Protein AF-A0A0K1Q639-F1 (afdb_monomer)

Solvent-accessible surface area (backbone atoms only — not comparable to full-atom values): 36650 Å² total; per-residue (Å²): 135,68,86,68,80,68,45,71,86,65,41,60,76,57,69,62,75,79,68,84,74,93,69,88,85,88,88,88,88,90,87,89,88,87,81,89,83,89,81,91,78,82,87,81,81,87,79,84,82,74,76,84,74,80,66,64,64,79,68,91,77,67,79,70,75,70,42,69,33,88,66,74,42,12,30,23,38,34,41,36,38,38,95,73,43,47,31,39,42,41,33,36,30,48,72,54,98,91,41,36,35,35,40,37,40,38,38,38,77,77,35,61,43,88,98,68,23,39,37,30,42,36,44,55,35,42,37,49,77,54,78,59,37,40,43,34,43,32,62,21,32,65,52,63,35,50,31,48,28,92,91,45,71,58,46,64,83,61,66,63,46,64,32,42,30,52,31,34,47,81,49,96,58,32,38,35,34,39,39,43,38,92,99,39,60,32,46,40,40,31,36,54,38,28,60,66,61,99,61,68,87,71,71,86,52,64,43,74,44,66,44,55,78,67,61,51,72,68,57,45,52,51,53,53,58,77,35,45,70,64,48,67,35,81,90,38,49,86,33,69,84,37,68,66,34,70,52,53,53,27,26,37,43,45,65,62,52,58,36,61,45,22,56,76,36,73,54,54,40,60,38,67,42,43,51,92,50,58,35,31,49,48,59,29,47,33,48,40,34,11,34,35,52,53,61,48,57,46,44,55,50,38,49,53,44,34,71,73,67,26,34,42,86,86,56,21,38,33,36,31,60,17,42,81,91,51,90,63,64,40,74,33,82,58,18,31,27,50,18,11,43,38,18,38,18,21,43,30,38,22,76,67,68,66,43,64,66,32,49,50,53,20,50,41,18,42,54,28,52,52,44,28,42,60,65,64,80,42,54,49,48,31,34,22,36,69,43,71,53,88,67,85,57,63,86,76,38,41,66,33,58,81,99,36,58,63,28,26,34,24,72,74,46,44,65,60,34,51,52,9,39,52,38,17,50,54,44,48,40,55,71,45,58,30,93,90,47,74,94,36,66,71,61,46,51,49,49,43,54,50,29,43,35,39,40,75,43,23,58,67,25,52,73,88,42,28,34,65,24,19,41,49,28,12,61,71,64,71,30,68,70,31,38,55,51,20,42,58,43,43,66,57,48,57,60,50,46,74,74,58,46,59,63,57,56,88,83,36,47,56,38,57,58,48,44,55,46,54,55,50,52,52,45,49,50,55,49,22,75,79,52,47,47,91,76,44,40,52,58,53,54,25,54,29,39,41,50,22,30,64,50,39,66,54,66,76,48,38,69,48,42,46,51,20,40,64,62,23,90,52,61,65,81,39,74,54,48,56,50,28,53,48,52,61,39,29,49,30,62,73,51,68,30,51,38,32,32,31,72,35,21,88,86,55,49,54,38,68,56,54,50,53,66,78,69,67,40,61,78,47,66,90,56,51,83,25,80,32,32,29,44,20,62,44,56,50,74,45,54,64,48,55,48,70,72,40,60,64,28,64,46,57,40,39,58,73,35,30,36,42,50,45,48,58,41,25,55,51,24,48,30,42,59,63,64,60,38,62,96,87,64

Radius of gyration: 28.27 Å; Cα contacts (8 Å, |Δi|>4): 1303; chains: 1; bounding box: 80×56×79 Å

Organism: NCBI:txid1391654

Sequence (681 aa):
MRKHDLALAVLLPVLACGCGSSGSGNGNDSGSSGGSGDGTSSKPGGSSGSTPGSSGNPSTNDPGTPTNPTGLTGVWKVDGTDARGAYSGEVELVSKDGKLSITRIVKYATAKVEDGRELHWVWQGTASGSSSKLDVKVPLKRADFMTKRGTVTHTAADVPVDVTGSFSSSTAGTISGTFTGPDINANETWTARRDSGAKPIFADERVTNPAHDPPSASVKTTLFGTYSNFRTLAAVQPYVNRPEFDAAVHGHVVDTTDFAFYQANPKALRVLNKVIDDVSLGETLVRANAYRDSLKAKADKFQADMETRWIDSFVGMVVDGAAPGSTVHEPSGDSALWTGTYAAAQAYRFQVTGEAVAKTNLITSLEALLKLQEITGDWSSFARVLRRSNGPATGDWHTGTGKFAGLDWREGGNNDMLKGILYGLTLGYEVLCGDGASGYDSICKRIRTNAKHIADDVNTSQGFNQLPGTWLSAWVDDSITYRAKAEGFWVAAKVEKKNNPVFYEQGTADWSGTHLSFVGDTIAMLLASHLNLGGDAVKVHKDEIDASHDNLAKQRLAVWHLIHAAYGSGAKSSPFVDDMRWRLREIPYPKTSYPIDHRINPDFCMSPYPALPWKTDWMNYPNPDRTQSLVSYPIFEQETDVSYWKVGLNYDGGGPYESPGVDFLHAYWYARKFGILSATE

Mean predicted aligned error: 7.55 Å

Secondary structure (DSSP, 8-state):
--TTTTTHHHHTTTGGGSS-------------------------------PPP------TT-----PPPSSS-EEEEEEEEETTEEEEEEEEEEEETTEEEEEEEEEEEEEEETTTEEEEEEEEEEEEEETTEEEEEEEEBS-SSB-EETTEE--TT-PPEEEEEEEEEEETTEEEEEEEETTEEEEEEEEEEE---SS-S----EEEEESSPPPPHHHHHHHHHHTTTGGGSTTTGGGTTSHHHHHT--EEEEE-TTHHHHHH-TTEEEEESB--SHHHHHHHHHHHHHHSS-HHHHHHHHHHHIIIIIB-TTT-PBPB-BPTT-S--BPPTTHHHHHHHHHHHHHHHHHHH--HHHHHHHHHHHHHHHHHHHTTS-TTS--SEEEE--SS--TTEEE--GGGTTEEEE----HHHHHHHHHHHHHHHHHHHSTT--S-HHHHHHHHHHHHHHHHT-GGGSGGGHHHHHHHHHHHTT-HHHHHHHHHHHHHHHHHHHH-PPPEETTEE-HHHHHHHHHHHHHHHHHHHHS-GGGTHHHHHHHHHHHHHHHHTTTT-HHHHHHHHHHSSS-TTSHHHHHHHHHHHHS-SS-B---EEGGGSTT--B-SS-SSGGG-GGGGTTSS----BSEEPPGGGS---S-GGG-SS--EE--S-B---HHHHHHHHHHHHTTSS-S--

Structure (mmCIF, N/CA/C/O backbone):
data_AF-A0A0K1Q639-F1
#
_entry.id   AF-A0A0K1Q639-F1
#
loop_
_atom_site.group_PDB
_atom_site.id
_atom_site.type_symbol
_atom_site.label_atom_id
_atom_site.label_alt_id
_atom_site.label_comp_id
_atom_site.label_asym_id
_atom_site.label_entity_id
_atom_site.label_seq_id
_atom_site.pdbx_PDB_ins_code
_atom_site.Cartn_x
_atom_site.Cartn_y
_atom_site.Cartn_z
_atom_site.occupancy
_atom_site.B_iso_or_equiv
_atom_site.auth_seq_id
_atom_site.auth_comp_id
_atom_site.auth_asym_id
_atom_site.auth_atom_id
_atom_site.pdbx_PDB_model_num
ATOM 1 N N . MET A 1 1 ? -30.484 -20.344 -16.282 1.00 31.58 1 MET A N 1
ATOM 2 C CA . MET A 1 1 ? -30.259 -18.958 -15.818 1.00 31.58 1 MET A CA 1
ATOM 3 C C . MET A 1 1 ? -29.872 -19.037 -14.352 1.00 31.58 1 MET A C 1
ATOM 5 O O . MET A 1 1 ? -30.628 -19.624 -13.588 1.00 31.58 1 MET A O 1
ATOM 9 N N . ARG A 1 2 ? -28.647 -18.634 -13.990 1.00 28.27 2 ARG A N 1
ATOM 10 C CA . ARG A 1 2 ? -28.115 -18.768 -12.619 1.00 28.27 2 ARG A CA 1
ATOM 11 C C . ARG A 1 2 ? -28.615 -17.594 -11.763 1.00 28.27 2 ARG A C 1
ATOM 13 O O . ARG A 1 2 ? -28.790 -16.503 -12.288 1.00 28.27 2 ARG A O 1
ATOM 20 N N . LYS A 1 3 ? -28.810 -17.815 -10.455 1.00 31.58 3 LYS A N 1
ATOM 21 C CA . LYS A 1 3 ? -29.334 -16.857 -9.448 1.00 31.58 3 LYS A CA 1
ATOM 22 C C . LYS A 1 3 ? -28.583 -15.506 -9.340 1.00 31.58 3 LYS A C 1
ATOM 24 O O . LYS A 1 3 ? -29.053 -14.640 -8.616 1.00 31.58 3 LYS A O 1
ATOM 29 N N . HIS A 1 4 ? -27.470 -15.303 -10.048 1.00 36.38 4 HIS A N 1
ATOM 30 C CA . HIS A 1 4 ? -26.670 -14.074 -9.979 1.00 36.38 4 HIS A CA 1
ATOM 31 C C . HIS A 1 4 ? -27.209 -12.919 -10.842 1.00 36.38 4 HIS A C 1
ATOM 33 O O . HIS A 1 4 ? -27.029 -11.767 -10.471 1.00 36.38 4 HIS A O 1
ATOM 39 N N . ASP A 1 5 ? -27.945 -13.188 -11.927 1.00 36.56 5 ASP A N 1
ATOM 40 C CA . ASP A 1 5 ? -28.342 -12.124 -12.869 1.00 36.56 5 ASP A CA 1
ATOM 41 C C . ASP A 1 5 ? -29.502 -11.233 -12.365 1.00 36.56 5 ASP A C 1
ATOM 43 O O . ASP A 1 5 ? -29.720 -10.149 -12.900 1.00 36.56 5 ASP A O 1
ATOM 47 N N . LEU A 1 6 ? -30.243 -11.655 -11.329 1.00 35.47 6 LEU A N 1
ATOM 48 C CA . LEU A 1 6 ? -31.355 -10.878 -10.749 1.00 35.47 6 LEU A CA 1
ATOM 49 C C . LEU A 1 6 ? -30.961 -10.036 -9.519 1.00 35.47 6 LEU A C 1
ATOM 51 O O . LEU A 1 6 ? -31.751 -9.207 -9.072 1.00 35.47 6 LEU A O 1
ATOM 55 N N . ALA A 1 7 ? -29.764 -10.240 -8.965 1.00 42.78 7 ALA A N 1
ATOM 56 C CA . ALA A 1 7 ? -29.329 -9.608 -7.718 1.00 42.78 7 ALA A CA 1
ATOM 57 C C . ALA A 1 7 ? -29.040 -8.103 -7.888 1.00 42.78 7 ALA A C 1
ATOM 59 O O . ALA A 1 7 ? -29.366 -7.299 -7.016 1.00 42.78 7 ALA A O 1
ATOM 60 N N . LEU A 1 8 ? -28.523 -7.698 -9.049 1.00 40.62 8 LEU A N 1
ATOM 61 C CA . LEU A 1 8 ? -28.000 -6.348 -9.280 1.00 40.62 8 LEU A CA 1
ATOM 62 C C . LEU A 1 8 ? -29.072 -5.242 -9.271 1.00 40.62 8 LEU A C 1
ATOM 64 O O . LEU A 1 8 ? -28.790 -4.114 -8.883 1.00 40.62 8 LEU A O 1
ATOM 68 N N . ALA A 1 9 ? -30.313 -5.557 -9.659 1.00 39.06 9 ALA A N 1
ATOM 69 C CA . ALA A 1 9 ? -31.409 -4.582 -9.696 1.00 39.06 9 ALA A CA 1
ATOM 70 C C . ALA A 1 9 ? -32.135 -4.420 -8.344 1.00 39.06 9 ALA A C 1
ATOM 72 O O . ALA A 1 9 ? -32.846 -3.437 -8.151 1.00 39.06 9 ALA A O 1
ATOM 73 N N . VAL A 1 10 ? -31.957 -5.364 -7.410 1.00 39.66 10 VAL A N 1
ATOM 74 C CA . VAL A 1 10 ? -32.659 -5.388 -6.110 1.00 39.66 10 VAL A CA 1
ATOM 75 C C . VAL A 1 10 ? -31.720 -5.090 -4.929 1.00 39.66 10 VAL A C 1
ATOM 77 O O . VAL A 1 10 ? -32.195 -4.655 -3.885 1.00 39.66 10 VAL A O 1
ATOM 80 N N . LEU A 1 11 ? -30.395 -5.249 -5.075 1.00 41.72 11 LEU A N 1
ATOM 81 C CA . LEU A 1 11 ? -29.416 -5.016 -3.994 1.00 41.72 11 LEU A CA 1
ATOM 82 C C . LEU A 1 11 ? -28.853 -3.592 -3.901 1.00 41.72 11 LEU A C 1
ATOM 84 O O . LEU A 1 11 ? -28.390 -3.211 -2.827 1.00 41.72 11 LEU A O 1
ATOM 88 N N . LEU A 1 12 ? -28.931 -2.782 -4.961 1.00 40.75 12 LEU A N 1
ATOM 89 C CA . LEU A 1 12 ? -28.482 -1.380 -4.925 1.00 40.75 12 LEU A CA 1
ATOM 90 C C . LEU A 1 12 ? -29.170 -0.532 -3.825 1.00 40.75 12 LEU A C 1
ATOM 92 O O . LEU A 1 12 ? -28.485 0.290 -3.221 1.00 40.75 12 LEU A O 1
ATOM 96 N N . PRO A 1 13 ? -30.457 -0.751 -3.477 1.00 38.31 13 PRO A N 1
ATOM 97 C CA . PRO A 1 13 ? -31.077 -0.117 -2.309 1.00 38.31 13 PRO A CA 1
ATOM 98 C C . PRO A 1 13 ? -30.712 -0.758 -0.955 1.00 38.31 13 PRO A C 1
ATOM 100 O O . PRO A 1 13 ? -30.804 -0.087 0.067 1.00 38.31 13 PRO A O 1
ATOM 103 N N . VAL A 1 14 ? -30.315 -2.039 -0.915 1.00 38.72 14 VAL A N 1
ATOM 104 C CA . VAL A 1 14 ? -30.106 -2.800 0.340 1.00 38.72 14 VAL A CA 1
ATOM 105 C C . VAL A 1 14 ? -28.684 -2.629 0.896 1.00 38.72 14 VAL A C 1
ATOM 107 O O . VAL A 1 14 ? -28.503 -2.565 2.110 1.00 38.72 14 VAL A O 1
ATOM 110 N N . LEU A 1 15 ? -27.677 -2.454 0.032 1.00 38.62 15 LEU A N 1
ATOM 111 C CA . LEU A 1 15 ? -26.284 -2.181 0.436 1.00 38.62 15 LEU A CA 1
ATOM 112 C C . LEU A 1 15 ? -26.100 -0.824 1.150 1.00 38.62 15 LEU A C 1
ATOM 114 O O . LEU A 1 15 ? -25.087 -0.601 1.809 1.00 38.62 15 LEU A O 1
ATOM 118 N N . ALA A 1 16 ? -27.093 0.069 1.090 1.00 37.28 16 ALA A N 1
ATOM 119 C CA . ALA A 1 16 ? -27.073 1.350 1.795 1.00 37.28 16 ALA A CA 1
ATOM 120 C C . ALA A 1 16 ? -27.244 1.231 3.329 1.00 37.28 16 ALA A C 1
ATOM 122 O O . ALA A 1 16 ? -27.011 2.210 4.037 1.00 37.28 16 ALA A O 1
ATOM 123 N N . CYS A 1 17 ? -27.606 0.059 3.868 1.00 33.62 17 CYS A N 1
ATOM 124 C CA . CYS A 1 17 ? -27.935 -0.097 5.292 1.00 33.62 17 CYS A CA 1
ATOM 125 C C . CYS A 1 17 ? -26.753 -0.416 6.236 1.00 33.62 17 CYS A C 1
ATOM 127 O O . CYS A 1 17 ? -26.970 -0.479 7.442 1.00 33.62 17 CYS A O 1
ATOM 129 N N . GLY A 1 18 ? -25.516 -0.569 5.745 1.00 35.84 18 GLY A N 1
ATOM 130 C CA . GLY A 1 18 ? -24.353 -0.913 6.591 1.00 35.84 18 GLY A CA 1
ATOM 131 C C . GLY A 1 18 ? -23.457 0.255 7.035 1.00 35.84 18 GLY A C 1
ATOM 132 O O . GLY A 1 18 ? -22.721 0.132 8.012 1.00 35.84 18 GLY A O 1
ATOM 133 N N . CYS A 1 19 ? -23.524 1.406 6.360 1.00 36.47 19 CYS A N 1
ATOM 134 C CA . CYS A 1 19 ? -22.678 2.571 6.642 1.00 36.47 19 CYS A CA 1
ATOM 135 C C . CYS A 1 19 ? -23.559 3.780 6.973 1.00 36.47 19 CYS A C 1
ATOM 137 O O . CYS A 1 19 ? -23.812 4.640 6.127 1.00 36.47 19 CYS A O 1
ATOM 139 N N . GLY A 1 20 ? -24.057 3.823 8.212 1.00 30.22 20 GLY A N 1
ATOM 140 C CA . GLY A 1 20 ? -24.854 4.933 8.727 1.00 30.22 20 GLY A CA 1
ATOM 141 C C . GLY A 1 20 ? -24.050 6.233 8.770 1.00 30.22 20 GLY A C 1
ATOM 142 O O . GLY A 1 20 ? -23.330 6.497 9.727 1.00 30.22 20 GLY A O 1
ATOM 143 N N . SER A 1 21 ? -24.197 7.075 7.748 1.00 31.02 21 SER A N 1
ATOM 144 C CA . SER A 1 21 ? -24.003 8.515 7.907 1.00 31.02 21 SER A CA 1
ATOM 145 C C . SER A 1 21 ? -25.213 9.055 8.662 1.00 31.02 21 SER A C 1
ATOM 147 O O . SER A 1 21 ? -26.337 8.942 8.172 1.00 31.02 21 SER A O 1
ATOM 149 N N . SER A 1 22 ? -24.994 9.623 9.846 1.00 29.45 22 SER A N 1
ATOM 150 C CA . SER A 1 22 ? -26.011 10.307 10.643 1.00 29.45 22 SER A CA 1
ATOM 151 C C . SER A 1 22 ? -26.538 11.538 9.895 1.00 29.45 22 SER A C 1
ATOM 153 O O . SER A 1 22 ? -26.004 12.637 10.023 1.00 29.45 22 SER A O 1
ATOM 155 N N . GLY A 1 23 ? -27.576 11.329 9.088 1.00 28.14 23 GLY A N 1
ATOM 156 C CA . GLY A 1 23 ? -28.466 12.354 8.561 1.00 28.14 23 GLY A CA 1
ATOM 157 C C . GLY A 1 23 ? -29.800 12.275 9.300 1.00 28.14 23 GLY A C 1
ATOM 158 O O . GLY A 1 23 ? -30.390 11.205 9.433 1.00 28.14 23 GLY A O 1
ATOM 159 N N . SER A 1 24 ? -30.246 13.409 9.823 1.00 28.39 24 SER A N 1
ATOM 160 C CA . SER A 1 24 ? -31.483 13.598 10.577 1.00 28.39 24 SER A CA 1
ATOM 161 C C . SER A 1 24 ? -32.756 13.183 9.815 1.00 28.39 24 SER A C 1
ATOM 163 O O . SER A 1 24 ? -33.044 13.744 8.764 1.00 28.39 24 SER A O 1
ATOM 165 N N . GLY A 1 25 ? -33.527 12.271 10.421 1.00 24.47 25 GLY A N 1
ATOM 166 C CA . GLY A 1 25 ? -35.001 12.233 10.528 1.00 24.47 25 GLY A CA 1
ATOM 167 C C . GLY A 1 25 ? -35.898 12.211 9.276 1.00 24.47 25 GLY A C 1
ATOM 168 O O . GLY A 1 25 ? -36.126 13.249 8.667 1.00 24.47 25 GLY A O 1
ATOM 169 N N . ASN A 1 26 ? -36.546 11.067 9.001 1.00 26.17 26 ASN A N 1
ATOM 170 C CA . ASN A 1 26 ? -38.004 10.809 9.132 1.00 26.17 26 ASN A CA 1
ATOM 171 C C . ASN A 1 26 ? -38.400 9.524 8.370 1.00 26.17 26 ASN A C 1
ATOM 173 O O . ASN A 1 26 ? -37.991 9.326 7.230 1.00 26.17 26 ASN A O 1
ATOM 177 N N . GLY A 1 27 ? -39.178 8.644 9.014 1.00 23.39 27 GLY A N 1
ATOM 178 C CA . GLY A 1 27 ? -39.492 7.289 8.533 1.00 23.39 27 GLY A CA 1
ATOM 179 C C . GLY A 1 27 ? -40.832 7.110 7.811 1.00 23.39 27 GLY A C 1
ATOM 180 O O . GLY A 1 27 ? -41.650 8.025 7.782 1.00 23.39 27 GLY A O 1
ATOM 181 N N . ASN A 1 28 ? -41.049 5.910 7.253 1.00 25.20 28 ASN A N 1
ATOM 182 C CA . ASN A 1 28 ? -42.193 5.026 7.538 1.00 25.20 28 ASN A CA 1
ATOM 183 C C . ASN A 1 28 ? -42.112 3.680 6.777 1.00 25.20 28 ASN A C 1
ATOM 185 O O . ASN A 1 28 ? -41.383 3.535 5.803 1.00 25.20 28 ASN A O 1
ATOM 189 N N . ASP A 1 29 ? -42.889 2.735 7.302 1.00 23.69 29 ASP A N 1
ATOM 190 C CA . ASP A 1 29 ? -42.825 1.265 7.288 1.00 23.69 29 ASP A CA 1
ATOM 191 C C . ASP A 1 29 ? -43.356 0.472 6.063 1.00 23.69 29 ASP A C 1
ATOM 193 O O . ASP A 1 29 ? -44.054 1.005 5.199 1.00 23.69 29 ASP A O 1
ATOM 197 N N . SER A 1 30 ? -43.173 -0.865 6.169 1.00 25.06 30 SER A N 1
ATOM 198 C CA . SER A 1 30 ? -43.849 -2.029 5.519 1.00 25.06 30 SER A CA 1
ATOM 199 C C . SER A 1 30 ? -43.252 -2.566 4.200 1.00 25.06 30 SER A C 1
ATOM 201 O O . SER A 1 30 ? -42.985 -1.807 3.282 1.00 25.06 30 SER A O 1
ATOM 203 N N . GLY A 1 31 ? -43.006 -3.862 3.953 1.00 21.95 31 GLY A N 1
ATOM 204 C CA . GLY A 1 31 ? -43.267 -5.132 4.645 1.00 21.95 31 GLY A CA 1
ATOM 205 C C . GLY A 1 31 ? -43.745 -6.186 3.620 1.00 21.95 31 GLY A C 1
ATOM 206 O O . GLY A 1 31 ? -44.734 -5.924 2.950 1.00 21.95 31 GLY A O 1
ATOM 207 N N . SER A 1 32 ? -43.067 -7.342 3.469 1.00 24.23 32 SER A N 1
ATOM 208 C CA . SER A 1 32 ? -43.646 -8.682 3.153 1.00 24.23 32 SER A CA 1
ATOM 209 C C . SER A 1 32 ? -42.622 -9.699 2.599 1.00 24.23 32 SER A C 1
ATOM 211 O O . SER A 1 32 ? -41.692 -9.376 1.871 1.00 24.23 32 SER A O 1
ATOM 213 N N . SER A 1 33 ? -42.870 -10.952 2.976 1.00 23.86 33 SER A N 1
ATOM 214 C CA . SER A 1 33 ? -42.084 -12.190 3.017 1.00 23.86 33 SER A CA 1
ATOM 215 C C . SER A 1 33 ? -42.079 -13.099 1.772 1.00 23.86 33 SER A C 1
ATOM 217 O O . SER A 1 33 ? -43.041 -13.110 1.008 1.00 23.86 33 SER A O 1
ATOM 219 N N . GLY A 1 34 ? -41.097 -14.017 1.728 1.00 23.45 34 GLY A N 1
ATOM 220 C CA . GLY A 1 34 ? -41.130 -15.335 1.052 1.00 23.45 34 GLY A CA 1
ATOM 221 C C . GLY A 1 34 ? -39.777 -15.667 0.400 1.00 23.45 34 GLY A C 1
ATOM 222 O O . GLY A 1 34 ? -39.236 -14.830 -0.301 1.00 23.45 34 GLY A O 1
ATOM 223 N N . GLY A 1 35 ? -39.101 -16.807 0.552 1.00 21.88 35 GLY A N 1
ATOM 224 C CA . GLY A 1 35 ? -39.452 -18.132 1.053 1.00 21.88 35 GLY A CA 1
ATOM 225 C C . GLY A 1 35 ? -38.769 -19.191 0.165 1.00 21.88 35 GLY A C 1
ATOM 226 O O . GLY A 1 35 ? -39.259 -19.462 -0.921 1.00 21.88 35 GLY A O 1
ATOM 227 N N . SER A 1 36 ? -37.669 -19.774 0.666 1.00 24.14 36 SER A N 1
ATOM 228 C CA . SER A 1 36 ? -37.149 -21.140 0.412 1.00 24.14 36 SER A CA 1
ATOM 229 C C . SER A 1 36 ? -36.618 -21.555 -0.979 1.00 24.14 36 SER A C 1
ATOM 231 O O . SER A 1 36 ? -37.286 -21.426 -1.998 1.00 24.14 36 SER A O 1
ATOM 233 N N . GLY A 1 37 ? -35.448 -22.216 -0.997 1.00 22.70 37 GLY A N 1
ATOM 234 C CA . GLY A 1 37 ? -35.041 -23.092 -2.107 1.00 22.70 37 GLY A CA 1
ATOM 235 C C . GLY A 1 37 ? -33.540 -23.394 -2.195 1.00 22.70 37 GLY A C 1
ATOM 236 O O . GLY A 1 37 ? -32.797 -22.625 -2.820 1.00 22.70 37 GLY A O 1
ATOM 237 N N . ASP A 1 38 ? -33.149 -24.528 -1.601 1.00 29.58 38 ASP A N 1
ATOM 238 C CA . ASP A 1 38 ? -31.851 -25.216 -1.691 1.00 29.58 38 ASP A CA 1
ATOM 239 C C . ASP A 1 38 ? -31.329 -25.367 -3.128 1.00 29.58 38 ASP A C 1
ATOM 241 O O . ASP A 1 38 ? -32.091 -25.559 -4.077 1.00 29.58 38 ASP A O 1
ATOM 245 N N . GLY A 1 39 ? -30.004 -25.328 -3.290 1.00 23.98 39 GLY A N 1
ATOM 246 C CA . GLY A 1 39 ? -29.358 -25.595 -4.573 1.00 23.98 39 GLY A CA 1
ATOM 247 C C . GLY A 1 39 ? -27.837 -25.577 -4.491 1.00 23.98 39 GLY A C 1
ATOM 248 O O . GLY A 1 39 ? -27.208 -24.540 -4.669 1.00 23.98 39 GLY A O 1
ATOM 249 N N . THR A 1 40 ? -27.260 -26.748 -4.242 1.00 33.31 40 THR A N 1
ATOM 250 C CA . THR A 1 40 ? -25.835 -27.082 -4.356 1.00 33.31 40 THR A CA 1
ATOM 251 C C . THR A 1 40 ? -25.282 -26.777 -5.755 1.00 33.31 40 THR A C 1
ATOM 253 O O . THR A 1 40 ? -25.821 -27.297 -6.734 1.00 33.31 40 THR A O 1
ATOM 256 N N . SER A 1 41 ? -24.171 -26.038 -5.884 1.00 25.53 41 SER A N 1
ATOM 257 C CA . SER A 1 41 ? -23.395 -26.030 -7.136 1.00 25.53 41 SER A CA 1
ATOM 258 C C . SER A 1 41 ? -21.893 -25.780 -6.944 1.00 25.53 41 SER A C 1
ATOM 260 O O . SER A 1 41 ? -21.471 -24.691 -6.577 1.00 25.53 41 SER A O 1
ATOM 262 N N . SER A 1 42 ? -21.125 -26.833 -7.240 1.00 27.56 42 SER A N 1
ATOM 263 C CA . SER A 1 42 ? -19.920 -26.890 -8.090 1.00 27.56 42 SER A CA 1
ATOM 264 C C . SER A 1 42 ? -18.891 -25.744 -8.063 1.00 27.56 42 SER A C 1
ATOM 266 O O . SER A 1 42 ? -19.110 -24.680 -8.638 1.00 27.56 42 SER A O 1
ATOM 268 N N . LYS A 1 43 ? -17.696 -26.087 -7.556 1.00 27.59 43 LYS A N 1
ATOM 269 C CA . LYS A 1 43 ? -16.392 -25.437 -7.795 1.00 27.59 43 LYS A CA 1
ATOM 270 C C . LYS A 1 43 ? -16.040 -25.340 -9.294 1.00 27.59 43 LYS A C 1
ATOM 272 O O . LYS A 1 43 ? -16.083 -26.368 -9.971 1.00 27.59 43 LYS A O 1
ATOM 277 N N . PRO A 1 44 ? -15.529 -24.195 -9.774 1.00 30.70 44 PRO A N 1
ATOM 278 C CA . PRO A 1 44 ? -14.462 -24.127 -10.774 1.00 30.70 44 PRO A CA 1
ATOM 279 C C . PRO A 1 44 ? -13.130 -23.863 -10.037 1.00 30.70 44 PRO A C 1
ATOM 281 O O . PRO A 1 44 ? -13.102 -23.175 -9.026 1.00 30.70 44 PRO A O 1
ATOM 284 N N . GLY A 1 45 ? -12.000 -24.493 -10.346 1.00 26.41 45 GLY A N 1
ATOM 285 C CA . GLY A 1 45 ? -11.307 -24.499 -11.633 1.00 26.41 45 GLY A CA 1
ATOM 286 C C . GLY A 1 45 ? -9.944 -23.842 -11.375 1.00 26.41 45 GLY A C 1
ATOM 287 O O . GLY A 1 45 ? -9.878 -22.638 -11.166 1.00 26.41 45 GLY A O 1
ATOM 288 N N . GLY A 1 46 ? -8.893 -24.656 -11.242 1.00 27.98 46 GLY A N 1
ATOM 289 C CA . GLY A 1 46 ? -7.599 -24.259 -10.681 1.00 27.98 46 GLY A CA 1
ATOM 290 C C . GLY A 1 46 ? -6.851 -23.201 -11.495 1.00 27.98 46 GLY A C 1
ATOM 291 O O . GLY A 1 46 ? -6.612 -23.377 -12.685 1.00 27.98 46 GLY A O 1
ATOM 292 N N . SER A 1 47 ? -6.431 -22.140 -10.805 1.00 27.64 47 SER A N 1
ATOM 293 C CA . SER A 1 47 ? -5.441 -21.170 -11.271 1.00 27.64 47 SER A CA 1
ATOM 294 C C . SER A 1 47 ? -4.038 -21.707 -10.977 1.00 27.64 47 SER A C 1
ATOM 296 O O . SER A 1 47 ? -3.673 -21.921 -9.819 1.00 27.64 47 SER A O 1
ATOM 298 N N . SER A 1 48 ? -3.257 -21.946 -12.028 1.00 30.42 48 SER A N 1
ATOM 299 C CA . SER A 1 48 ? -1.845 -22.314 -11.962 1.00 30.42 48 SER A CA 1
ATOM 300 C C . SER A 1 48 ? -1.015 -21.135 -11.446 1.00 30.42 48 SER A C 1
ATOM 302 O O . SER A 1 48 ? -0.683 -20.224 -12.202 1.00 30.42 48 SER A O 1
ATOM 304 N N . GLY A 1 49 ? -0.680 -21.150 -10.156 1.00 27.34 49 GLY A N 1
ATOM 305 C CA . GLY A 1 49 ? 0.274 -20.215 -9.565 1.00 27.34 49 GLY A CA 1
ATOM 306 C C . GLY A 1 49 ? 1.695 -20.535 -10.022 1.00 27.34 49 GLY A C 1
ATOM 307 O O . GLY A 1 49 ? 2.352 -21.401 -9.450 1.00 27.34 49 GLY A O 1
ATOM 308 N N . SER A 1 50 ? 2.174 -19.851 -11.059 1.00 29.22 50 SER A N 1
ATOM 309 C CA . SER A 1 50 ? 3.602 -19.765 -11.355 1.00 29.22 50 SER A CA 1
ATOM 310 C C . SER A 1 50 ? 4.229 -18.743 -10.411 1.00 29.22 50 SER A C 1
ATOM 312 O O . SER A 1 50 ? 3.935 -17.552 -10.499 1.00 29.22 50 SER A O 1
ATOM 314 N N . THR A 1 51 ? 5.079 -19.203 -9.499 1.00 33.50 51 THR A N 1
ATOM 315 C CA . THR A 1 51 ? 5.926 -18.338 -8.673 1.00 33.50 51 THR A CA 1
ATOM 316 C C . THR A 1 51 ? 6.770 -17.447 -9.597 1.00 33.50 51 THR A C 1
ATOM 318 O O . THR A 1 51 ? 7.427 -17.995 -10.489 1.00 33.50 51 THR A O 1
ATOM 321 N N . PRO A 1 52 ? 6.775 -16.109 -9.437 1.00 36.91 52 PRO A N 1
ATOM 322 C CA . PRO A 1 52 ? 7.618 -15.235 -10.246 1.00 36.91 52 PRO A CA 1
ATOM 323 C C . PRO A 1 52 ? 9.081 -15.637 -10.063 1.00 36.91 52 PRO A C 1
ATOM 325 O O . PRO A 1 52 ? 9.596 -15.701 -8.943 1.00 36.91 52 PRO A O 1
ATOM 328 N N . GLY A 1 53 ? 9.730 -16.005 -11.165 1.00 33.22 53 GLY A N 1
ATOM 329 C CA . GL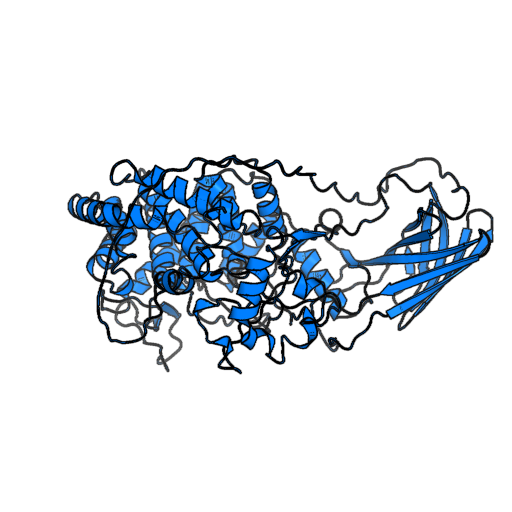Y A 1 53 ? 11.127 -16.402 -11.158 1.00 33.22 53 GLY A CA 1
ATOM 330 C C . GLY A 1 53 ? 11.994 -15.208 -10.783 1.00 33.22 53 GLY A C 1
ATOM 331 O O . GLY A 1 53 ? 11.886 -14.166 -11.400 1.00 33.22 53 GLY A O 1
ATOM 332 N N . SER A 1 54 ? 12.877 -15.378 -9.800 1.00 38.38 54 SER A N 1
ATOM 333 C CA . SER A 1 54 ? 13.903 -14.395 -9.444 1.00 38.38 54 SER A CA 1
ATOM 334 C C . SER A 1 54 ? 14.593 -13.839 -10.701 1.00 38.38 54 SER A C 1
ATOM 336 O O . SER A 1 54 ? 15.290 -14.582 -11.407 1.00 38.38 54 SER A O 1
ATOM 338 N N . SER A 1 55 ? 14.406 -12.540 -10.965 1.00 41.25 55 SER A N 1
ATOM 339 C CA . SER A 1 55 ? 15.232 -11.776 -11.895 1.00 41.25 55 SER A CA 1
ATOM 340 C C . SER A 1 55 ? 16.670 -11.839 -11.377 1.00 41.25 55 SER A C 1
ATOM 342 O O . SER A 1 55 ? 17.010 -11.220 -10.362 1.00 41.25 55 SER A O 1
ATOM 344 N N . GLY A 1 56 ? 17.498 -12.665 -12.013 1.00 35.19 56 GLY A N 1
ATOM 345 C CA . GLY A 1 56 ? 18.897 -12.805 -11.647 1.00 35.19 56 GLY A CA 1
ATOM 346 C C . GLY A 1 56 ? 19.583 -11.449 -11.753 1.00 35.19 56 GLY A C 1
ATOM 347 O O . GLY A 1 56 ? 19.503 -10.783 -12.781 1.00 35.19 56 GLY A O 1
ATOM 348 N N . ASN A 1 57 ? 20.274 -11.045 -10.690 1.00 44.25 57 ASN A N 1
ATOM 349 C CA . ASN A 1 57 ? 21.355 -10.075 -10.819 1.00 44.25 57 ASN A CA 1
ATOM 350 C C . ASN A 1 57 ? 22.294 -10.609 -11.922 1.00 44.25 57 ASN A C 1
ATOM 352 O O . ASN A 1 57 ? 22.488 -11.832 -11.954 1.00 44.25 57 ASN A O 1
ATOM 356 N N . PRO A 1 58 ? 22.869 -9.780 -12.815 1.00 44.34 58 PRO A N 1
ATOM 357 C CA . PRO A 1 58 ? 23.900 -10.260 -13.724 1.00 44.34 58 PRO A CA 1
ATOM 358 C C . PRO A 1 58 ? 24.956 -10.964 -12.876 1.00 44.34 58 PRO A C 1
ATOM 360 O O . PRO A 1 58 ? 25.609 -10.351 -12.030 1.00 44.34 58 PRO A O 1
ATOM 363 N N . SER A 1 59 ? 25.029 -12.287 -13.024 1.00 41.66 59 SER A N 1
ATOM 364 C CA . SER A 1 59 ? 26.037 -13.098 -12.367 1.00 41.66 59 SER A CA 1
ATOM 365 C C . SER A 1 59 ? 27.375 -12.546 -12.829 1.00 41.66 59 SER A C 1
ATOM 367 O O . SER A 1 59 ? 27.790 -12.764 -13.964 1.00 41.66 59 SER A O 1
ATOM 369 N N . THR A 1 60 ? 28.070 -11.827 -11.953 1.00 45.03 60 THR A N 1
ATOM 370 C CA . THR A 1 60 ? 29.465 -11.449 -12.189 1.00 45.03 60 THR A CA 1
ATOM 371 C C . THR A 1 60 ? 30.384 -12.675 -12.172 1.00 45.03 60 THR A C 1
ATOM 373 O O . THR A 1 60 ? 31.581 -12.533 -12.399 1.00 45.03 60 THR A O 1
ATOM 376 N N . ASN A 1 61 ? 29.835 -13.868 -11.901 1.00 42.97 61 ASN A N 1
ATOM 377 C CA . ASN A 1 61 ? 30.559 -15.097 -11.608 1.00 42.97 61 ASN A CA 1
ATOM 378 C C . ASN A 1 61 ? 30.199 -16.248 -12.558 1.00 42.97 61 ASN A C 1
ATOM 380 O O . ASN A 1 61 ? 30.337 -17.402 -12.163 1.00 42.97 61 ASN A O 1
ATOM 384 N N . ASP A 1 62 ? 29.746 -15.978 -13.785 1.00 48.06 62 ASP A N 1
ATOM 385 C CA . ASP A 1 62 ? 29.856 -16.987 -14.843 1.00 48.06 62 ASP A CA 1
ATOM 386 C C . ASP A 1 62 ? 31.175 -16.759 -15.606 1.00 48.06 62 ASP A C 1
ATOM 388 O O . ASP A 1 62 ? 31.254 -15.838 -16.424 1.00 48.06 62 ASP A O 1
ATOM 392 N N . PRO A 1 63 ? 32.247 -17.525 -15.311 1.00 45.31 63 PRO A N 1
ATOM 393 C CA . PRO A 1 63 ? 33.524 -17.419 -15.999 1.00 45.31 63 PRO A CA 1
ATOM 394 C C . PRO A 1 63 ? 33.533 -18.230 -17.303 1.00 45.31 63 PRO A C 1
ATOM 396 O O . PRO A 1 63 ? 34.618 -18.550 -17.794 1.00 45.31 63 PRO A O 1
ATOM 399 N N . GLY A 1 64 ? 32.360 -18.601 -17.843 1.00 54.47 64 GLY A N 1
ATOM 400 C CA . GLY A 1 64 ? 32.245 -19.211 -19.161 1.00 54.47 64 GLY A CA 1
ATOM 401 C C . GLY A 1 64 ? 33.161 -18.496 -20.151 1.00 54.47 64 GLY A C 1
ATOM 402 O O . GLY A 1 64 ? 33.143 -17.268 -20.265 1.00 54.47 64 GLY A O 1
ATOM 403 N N . THR A 1 65 ? 34.046 -19.260 -20.792 1.00 56.44 65 THR A N 1
ATOM 404 C CA . THR A 1 65 ? 35.020 -18.721 -21.742 1.00 56.44 65 THR A CA 1
ATOM 405 C C . THR A 1 65 ? 34.266 -17.886 -22.777 1.00 56.44 65 THR A C 1
ATOM 407 O O . THR A 1 65 ? 33.311 -18.418 -23.342 1.00 56.44 65 THR A O 1
ATOM 410 N N . PRO A 1 66 ? 34.641 -16.613 -23.013 1.00 57.97 66 PRO A N 1
ATOM 411 C CA . PRO A 1 66 ? 33.909 -15.744 -23.923 1.00 57.97 66 PRO A CA 1
ATOM 412 C C . PRO A 1 66 ? 33.753 -16.422 -25.283 1.00 57.97 66 PRO A C 1
ATOM 414 O O . PRO A 1 66 ? 34.736 -16.616 -26.002 1.00 57.97 66 PRO A O 1
ATOM 417 N N . THR A 1 67 ? 32.534 -16.827 -25.624 1.00 67.00 67 THR A N 1
ATOM 418 C CA . THR A 1 67 ? 32.207 -17.232 -26.984 1.00 67.00 67 THR A CA 1
ATOM 419 C C . THR A 1 67 ? 31.784 -15.975 -27.719 1.00 67.00 67 THR A C 1
ATOM 421 O O . THR A 1 67 ? 30.912 -15.231 -27.267 1.00 67.00 67 THR A O 1
ATOM 424 N N . ASN A 1 68 ? 32.440 -15.694 -28.846 1.00 69.94 68 ASN A N 1
ATOM 425 C CA . ASN A 1 68 ? 31.974 -14.630 -29.722 1.00 69.94 68 ASN A CA 1
ATOM 426 C C . ASN A 1 68 ? 30.579 -15.024 -30.227 1.00 69.94 68 ASN A C 1
ATOM 428 O O . ASN A 1 68 ? 30.465 -16.098 -30.828 1.00 69.94 68 ASN A O 1
ATOM 432 N N . PRO A 1 69 ? 29.546 -14.191 -30.009 1.00 72.00 69 PRO A N 1
ATOM 433 C CA . PRO A 1 69 ? 28.226 -14.473 -30.521 1.00 72.00 69 PRO A CA 1
ATOM 434 C C . PRO A 1 69 ? 28.281 -14.640 -32.037 1.00 72.00 69 PRO A C 1
ATOM 436 O O . PRO A 1 69 ? 29.016 -13.943 -32.748 1.00 72.00 69 PRO A O 1
ATOM 439 N N . THR A 1 70 ? 27.503 -15.590 -32.547 1.00 69.75 70 THR A N 1
ATOM 440 C CA . THR A 1 70 ? 27.387 -15.816 -33.990 1.00 69.75 70 THR A CA 1
ATOM 441 C C . THR A 1 70 ? 26.464 -14.759 -34.599 1.00 69.75 70 THR A C 1
ATOM 443 O O . THR A 1 70 ? 25.261 -14.945 -34.738 1.00 69.75 70 THR A O 1
ATOM 446 N N . GLY A 1 71 ? 27.036 -13.607 -34.958 1.00 86.50 71 GLY A N 1
ATOM 447 C CA . GLY A 1 71 ? 26.305 -12.477 -35.538 1.00 86.50 71 GLY A CA 1
ATOM 448 C C . GLY A 1 71 ? 26.024 -11.365 -34.525 1.00 86.50 71 GLY A C 1
ATOM 449 O O . GLY A 1 71 ? 26.871 -11.053 -33.695 1.00 86.50 71 GLY A O 1
ATOM 450 N N . LEU A 1 72 ? 24.861 -10.713 -34.639 1.00 91.06 72 LEU A N 1
ATOM 451 C CA . LEU A 1 72 ? 24.477 -9.583 -33.773 1.00 91.06 72 LEU A CA 1
ATOM 452 C C . LEU A 1 72 ? 23.837 -10.030 -32.453 1.00 91.06 72 LEU A C 1
ATOM 454 O O . LEU A 1 72 ? 23.913 -9.311 -31.462 1.00 91.06 72 LEU A O 1
ATOM 458 N N . THR A 1 73 ? 23.171 -11.184 -32.439 1.00 94.62 73 THR A N 1
ATOM 459 C CA . THR A 1 73 ? 22.436 -11.667 -31.266 1.00 94.62 73 THR A CA 1
ATOM 460 C C . THR A 1 73 ? 23.384 -12.167 -30.194 1.00 94.62 73 THR A C 1
ATOM 462 O O . THR A 1 7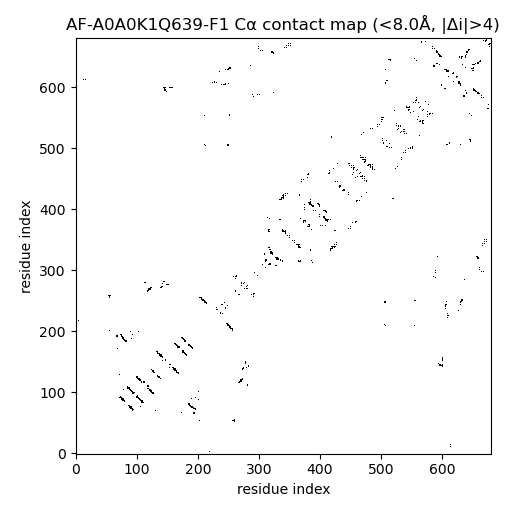3 ? 24.291 -12.934 -30.497 1.00 94.62 73 THR A O 1
ATOM 465 N N . GLY A 1 74 ? 23.143 -11.782 -28.949 1.00 95.38 74 GLY A N 1
ATOM 466 C CA . GLY A 1 74 ? 23.981 -12.140 -27.816 1.00 95.38 74 GLY A CA 1
ATOM 467 C C . GLY A 1 74 ? 24.070 -11.018 -26.796 1.00 95.38 74 GLY A C 1
ATOM 468 O O . GLY A 1 74 ? 23.451 -9.962 -26.942 1.00 95.38 74 GLY A O 1
ATOM 469 N N . VAL A 1 75 ? 24.871 -11.257 -25.765 1.00 96.75 75 VAL A N 1
ATOM 470 C CA . VAL A 1 75 ? 25.205 -10.283 -24.733 1.00 96.75 75 VAL A CA 1
ATOM 471 C C . VAL A 1 75 ? 26.565 -9.664 -25.041 1.00 96.75 75 VAL A C 1
ATOM 473 O O . VAL A 1 75 ? 27.554 -10.345 -25.332 1.00 96.75 75 VAL A O 1
ATOM 476 N N . TRP A 1 76 ? 26.613 -8.348 -24.920 1.00 97.06 76 TRP A N 1
ATOM 477 C CA . TRP A 1 76 ? 27.747 -7.491 -25.198 1.00 97.06 76 TRP A CA 1
ATOM 478 C C . TRP A 1 76 ? 28.090 -6.711 -23.934 1.00 97.06 76 TRP A C 1
ATOM 480 O O . TRP A 1 76 ? 27.208 -6.197 -23.252 1.00 97.06 76 TRP A O 1
ATOM 490 N N . LYS A 1 77 ? 29.378 -6.586 -23.619 1.00 97.50 77 LYS A N 1
ATOM 491 C CA . LYS A 1 77 ? 29.856 -5.573 -22.679 1.00 97.50 77 LYS A CA 1
ATOM 492 C C . LYS A 1 77 ? 29.658 -4.216 -23.331 1.00 97.50 77 LYS A C 1
ATOM 494 O O . LYS A 1 77 ? 30.102 -4.064 -24.460 1.00 97.50 77 LYS A O 1
ATOM 499 N N . VAL A 1 78 ? 29.097 -3.243 -22.628 1.00 98.19 78 VAL A N 1
ATOM 500 C CA . VAL A 1 78 ? 29.090 -1.848 -23.079 1.00 98.19 78 VAL A CA 1
ATOM 501 C C . VAL A 1 78 ? 29.994 -1.007 -22.191 1.00 98.19 78 VAL A C 1
ATOM 503 O O . VAL A 1 78 ? 29.926 -1.098 -20.965 1.00 98.19 78 VAL A O 1
ATOM 506 N N . ASP A 1 79 ? 30.819 -0.179 -22.820 1.00 98.44 79 ASP A N 1
ATOM 507 C CA . ASP A 1 79 ? 31.510 0.946 -22.202 1.00 98.44 79 ASP A CA 1
ATOM 508 C C . ASP A 1 79 ? 31.167 2.202 -23.011 1.00 98.44 79 ASP A C 1
ATOM 510 O O . ASP A 1 79 ? 31.164 2.179 -24.246 1.00 98.44 79 ASP A O 1
ATOM 514 N N . GLY A 1 80 ? 30.861 3.302 -22.333 1.00 98.19 80 GLY A N 1
ATOM 515 C CA . GLY A 1 80 ? 30.483 4.533 -23.012 1.00 98.19 80 GLY A CA 1
ATOM 516 C C . GLY A 1 80 ? 30.529 5.758 -22.119 1.00 98.19 80 GLY A C 1
ATOM 517 O O . GLY A 1 80 ? 30.837 5.678 -20.929 1.00 98.19 80 GLY A O 1
ATOM 518 N N . THR A 1 81 ? 30.221 6.902 -22.720 1.00 98.06 81 THR A N 1
ATOM 519 C CA . THR A 1 81 ? 30.185 8.200 -22.041 1.00 98.06 81 THR A CA 1
ATOM 520 C C . THR A 1 81 ? 29.036 9.031 -22.590 1.00 98.06 81 THR A C 1
ATOM 522 O O . THR A 1 81 ? 28.786 9.029 -23.797 1.00 98.06 81 THR A O 1
ATOM 525 N N . ASP A 1 82 ? 28.367 9.767 -21.708 1.00 97.56 82 ASP A N 1
ATOM 526 C CA . ASP A 1 82 ? 27.453 10.853 -22.066 1.00 97.56 82 ASP A CA 1
ATOM 527 C C . ASP A 1 82 ? 27.654 12.063 -21.133 1.00 97.56 82 ASP A C 1
ATOM 529 O O . ASP A 1 82 ? 28.634 12.119 -20.385 1.00 97.56 82 ASP A O 1
ATOM 533 N N . ALA A 1 83 ? 26.740 13.037 -21.168 1.00 96.75 83 ALA A N 1
ATOM 534 C CA . ALA A 1 83 ? 26.801 14.255 -20.355 1.00 96.75 83 ALA A CA 1
ATOM 535 C C . ALA A 1 83 ? 26.904 14.015 -18.831 1.00 96.75 83 ALA A C 1
ATOM 537 O O . ALA A 1 83 ? 27.379 14.887 -18.106 1.00 96.75 83 ALA A O 1
ATOM 538 N N . ARG A 1 84 ? 26.497 12.843 -18.330 1.00 97.00 84 ARG A N 1
ATOM 539 C CA . ARG A 1 84 ? 26.573 12.448 -16.910 1.00 97.00 84 ARG A CA 1
ATOM 540 C C . ARG A 1 84 ? 27.884 11.740 -16.556 1.00 97.00 84 ARG A C 1
ATOM 542 O O . ARG A 1 84 ? 28.119 11.435 -15.387 1.00 97.00 84 ARG A O 1
ATOM 549 N N . GLY A 1 85 ? 28.740 11.479 -17.542 1.00 97.75 85 GLY A N 1
ATOM 550 C CA . GLY A 1 85 ? 30.048 10.853 -17.377 1.00 97.75 85 GLY A CA 1
ATOM 551 C C . GLY A 1 85 ? 30.139 9.450 -17.970 1.00 97.75 85 GLY A C 1
ATOM 552 O O . GLY A 1 85 ? 29.281 9.006 -18.736 1.00 97.75 85 GLY A O 1
ATOM 553 N N . ALA A 1 86 ? 31.230 8.764 -17.629 1.00 98.25 86 ALA A N 1
ATOM 554 C CA . ALA A 1 86 ? 31.504 7.413 -18.097 1.00 98.25 86 ALA A CA 1
ATOM 555 C C . ALA A 1 86 ? 30.594 6.384 -17.410 1.00 98.25 86 ALA A C 1
ATOM 557 O O . ALA A 1 86 ? 30.290 6.493 -16.216 1.00 98.25 86 ALA A O 1
ATOM 558 N N . TYR A 1 87 ? 30.211 5.349 -18.147 1.00 98.62 87 TYR A N 1
ATOM 559 C CA . TYR A 1 87 ? 29.423 4.227 -17.655 1.00 98.62 87 TYR A CA 1
ATOM 560 C C . TYR A 1 87 ? 29.883 2.910 -18.282 1.00 98.62 87 TYR A C 1
ATOM 562 O O . TYR A 1 87 ? 30.541 2.880 -19.322 1.00 98.62 87 TYR A O 1
ATOM 570 N N . SER A 1 88 ? 29.508 1.808 -17.639 1.00 98.56 88 SER A N 1
ATOM 571 C CA . SER A 1 88 ? 29.727 0.456 -18.156 1.00 98.56 88 SER A CA 1
ATOM 572 C C . SER A 1 88 ? 28.540 -0.448 -17.835 1.00 98.56 88 SER A C 1
ATOM 574 O O . SER A 1 88 ? 27.760 -0.153 -16.926 1.00 98.56 88 SER A O 1
ATOM 576 N N . GLY A 1 89 ? 28.385 -1.545 -18.570 1.00 98.06 89 GLY A N 1
ATOM 577 C CA . GLY A 1 89 ? 27.305 -2.496 -18.333 1.00 98.06 89 GLY A CA 1
ATOM 578 C C . GLY A 1 89 ? 27.186 -3.575 -19.400 1.00 98.06 89 GLY A C 1
ATOM 579 O O . GLY A 1 89 ? 28.195 -4.036 -19.941 1.00 98.06 89 GLY A O 1
ATOM 580 N N . GLU A 1 90 ? 25.949 -3.969 -19.696 1.00 98.25 90 GLU A N 1
ATOM 581 C CA . GLU A 1 90 ? 25.632 -4.981 -20.704 1.00 98.25 90 GLU A CA 1
ATOM 582 C C . GLU A 1 90 ? 24.547 -4.499 -21.681 1.00 98.25 90 GLU A C 1
ATOM 584 O O . GLU A 1 90 ? 23.630 -3.759 -21.320 1.00 98.25 90 GLU A O 1
ATOM 589 N N . VAL A 1 91 ? 24.659 -4.949 -22.928 1.00 98.25 91 VAL A N 1
ATOM 590 C CA . VAL A 1 91 ? 23.617 -4.874 -23.953 1.00 98.25 91 VAL A CA 1
ATOM 591 C C . VAL A 1 91 ? 23.292 -6.292 -24.385 1.00 98.25 91 VAL A C 1
ATOM 593 O O . VAL A 1 91 ? 24.193 -7.075 -24.658 1.00 98.25 91 VAL A O 1
ATOM 596 N N . GLU A 1 92 ? 22.017 -6.626 -24.480 1.00 97.94 92 GLU A N 1
ATOM 597 C CA . GLU A 1 92 ? 21.545 -7.884 -25.031 1.00 97.94 92 GLU A CA 1
ATOM 598 C C . GLU A 1 92 ? 20.727 -7.627 -26.293 1.00 97.94 92 GLU A C 1
ATOM 600 O O . GLU A 1 92 ? 19.805 -6.810 -26.296 1.00 97.94 92 GLU A O 1
ATOM 605 N N . LEU A 1 93 ? 21.070 -8.345 -27.361 1.00 97.69 93 LEU A N 1
ATOM 606 C CA . LEU A 1 93 ? 20.340 -8.362 -28.621 1.00 97.69 93 LEU A CA 1
ATOM 607 C C . LEU A 1 93 ? 19.703 -9.738 -28.812 1.00 97.69 93 LEU A C 1
ATOM 609 O O . LEU A 1 93 ? 20.408 -10.740 -28.930 1.00 97.69 93 LEU A O 1
ATOM 613 N N . VAL A 1 94 ? 18.374 -9.783 -28.894 1.00 96.62 94 VAL A N 1
ATOM 614 C CA . VAL A 1 94 ? 17.609 -11.028 -29.074 1.00 96.62 94 VAL A CA 1
ATOM 615 C C . VAL A 1 94 ? 16.824 -10.954 -30.373 1.00 96.62 94 VAL A C 1
ATOM 617 O O . VAL A 1 94 ? 16.106 -9.986 -30.607 1.00 96.62 94 VAL A O 1
ATOM 620 N N . SER A 1 95 ? 16.950 -11.973 -31.224 1.00 95.56 95 SER A N 1
ATOM 621 C CA . SER A 1 95 ? 16.135 -12.103 -32.435 1.00 95.56 95 SER A CA 1
ATOM 622 C C . SER A 1 95 ? 14.976 -13.054 -32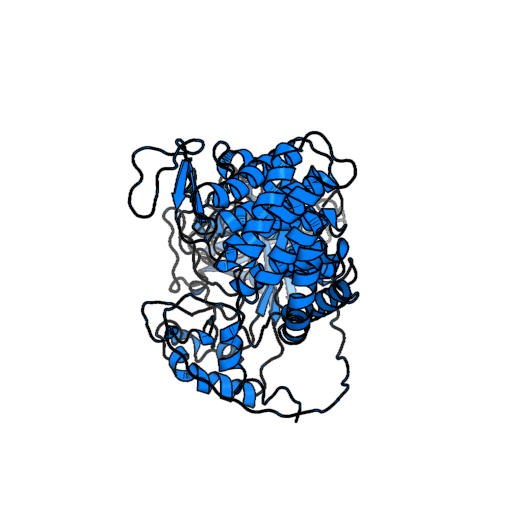.174 1.00 95.56 95 SER A C 1
ATOM 624 O O . SER A 1 95 ? 15.188 -14.205 -31.791 1.00 95.56 95 SER A O 1
ATOM 626 N N . LYS A 1 96 ? 13.750 -12.582 -32.396 1.00 94.75 96 LYS A N 1
ATOM 627 C CA . LYS A 1 96 ? 12.533 -13.391 -32.313 1.00 94.75 96 LYS A CA 1
ATOM 628 C C . LYS A 1 96 ? 11.637 -13.064 -33.499 1.00 94.75 96 LYS A C 1
ATOM 630 O O . LYS A 1 96 ? 11.339 -11.900 -33.750 1.00 94.75 96 LYS A O 1
ATOM 635 N N . ASP A 1 97 ? 11.246 -14.089 -34.253 1.00 93.69 97 ASP A N 1
ATOM 636 C CA . ASP A 1 97 ? 10.385 -13.960 -35.438 1.00 93.69 97 ASP A CA 1
ATOM 637 C C . ASP A 1 97 ? 10.910 -12.931 -36.464 1.00 93.69 97 ASP A C 1
ATOM 639 O O . ASP A 1 97 ? 10.156 -12.163 -37.060 1.00 93.69 97 ASP A O 1
ATOM 643 N N . GLY A 1 98 ? 12.238 -12.876 -36.632 1.00 90.12 98 GLY A N 1
ATOM 644 C CA . GLY A 1 98 ? 12.911 -11.943 -37.543 1.00 90.12 98 GLY A CA 1
ATOM 645 C C . GLY A 1 98 ? 12.970 -10.490 -37.057 1.00 90.12 98 GLY A C 1
ATOM 646 O O . GLY A 1 98 ? 13.450 -9.629 -37.793 1.00 90.12 98 GLY A O 1
ATOM 647 N N . LYS A 1 99 ? 12.511 -10.200 -35.835 1.00 95.31 99 LYS A N 1
ATOM 648 C CA . LYS A 1 99 ? 12.621 -8.886 -35.192 1.00 95.31 99 LYS A CA 1
ATOM 649 C C . LYS A 1 99 ? 13.715 -8.920 -34.134 1.00 95.31 99 LYS A C 1
ATOM 651 O O . LYS A 1 99 ? 13.745 -9.827 -33.305 1.00 95.31 99 LYS A O 1
ATOM 656 N N . LEU A 1 100 ? 14.592 -7.922 -34.153 1.00 97.06 100 LEU A N 1
ATOM 657 C CA . LEU A 1 100 ? 15.651 -7.775 -33.162 1.00 97.06 100 LEU A CA 1
ATOM 658 C C . LEU A 1 100 ? 15.167 -6.836 -32.048 1.00 97.06 100 LEU A C 1
ATOM 660 O O . LEU A 1 100 ? 14.770 -5.700 -32.312 1.00 97.06 100 LEU A O 1
ATOM 664 N N . SER A 1 101 ? 15.183 -7.304 -30.805 1.00 97.50 101 SER A N 1
ATOM 665 C CA . SER A 1 101 ? 14.972 -6.482 -29.610 1.00 97.50 101 SER A CA 1
ATOM 666 C C . SER A 1 101 ? 16.302 -6.193 -28.933 1.00 97.50 101 SER A C 1
ATOM 668 O O . SER A 1 101 ? 17.204 -7.033 -28.956 1.00 97.50 101 SER A O 1
ATOM 670 N N . ILE A 1 102 ? 16.400 -5.028 -28.301 1.00 98.12 102 ILE A N 1
ATOM 671 C CA . ILE A 1 102 ? 17.559 -4.628 -27.507 1.00 98.12 102 ILE A CA 1
ATOM 672 C C . ILE A 1 102 ? 17.152 -4.417 -26.050 1.00 98.12 102 ILE A C 1
ATOM 674 O O . ILE A 1 102 ? 16.129 -3.789 -25.779 1.00 98.12 102 ILE A O 1
ATOM 678 N N . THR A 1 103 ? 17.993 -4.884 -25.132 1.00 98.44 103 THR A N 1
ATOM 679 C CA . THR A 1 103 ? 17.970 -4.515 -23.714 1.00 98.44 103 THR A CA 1
ATOM 680 C C . THR A 1 103 ? 19.338 -3.957 -23.352 1.00 98.44 103 THR A C 1
ATOM 682 O O . THR A 1 103 ? 20.344 -4.618 -23.578 1.00 98.44 103 THR A O 1
ATOM 685 N N . ARG A 1 104 ? 19.411 -2.752 -22.793 1.00 98.25 104 ARG A N 1
ATOM 686 C CA . ARG A 1 104 ? 20.664 -2.107 -22.377 1.00 98.25 104 ARG A CA 1
ATOM 687 C C . ARG A 1 104 ? 20.590 -1.777 -20.898 1.00 98.25 104 ARG A C 1
ATOM 689 O O . ARG A 1 104 ? 19.642 -1.124 -20.485 1.00 98.25 104 ARG A O 1
ATOM 696 N N . ILE A 1 105 ? 21.594 -2.175 -20.123 1.00 98.44 105 ILE A N 1
ATOM 697 C CA . ILE A 1 105 ? 21.709 -1.900 -18.686 1.00 98.44 105 ILE A CA 1
ATOM 698 C C . ILE A 1 105 ? 23.085 -1.304 -18.429 1.00 98.44 105 ILE A C 1
ATOM 700 O O . ILE A 1 105 ? 24.090 -1.965 -18.679 1.00 98.44 105 ILE A O 1
ATOM 704 N N . VAL A 1 106 ? 23.150 -0.090 -17.887 1.00 98.56 106 VAL A N 1
ATOM 705 C CA . VAL A 1 106 ? 24.426 0.563 -17.556 1.00 98.56 106 VAL A CA 1
ATOM 706 C C . VAL A 1 106 ? 24.453 1.095 -16.131 1.00 98.56 106 VAL A C 1
ATOM 708 O O . VAL A 1 106 ? 23.420 1.462 -15.573 1.00 98.56 106 VAL A O 1
ATOM 711 N N . LYS A 1 107 ? 25.656 1.155 -15.557 1.00 98.50 107 LYS A N 1
ATOM 712 C CA . LYS A 1 107 ? 25.989 1.826 -14.299 1.00 98.50 107 LYS A CA 1
ATOM 713 C C . LYS A 1 107 ? 26.955 2.970 -14.590 1.00 98.50 107 LYS A C 1
ATOM 715 O O . LYS A 1 107 ? 28.012 2.747 -15.185 1.00 98.50 107 LYS A O 1
ATOM 720 N N . TYR A 1 108 ? 26.630 4.168 -14.120 1.00 98.56 108 TYR A N 1
ATOM 721 C CA . TYR A 1 108 ? 27.526 5.318 -14.210 1.00 98.56 108 TYR A CA 1
ATOM 722 C C . TYR A 1 108 ? 28.632 5.227 -13.158 1.00 98.56 108 TYR A C 1
ATOM 724 O O . TYR A 1 108 ? 28.381 4.915 -11.993 1.00 98.56 108 TYR A O 1
ATOM 732 N N . ALA A 1 109 ? 29.869 5.508 -13.568 1.00 97.88 109 ALA A N 1
ATOM 733 C CA . ALA A 1 109 ? 31.041 5.377 -12.707 1.00 97.88 109 ALA A CA 1
ATOM 734 C C . ALA A 1 109 ? 31.037 6.412 -11.572 1.00 97.88 109 ALA A C 1
ATOM 736 O O . ALA A 1 109 ? 31.346 6.088 -10.425 1.00 97.88 109 ALA A O 1
ATOM 737 N N . THR A 1 110 ? 30.669 7.654 -11.892 1.00 97.44 110 THR A N 1
ATOM 738 C CA . THR A 1 110 ? 30.766 8.796 -10.971 1.00 97.44 110 THR A CA 1
ATOM 739 C C . THR A 1 110 ? 29.447 9.523 -10.746 1.00 97.44 110 THR A C 1
ATOM 741 O O . THR A 1 110 ? 29.349 10.260 -9.767 1.00 97.44 110 THR A O 1
ATOM 744 N N . ALA A 1 111 ? 28.434 9.325 -11.598 1.00 97.81 111 ALA A N 1
ATOM 745 C CA . ALA A 1 111 ? 27.154 10.009 -11.443 1.00 97.81 111 ALA A CA 1
ATOM 746 C C . ALA A 1 111 ? 26.452 9.550 -10.160 1.00 97.81 111 ALA A C 1
ATOM 748 O O . ALA A 1 111 ? 26.240 8.351 -9.938 1.00 97.81 111 ALA A O 1
ATOM 749 N N . LYS A 1 112 ? 26.102 10.526 -9.322 1.00 97.88 112 LYS A N 1
ATOM 750 C CA . LYS A 1 112 ? 25.325 10.334 -8.103 1.00 97.88 112 LYS A CA 1
ATOM 751 C C . LYS A 1 112 ? 23.996 11.059 -8.230 1.00 97.88 112 LYS A C 1
ATOM 753 O O . LYS A 1 112 ? 23.948 12.151 -8.786 1.00 97.88 112 LYS A O 1
ATOM 758 N N . VAL A 1 113 ? 22.944 10.441 -7.714 1.00 97.31 113 VAL A N 1
ATOM 759 C CA . VAL A 1 113 ? 21.578 10.975 -7.727 1.00 97.31 113 VAL A CA 1
ATOM 760 C C . VAL A 1 113 ? 20.970 10.887 -6.336 1.00 97.31 113 VAL A C 1
ATOM 762 O O . VAL A 1 113 ? 21.356 10.020 -5.545 1.00 97.31 113 VAL A O 1
ATOM 765 N N . GLU A 1 114 ? 20.012 11.766 -6.048 1.00 93.50 114 GLU A N 1
ATOM 766 C CA . GLU A 1 114 ? 19.372 11.849 -4.732 1.00 93.50 114 GLU A CA 1
ATOM 767 C C . GLU A 1 114 ? 20.428 11.970 -3.613 1.00 93.50 114 GLU A C 1
ATOM 769 O O . GLU A 1 114 ? 21.423 12.679 -3.761 1.00 93.50 114 GLU A O 1
ATOM 774 N N . ASP A 1 115 ? 20.266 11.222 -2.523 1.00 91.12 115 ASP A N 1
ATOM 775 C CA . ASP A 1 115 ? 21.171 11.168 -1.367 1.00 91.12 115 ASP A CA 1
ATOM 776 C C . ASP A 1 115 ? 22.508 10.440 -1.660 1.00 91.12 115 ASP A C 1
ATOM 778 O O . ASP A 1 115 ? 22.939 9.557 -0.915 1.00 91.12 115 ASP A O 1
ATOM 782 N N . GLY A 1 116 ? 23.164 10.752 -2.782 1.00 96.94 116 GLY A N 1
ATOM 783 C CA . GLY A 1 116 ? 24.463 10.187 -3.163 1.00 96.94 116 GLY A CA 1
ATOM 784 C C . GLY A 1 116 ? 24.406 8.761 -3.728 1.00 96.94 116 GLY A C 1
ATOM 785 O O . GLY A 1 116 ? 25.407 8.038 -3.683 1.00 96.94 116 GLY A O 1
ATOM 786 N N . ARG A 1 117 ? 23.251 8.331 -4.246 1.00 97.56 117 ARG A N 1
ATOM 787 C CA . ARG A 1 117 ? 23.027 6.972 -4.764 1.00 97.56 117 ARG A CA 1
ATOM 788 C C . ARG A 1 117 ? 23.652 6.771 -6.139 1.00 97.56 117 ARG A C 1
ATOM 790 O O . ARG A 1 117 ? 23.812 7.709 -6.912 1.00 97.56 117 ARG A O 1
ATOM 797 N N . GLU A 1 118 ? 24.031 5.533 -6.432 1.00 98.44 118 GLU A N 1
ATOM 798 C CA . GLU A 1 118 ? 24.593 5.141 -7.724 1.00 98.44 118 GLU A CA 1
ATOM 799 C C . GLU A 1 118 ? 23.511 5.140 -8.802 1.00 98.44 118 GLU A C 1
ATOM 801 O O . GLU A 1 118 ? 22.453 4.537 -8.613 1.00 98.44 118 GLU A O 1
ATOM 806 N N . LEU A 1 119 ? 23.790 5.777 -9.939 1.00 98.62 119 LEU A N 1
ATOM 807 C CA . LEU A 1 119 ? 22.862 5.809 -11.059 1.00 98.62 119 LEU A CA 1
ATOM 808 C C . LEU A 1 119 ? 23.033 4.581 -11.959 1.00 98.62 119 LEU A C 1
ATOM 810 O O . LEU A 1 119 ? 24.109 4.338 -12.514 1.00 98.62 119 LEU A O 1
ATOM 814 N N . HIS A 1 120 ? 21.941 3.845 -12.132 1.00 98.62 120 HIS A N 1
ATOM 815 C CA . HIS A 1 120 ? 21.784 2.788 -13.120 1.00 98.62 120 HIS A CA 1
ATOM 816 C C . HIS A 1 120 ? 20.680 3.167 -14.107 1.00 98.62 120 HIS A C 1
ATOM 818 O O . HIS A 1 120 ? 19.726 3.861 -13.749 1.00 98.62 120 HIS A O 1
ATOM 824 N N . TRP A 1 121 ? 20.785 2.686 -15.342 1.00 98.44 121 TRP A N 1
ATOM 825 C CA . TRP A 1 121 ? 19.797 2.982 -16.373 1.00 98.44 121 TRP A CA 1
ATOM 826 C C . TRP A 1 121 ? 19.539 1.779 -17.267 1.00 98.44 121 TRP A C 1
ATOM 828 O O . TRP A 1 121 ? 20.488 1.180 -17.781 1.00 98.44 121 TRP A O 1
ATOM 838 N N . VAL A 1 122 ? 18.260 1.434 -17.429 1.00 98.44 122 VAL A N 1
ATOM 839 C CA . VAL A 1 122 ? 17.796 0.334 -18.274 1.00 98.44 122 VAL A CA 1
ATOM 840 C C . VAL A 1 122 ? 16.933 0.864 -19.403 1.00 98.44 122 VAL A C 1
ATOM 842 O O . VAL A 1 122 ? 15.992 1.622 -19.162 1.00 98.44 122 VAL A O 1
ATOM 845 N N . TRP A 1 123 ? 17.235 0.417 -20.617 1.00 96.31 123 TRP A N 1
ATOM 846 C CA . TRP A 1 123 ? 16.455 0.664 -21.822 1.00 96.31 123 TRP A CA 1
ATOM 847 C C . TRP A 1 123 ? 16.040 -0.643 -22.474 1.00 96.31 123 TRP A C 1
ATOM 849 O O . TRP A 1 123 ? 16.840 -1.576 -22.563 1.00 96.31 123 TRP A O 1
ATOM 859 N N . GLN A 1 124 ? 14.834 -0.661 -23.020 1.00 98.00 124 GLN A N 1
ATOM 860 C CA . GLN A 1 124 ? 14.345 -1.701 -23.906 1.00 98.00 124 GLN A CA 1
ATOM 861 C C . GLN A 1 124 ? 13.785 -1.068 -25.173 1.00 98.00 124 GLN A C 1
ATOM 863 O O . GLN A 1 124 ? 13.125 -0.031 -25.137 1.00 98.00 124 GLN A O 1
ATOM 868 N N . GLY A 1 125 ? 14.063 -1.685 -26.313 1.00 97.81 125 GLY A N 1
ATOM 869 C CA . GLY A 1 125 ? 13.615 -1.164 -27.594 1.00 97.81 125 GLY A CA 1
ATOM 870 C C . GLY A 1 125 ? 13.762 -2.166 -28.721 1.00 97.81 125 GLY A C 1
ATOM 871 O O . GLY A 1 125 ? 13.915 -3.373 -28.520 1.00 97.81 125 GLY A O 1
ATOM 872 N N . THR A 1 126 ? 13.737 -1.640 -29.935 1.00 98.12 126 THR A N 1
ATOM 873 C CA . THR A 1 126 ? 13.893 -2.417 -31.163 1.00 98.12 126 THR A CA 1
ATOM 874 C C . THR A 1 126 ? 15.215 -2.095 -31.828 1.00 98.12 126 THR A C 1
ATOM 876 O O . THR A 1 126 ? 15.709 -0.972 -31.739 1.00 98.12 126 THR A O 1
ATOM 879 N N . ALA A 1 127 ? 15.761 -3.062 -32.544 1.00 97.75 127 ALA A N 1
ATOM 880 C CA . ALA A 1 127 ? 16.926 -2.871 -33.378 1.00 97.75 127 ALA A CA 1
ATOM 881 C C . ALA A 1 127 ? 16.690 -3.474 -34.768 1.00 97.75 127 ALA A C 1
ATOM 883 O O . ALA A 1 127 ? 15.796 -4.294 -34.983 1.00 97.75 127 ALA A O 1
ATOM 884 N N . SER A 1 128 ? 17.472 -3.034 -35.742 1.00 96.69 128 SER A N 1
ATOM 885 C CA . SER A 1 128 ? 17.420 -3.520 -37.117 1.00 96.69 128 SER A CA 1
ATOM 886 C C . SER A 1 128 ? 18.778 -3.333 -37.778 1.00 96.69 128 SER A C 1
ATOM 888 O O . SER A 1 128 ? 19.532 -2.444 -37.395 1.00 96.69 128 SER A O 1
ATOM 890 N N . GLY A 1 129 ? 19.119 -4.171 -38.752 1.00 92.81 129 GLY A N 1
ATOM 891 C CA . GLY A 1 129 ? 20.373 -4.024 -39.480 1.00 92.81 129 GLY A CA 1
ATOM 892 C C . GLY A 1 129 ? 21.037 -5.344 -39.846 1.00 92.81 129 GLY A C 1
ATOM 893 O O . GLY A 1 129 ? 20.395 -6.384 -39.964 1.00 92.81 129 GLY A O 1
ATOM 894 N N . SER A 1 130 ? 22.344 -5.266 -40.055 1.00 91.56 130 SER A N 1
ATOM 895 C CA . SER A 1 130 ? 23.241 -6.336 -40.491 1.00 91.56 130 SER A CA 1
ATOM 896 C C . SER A 1 130 ? 24.469 -6.395 -39.582 1.00 91.56 130 SER A C 1
ATOM 898 O O . SER A 1 130 ? 24.693 -5.501 -38.768 1.00 91.56 130 SER A O 1
ATOM 900 N N . SER A 1 131 ? 25.309 -7.419 -39.733 1.00 87.56 131 SER A N 1
ATOM 901 C CA . SER A 1 131 ? 26.543 -7.554 -38.945 1.00 87.56 131 SER A CA 1
ATOM 902 C C . SER A 1 131 ? 27.499 -6.357 -39.069 1.00 87.56 131 SER A C 1
ATOM 904 O O . SER A 1 131 ? 28.329 -6.159 -38.190 1.00 87.56 131 SER A O 1
ATOM 906 N N . SER A 1 132 ? 27.395 -5.553 -40.134 1.00 91.81 132 SER A N 1
ATOM 907 C CA . SER A 1 132 ? 28.219 -4.356 -40.345 1.00 91.81 132 SER A CA 1
ATOM 908 C C . SER A 1 132 ? 27.575 -3.051 -39.876 1.00 91.81 132 SER A C 1
ATOM 910 O O . SER A 1 132 ? 28.296 -2.078 -39.656 1.00 91.81 132 SER A O 1
ATOM 912 N N . LYS A 1 133 ? 26.244 -3.001 -39.746 1.00 95.62 133 LYS A N 1
ATOM 913 C CA . LYS A 1 133 ? 25.500 -1.788 -39.381 1.00 95.62 133 LYS A CA 1
ATOM 914 C C . LYS A 1 133 ? 24.254 -2.143 -38.580 1.00 95.62 133 LYS A C 1
ATOM 916 O O . LYS A 1 133 ? 23.432 -2.909 -39.073 1.00 95.62 133 LYS A O 1
ATOM 921 N N . LEU A 1 134 ? 24.083 -1.528 -37.418 1.00 97.31 134 LEU A N 1
ATOM 922 C CA . LEU A 1 134 ? 22.946 -1.724 -36.529 1.00 97.31 134 LEU A CA 1
ATOM 923 C C . LEU A 1 134 ? 22.298 -0.371 -36.215 1.00 97.31 134 LEU A C 1
ATOM 925 O O . LEU A 1 134 ? 22.941 0.519 -35.664 1.00 97.31 134 LEU A O 1
ATOM 929 N N . ASP A 1 135 ? 21.022 -0.242 -36.549 1.00 98.06 135 ASP A N 1
ATOM 930 C CA . ASP A 1 135 ? 20.178 0.897 -36.214 1.00 98.06 135 ASP A CA 1
ATOM 931 C C . ASP A 1 135 ? 19.258 0.493 -35.046 1.00 98.06 135 ASP A C 1
ATOM 933 O O . ASP A 1 135 ? 18.606 -0.555 -35.076 1.00 98.06 135 ASP A O 1
ATOM 937 N N . VAL A 1 136 ? 19.213 1.309 -33.996 1.00 98.25 136 VAL A N 1
ATOM 938 C CA . VAL A 1 136 ? 18.474 1.049 -32.754 1.00 98.25 136 VAL A CA 1
ATOM 939 C C . VAL A 1 136 ? 17.431 2.139 -32.536 1.00 98.25 136 VAL A C 1
ATOM 941 O O . VAL A 1 136 ? 17.695 3.311 -32.789 1.00 98.25 136 VAL A O 1
ATOM 944 N N . LYS A 1 137 ? 16.253 1.773 -32.028 1.00 98.31 137 LYS A N 1
ATOM 945 C CA . LYS A 1 137 ? 15.205 2.706 -31.610 1.00 98.31 137 LYS A CA 1
ATOM 946 C C . LYS A 1 137 ? 14.669 2.323 -30.233 1.00 98.31 137 LYS A C 1
ATOM 948 O O . LYS A 1 137 ? 14.187 1.205 -30.045 1.00 98.31 137 LYS A O 1
ATOM 953 N N . VAL A 1 138 ? 14.724 3.264 -29.296 1.00 97.81 138 VAL A N 1
ATOM 954 C CA . VAL A 1 138 ? 14.264 3.114 -27.912 1.00 97.81 138 VAL A CA 1
ATOM 955 C C . VAL A 1 138 ? 13.290 4.250 -27.587 1.00 97.81 138 VAL A C 1
ATOM 957 O O . VAL A 1 138 ? 13.716 5.404 -27.566 1.00 97.81 138 VAL A O 1
ATOM 960 N N . PRO A 1 139 ? 12.008 3.964 -27.319 1.00 97.19 139 PRO A N 1
ATOM 961 C CA . PRO A 1 139 ? 11.091 4.958 -26.778 1.00 97.19 139 PRO A CA 1
ATOM 962 C C . PRO A 1 139 ? 11.290 5.077 -25.260 1.00 97.19 139 PRO A C 1
ATOM 964 O O . PRO A 1 139 ? 11.167 4.094 -24.533 1.00 97.19 139 PRO A O 1
ATOM 967 N N . LEU A 1 140 ? 11.585 6.279 -24.769 1.00 97.31 140 LEU A N 1
ATOM 968 C CA . LEU A 1 140 ? 11.707 6.569 -23.341 1.00 97.31 140 LEU A CA 1
ATOM 969 C C . LEU A 1 140 ? 10.509 7.373 -22.851 1.00 97.31 140 LEU A C 1
ATOM 971 O O . LEU A 1 140 ? 10.215 8.448 -23.370 1.00 97.31 140 LEU A O 1
ATOM 975 N N . LYS A 1 141 ? 9.834 6.887 -21.814 1.00 96.75 141 LYS A N 1
ATOM 976 C CA . LYS A 1 141 ? 8.767 7.638 -21.147 1.00 96.75 141 LYS A CA 1
ATOM 977 C C . LYS A 1 141 ? 9.332 8.851 -20.397 1.00 96.75 141 LYS A C 1
ATOM 979 O O . LYS A 1 141 ? 10.503 8.875 -20.015 1.00 96.75 141 LYS A O 1
ATOM 984 N N . ARG A 1 142 ? 8.488 9.858 -20.168 1.00 95.81 142 ARG A N 1
ATOM 985 C CA . ARG A 1 142 ? 8.824 11.020 -19.326 1.00 95.81 142 ARG A CA 1
ATOM 986 C C . ARG A 1 142 ? 8.451 10.796 -17.861 1.00 95.81 142 ARG A C 1
ATOM 988 O O . ARG A 1 142 ? 9.254 11.069 -16.979 1.00 95.81 142 ARG A O 1
ATOM 995 N N . ALA A 1 143 ? 7.287 10.202 -17.629 1.00 96.94 143 ALA A N 1
ATOM 996 C CA . ALA A 1 143 ? 6.795 9.774 -16.325 1.00 96.94 143 ALA A CA 1
ATOM 997 C C . ALA A 1 143 ? 5.842 8.581 -16.500 1.00 96.94 143 ALA A C 1
ATOM 999 O O . ALA A 1 143 ? 5.394 8.312 -17.618 1.00 96.94 143 ALA A O 1
ATOM 1000 N N . ASP A 1 144 ? 5.541 7.878 -15.410 1.00 96.25 144 ASP A N 1
ATOM 1001 C CA . ASP A 1 144 ? 4.448 6.901 -15.351 1.00 96.25 144 ASP A CA 1
ATOM 1002 C C . ASP A 1 144 ? 3.282 7.394 -14.484 1.00 96.25 144 ASP A C 1
ATOM 1004 O O . ASP A 1 144 ? 2.133 7.150 -14.834 1.00 96.25 144 ASP A O 1
ATOM 1008 N N . PHE A 1 145 ? 3.548 8.052 -13.356 1.00 96.31 145 PHE A N 1
ATOM 1009 C CA . PHE A 1 145 ? 2.510 8.408 -12.385 1.00 96.31 145 PHE A CA 1
ATOM 1010 C C . PHE A 1 145 ? 2.800 9.667 -11.572 1.00 96.31 145 PHE A C 1
ATOM 1012 O O . PHE A 1 145 ? 1.877 10.225 -10.990 1.00 96.31 145 PHE A O 1
ATOM 1019 N N . MET A 1 146 ? 4.042 10.145 -11.506 1.00 96.50 146 MET A N 1
ATOM 1020 C CA . MET A 1 146 ? 4.369 11.380 -10.796 1.00 96.50 146 MET A CA 1
ATOM 1021 C C . MET A 1 146 ? 4.281 12.575 -11.749 1.00 96.50 146 MET A C 1
ATOM 1023 O O . MET A 1 146 ? 4.925 12.593 -12.793 1.00 96.50 146 MET A O 1
ATOM 1027 N N . THR A 1 147 ? 3.512 13.606 -11.394 1.00 96.12 147 THR A N 1
ATOM 1028 C CA . THR A 1 147 ? 3.319 14.773 -12.281 1.00 96.12 147 THR A CA 1
ATOM 1029 C C . THR A 1 147 ? 4.366 15.851 -12.088 1.00 96.12 147 THR A C 1
ATOM 1031 O O . THR A 1 147 ? 4.641 16.626 -13.000 1.00 96.12 147 THR A O 1
ATOM 1034 N N . LYS A 1 148 ? 4.949 15.952 -10.892 1.00 95.69 148 LYS A N 1
ATOM 1035 C CA . LYS A 1 148 ? 5.833 17.064 -10.558 1.00 95.69 148 LYS A CA 1
ATOM 1036 C C . LYS A 1 148 ? 6.844 16.697 -9.491 1.00 95.69 148 LYS A C 1
ATOM 1038 O O . LYS A 1 148 ? 6.491 16.154 -8.445 1.00 95.69 148 LYS A O 1
ATOM 1043 N N . ARG A 1 149 ? 8.088 17.119 -9.715 1.00 94.38 149 ARG A N 1
ATOM 1044 C CA . ARG A 1 149 ? 9.156 17.082 -8.718 1.00 94.38 149 ARG A CA 1
ATOM 1045 C C . ARG A 1 149 ? 10.222 18.120 -9.042 1.00 94.38 149 ARG A C 1
ATOM 1047 O O . ARG A 1 149 ? 10.588 18.291 -10.199 1.00 94.38 149 ARG A O 1
ATOM 1054 N N . GLY A 1 150 ? 10.700 18.826 -8.016 1.00 93.75 150 GLY A N 1
ATOM 1055 C CA . GLY A 1 150 ? 11.640 19.928 -8.212 1.00 93.75 150 GLY A CA 1
ATOM 1056 C C . GLY A 1 150 ? 11.054 20.991 -9.143 1.00 93.75 150 GLY A C 1
ATOM 1057 O O . GLY A 1 150 ? 9.957 21.506 -8.901 1.00 93.75 150 GLY A O 1
ATOM 1058 N N . THR A 1 151 ? 11.782 21.308 -10.210 1.00 95.94 151 THR A N 1
ATOM 1059 C CA . THR A 1 151 ? 11.340 22.250 -11.253 1.00 95.94 151 THR A CA 1
ATOM 1060 C C . THR A 1 151 ? 10.672 21.560 -12.443 1.00 95.94 151 THR A C 1
ATOM 1062 O O . THR A 1 151 ? 10.100 22.243 -13.293 1.00 95.94 151 THR A O 1
ATOM 1065 N N . VAL A 1 152 ? 10.710 20.227 -12.504 1.00 97.12 152 VAL A N 1
ATOM 1066 C CA . VAL A 1 152 ? 10.162 19.433 -13.607 1.00 97.12 152 VAL A CA 1
ATOM 1067 C C . VAL A 1 152 ? 8.682 19.157 -13.361 1.00 97.12 152 VAL A C 1
ATOM 1069 O O . VAL A 1 152 ? 8.265 18.791 -12.261 1.00 97.12 152 VAL A O 1
ATOM 1072 N N . THR A 1 153 ? 7.868 19.360 -14.394 1.00 97.38 153 THR A N 1
ATOM 1073 C CA . THR A 1 153 ? 6.439 19.035 -14.406 1.00 97.38 153 THR A CA 1
ATOM 1074 C C . THR A 1 153 ? 6.121 18.333 -15.716 1.00 97.38 153 THR A C 1
ATOM 1076 O O . THR A 1 153 ? 6.452 18.861 -16.774 1.00 97.38 153 THR A O 1
ATOM 1079 N N . HIS A 1 154 ? 5.474 17.176 -15.621 1.00 96.88 154 HIS A N 1
ATOM 1080 C CA . HIS A 1 154 ? 4.951 16.409 -16.744 1.00 96.88 154 HIS A CA 1
ATOM 1081 C C . HIS A 1 154 ? 3.424 16.399 -16.695 1.00 96.88 154 HIS A C 1
ATOM 1083 O O . HIS A 1 154 ? 2.798 16.495 -15.638 1.00 96.88 154 HIS A O 1
ATOM 1089 N N . THR A 1 155 ? 2.823 16.295 -17.865 1.00 96.31 155 THR A N 1
ATOM 1090 C CA . THR A 1 155 ? 1.387 16.361 -18.120 1.00 96.31 155 THR A CA 1
ATOM 1091 C C . THR A 1 155 ? 0.989 15.248 -19.084 1.00 96.31 155 THR A C 1
ATOM 1093 O O . THR A 1 155 ? 1.834 14.630 -19.720 1.00 96.31 155 THR A O 1
ATOM 1096 N N . ALA A 1 156 ? -0.310 15.032 -19.286 1.00 93.56 156 ALA A N 1
ATOM 1097 C CA . ALA A 1 156 ? -0.788 14.083 -20.296 1.00 93.56 156 ALA A CA 1
ATOM 1098 C C . ALA A 1 156 ? -0.426 14.469 -21.752 1.00 93.56 156 ALA A C 1
ATOM 1100 O O . ALA A 1 156 ? -0.622 13.668 -22.662 1.00 93.56 156 ALA A O 1
ATOM 1101 N N . ALA A 1 157 ? 0.083 15.685 -21.998 1.00 94.69 157 ALA A N 1
ATOM 1102 C CA . ALA A 1 157 ? 0.569 16.100 -23.317 1.00 94.69 157 ALA A CA 1
ATOM 1103 C C . ALA A 1 157 ? 2.002 15.616 -23.609 1.00 94.69 157 ALA A C 1
ATOM 1105 O O . ALA A 1 157 ? 2.451 15.668 -24.757 1.00 94.69 157 ALA A O 1
ATOM 1106 N N . ASP A 1 158 ? 2.724 15.161 -22.585 1.00 94.31 158 ASP A N 1
ATOM 1107 C CA . ASP A 1 158 ? 4.100 14.705 -22.698 1.00 94.31 158 ASP A CA 1
ATOM 1108 C C . ASP A 1 158 ? 4.165 13.325 -23.361 1.00 94.31 158 ASP A C 1
ATOM 1110 O O . ASP A 1 158 ? 3.786 12.304 -22.792 1.00 94.31 158 ASP A O 1
ATOM 1114 N N . VAL A 1 159 ? 4.671 13.289 -24.594 1.00 92.81 159 VAL A N 1
ATOM 1115 C CA . VAL A 1 159 ? 4.843 12.044 -25.356 1.00 92.81 159 VAL A CA 1
ATOM 1116 C C . VAL A 1 159 ? 6.193 11.380 -25.058 1.00 92.81 159 VAL A C 1
ATOM 1118 O O . VAL A 1 159 ? 7.164 12.079 -24.734 1.00 92.81 159 VAL A O 1
ATOM 1121 N N . PRO A 1 160 ? 6.298 10.041 -25.203 1.00 95.38 160 PRO A N 1
ATOM 1122 C CA . PRO A 1 160 ? 7.579 9.351 -25.144 1.00 95.38 160 PRO A CA 1
ATOM 1123 C C . PRO A 1 160 ? 8.618 9.967 -26.087 1.00 95.38 160 PRO A C 1
ATOM 1125 O O . PRO A 1 160 ? 8.318 10.390 -27.204 1.00 95.38 160 PRO A O 1
ATOM 1128 N N . VAL A 1 161 ? 9.858 9.997 -25.621 1.00 95.62 161 VAL A N 1
ATOM 1129 C CA . VAL A 1 161 ? 11.018 10.511 -26.334 1.00 95.62 161 VAL A CA 1
ATOM 1130 C C . VAL A 1 161 ? 11.693 9.375 -27.093 1.00 95.62 161 VAL A C 1
ATOM 1132 O O . VAL A 1 161 ? 12.182 8.424 -26.488 1.00 95.62 161 VAL A O 1
ATOM 1135 N N . ASP A 1 162 ? 11.762 9.488 -28.416 1.00 97.06 162 ASP A N 1
ATOM 1136 C CA . ASP A 1 162 ? 12.507 8.540 -29.242 1.00 97.06 162 ASP A CA 1
ATOM 1137 C C . ASP A 1 162 ? 14.020 8.790 -29.128 1.00 97.06 162 ASP A C 1
ATOM 1139 O O . ASP A 1 162 ? 14.521 9.870 -29.450 1.00 97.06 162 ASP A O 1
ATOM 1143 N N . VAL A 1 163 ? 14.755 7.760 -28.714 1.00 97.81 163 VAL A N 1
ATOM 1144 C CA . VAL A 1 163 ? 16.217 7.692 -28.769 1.00 97.81 163 VAL A CA 1
ATOM 1145 C C . VAL A 1 163 ? 16.611 6.768 -29.909 1.00 97.81 163 VAL A C 1
ATOM 1147 O O . VAL A 1 163 ? 16.196 5.608 -29.968 1.00 97.81 163 VAL A O 1
ATOM 1150 N N . THR A 1 164 ? 17.435 7.273 -30.819 1.00 98.31 164 THR A N 1
ATOM 1151 C CA . THR A 1 164 ? 17.933 6.516 -31.969 1.00 98.31 164 THR A CA 1
ATOM 1152 C C . THR A 1 164 ? 19.410 6.214 -31.808 1.00 98.31 164 THR A C 1
ATOM 1154 O O . THR A 1 164 ? 20.178 7.097 -31.436 1.00 98.31 164 THR A O 1
ATOM 1157 N N . GLY A 1 165 ? 19.812 4.983 -32.098 1.00 98.00 165 GLY A N 1
ATOM 1158 C CA . GLY A 1 165 ? 21.203 4.558 -32.114 1.00 98.00 165 GLY A CA 1
ATOM 1159 C C . GLY A 1 165 ? 21.661 4.180 -33.516 1.00 98.00 165 GLY A C 1
ATOM 1160 O O . GLY A 1 165 ? 20.905 3.542 -34.243 1.00 98.00 165 GLY A O 1
ATOM 1161 N N . SER A 1 166 ? 22.888 4.537 -33.887 1.00 97.94 166 SER A N 1
ATOM 1162 C CA . SER A 1 166 ? 23.521 4.107 -35.139 1.00 97.94 166 SER A CA 1
ATOM 1163 C C . SER A 1 166 ? 24.906 3.556 -34.839 1.00 97.94 166 SER A C 1
ATOM 1165 O O . SER A 1 166 ? 25.786 4.275 -34.363 1.00 97.94 166 SER A O 1
ATOM 1167 N N . PHE A 1 167 ? 25.099 2.280 -35.149 1.00 97.88 167 PHE A N 1
ATOM 1168 C CA . PHE A 1 167 ? 26.284 1.514 -34.799 1.00 97.88 167 PHE A CA 1
ATOM 1169 C C . PHE A 1 167 ? 26.887 0.833 -36.022 1.00 97.88 167 PHE A C 1
ATOM 1171 O O . PHE A 1 167 ? 26.174 0.372 -36.916 1.00 97.88 167 PHE A O 1
ATOM 1178 N N . SER A 1 168 ? 28.210 0.724 -36.042 1.00 96.31 168 SER A N 1
ATOM 1179 C CA . SER A 1 168 ? 28.966 0.003 -37.060 1.00 96.31 168 SER A CA 1
ATOM 1180 C C . SER A 1 168 ? 29.967 -0.951 -36.415 1.00 96.31 168 SER A C 1
ATOM 1182 O O . SER A 1 168 ? 30.531 -0.681 -35.352 1.00 96.31 168 SER A O 1
ATOM 1184 N N . SER A 1 169 ? 30.179 -2.105 -37.049 1.00 91.38 169 SER A N 1
ATOM 1185 C CA . SER A 1 169 ? 31.232 -3.024 -36.613 1.00 91.38 169 SER A CA 1
ATOM 1186 C C . SER A 1 169 ? 32.589 -2.473 -37.046 1.00 91.38 169 SER A C 1
ATOM 1188 O O . SER A 1 169 ? 32.802 -2.193 -38.226 1.00 91.38 169 SER A O 1
ATOM 1190 N N . SER A 1 170 ? 33.496 -2.295 -36.086 1.00 79.81 170 SER A N 1
ATOM 1191 C CA . SER A 1 170 ? 34.855 -1.800 -36.334 1.00 79.81 170 SER A CA 1
ATOM 1192 C C . SER A 1 170 ? 35.850 -2.946 -36.536 1.00 79.81 170 SER A C 1
ATOM 1194 O O . SER A 1 170 ? 36.754 -2.841 -37.363 1.00 79.81 170 SER A O 1
ATOM 1196 N N . THR A 1 171 ? 35.658 -4.059 -35.823 1.00 83.75 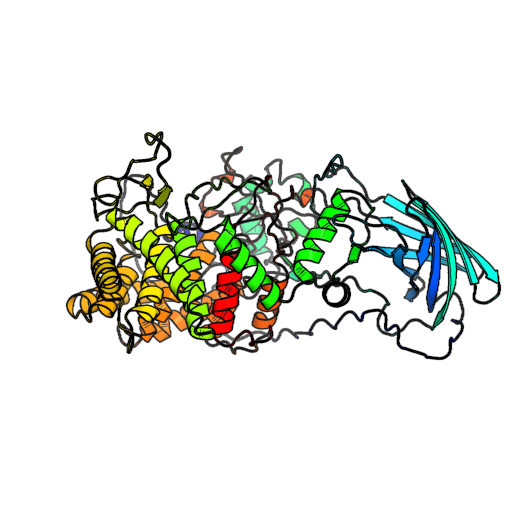171 THR A N 1
ATOM 1197 C CA . THR A 1 171 ? 36.418 -5.315 -35.919 1.00 83.75 171 THR A CA 1
ATOM 1198 C C . THR A 1 171 ? 35.551 -6.494 -35.455 1.00 83.75 171 THR A C 1
ATOM 1200 O O . THR A 1 171 ? 34.497 -6.304 -34.844 1.00 83.75 171 THR A O 1
ATOM 1203 N N . ALA A 1 172 ? 35.976 -7.733 -35.731 1.00 85.19 172 ALA A N 1
ATOM 1204 C CA . ALA A 1 172 ? 35.261 -8.927 -35.275 1.00 85.19 172 ALA A CA 1
ATOM 1205 C C . ALA A 1 172 ? 35.070 -8.906 -33.745 1.00 85.19 172 ALA A C 1
ATOM 1207 O O . ALA A 1 172 ? 36.042 -8.834 -32.995 1.00 85.19 172 ALA A O 1
ATOM 1208 N N . GLY A 1 173 ? 33.814 -8.955 -33.293 1.00 88.00 173 GLY A N 1
ATOM 1209 C CA . GLY A 1 173 ? 33.461 -8.917 -31.869 1.00 88.00 173 GLY A CA 1
ATOM 1210 C C . GLY A 1 173 ? 33.402 -7.519 -31.244 1.00 88.00 173 GLY A C 1
ATOM 1211 O O . GLY A 1 173 ? 33.172 -7.428 -30.039 1.00 88.00 173 GLY A O 1
ATOM 1212 N N . THR A 1 174 ? 33.567 -6.444 -32.028 1.00 94.69 174 THR A N 1
ATOM 1213 C CA . THR A 1 174 ? 33.405 -5.059 -31.554 1.00 94.69 174 THR A CA 1
ATOM 1214 C C . THR A 1 174 ? 32.427 -4.274 -32.426 1.00 94.69 174 THR A C 1
ATOM 1216 O O . THR A 1 174 ? 32.527 -4.262 -33.657 1.00 94.69 174 THR A O 1
ATOM 1219 N N . ILE A 1 175 ? 31.492 -3.587 -31.774 1.00 95.62 175 ILE A N 1
ATOM 1220 C CA . ILE A 1 175 ? 30.539 -2.661 -32.389 1.00 95.62 175 ILE A CA 1
ATOM 1221 C C . ILE A 1 175 ? 30.697 -1.308 -31.696 1.00 95.62 175 ILE A C 1
ATOM 1223 O O . ILE A 1 175 ? 30.767 -1.253 -30.475 1.00 95.62 175 ILE A O 1
ATOM 1227 N N . SER A 1 176 ? 30.750 -0.213 -32.445 1.00 97.56 176 SER A N 1
ATOM 1228 C CA . SER A 1 176 ? 30.814 1.134 -31.870 1.00 97.56 176 SER A CA 1
ATOM 1229 C C . SER A 1 176 ? 29.797 2.036 -32.546 1.00 97.56 176 SER A C 1
ATOM 1231 O O . SER A 1 176 ? 29.466 1.853 -33.717 1.00 97.56 176 SER A O 1
ATOM 1233 N N . GLY A 1 177 ? 29.277 3.007 -31.813 1.00 97.38 177 GLY A N 1
ATOM 1234 C CA . GLY A 1 177 ? 28.247 3.883 -32.345 1.00 97.38 177 GLY A CA 1
ATOM 1235 C C . GLY A 1 177 ? 27.806 4.937 -31.362 1.00 97.38 177 GLY A C 1
ATOM 1236 O O . GLY A 1 177 ? 28.419 5.135 -30.308 1.00 97.38 177 GLY A O 1
ATOM 1237 N N . THR A 1 178 ? 26.734 5.620 -31.737 1.00 97.94 178 THR A N 1
ATOM 1238 C CA . THR A 1 178 ? 26.167 6.694 -30.936 1.00 97.94 178 THR A CA 1
ATOM 1239 C C . THR A 1 178 ? 24.686 6.488 -30.711 1.00 97.94 178 THR A C 1
ATOM 1241 O O . THR A 1 178 ? 23.983 5.988 -31.588 1.00 97.94 178 THR A O 1
ATOM 1244 N N . PHE A 1 179 ? 24.213 6.914 -29.544 1.00 98.31 179 PHE A N 1
ATOM 1245 C CA . PHE A 1 179 ? 22.803 7.185 -29.296 1.00 98.31 179 PHE A CA 1
ATOM 1246 C C . PHE A 1 179 ? 22.553 8.690 -29.338 1.00 98.31 179 PHE A C 1
ATOM 1248 O O . PHE A 1 179 ? 23.347 9.480 -28.823 1.00 98.31 179 PHE A O 1
ATOM 1255 N N . THR A 1 180 ? 21.436 9.086 -29.938 1.00 97.88 180 THR A N 1
ATOM 1256 C CA . THR A 1 180 ? 20.984 10.472 -30.048 1.00 97.88 180 THR A CA 1
ATOM 1257 C C . THR A 1 180 ? 19.499 10.566 -29.717 1.00 97.88 180 THR A C 1
ATOM 1259 O O . THR A 1 180 ? 18.688 9.796 -30.228 1.00 97.88 180 THR A O 1
ATOM 1262 N N . GLY A 1 181 ? 19.153 11.527 -28.870 1.00 95.94 181 GLY A N 1
ATOM 1263 C CA . GLY A 1 181 ? 17.795 11.916 -28.510 1.00 95.94 181 GLY A CA 1
ATOM 1264 C C . GLY A 1 181 ? 17.824 13.213 -27.690 1.00 95.94 181 GLY A C 1
ATOM 1265 O O . GLY A 1 181 ? 18.908 13.719 -27.388 1.00 95.94 181 GLY A O 1
ATOM 1266 N N . PRO A 1 182 ? 16.664 13.776 -27.324 1.00 92.12 182 PRO A N 1
ATOM 1267 C CA . PRO A 1 182 ? 16.575 14.868 -26.356 1.00 92.12 182 PRO A CA 1
ATOM 1268 C C . PRO A 1 182 ? 17.402 14.575 -25.096 1.00 92.12 182 PRO A C 1
ATOM 1270 O O . PRO A 1 182 ? 17.203 13.547 -24.453 1.00 92.12 182 PRO A O 1
ATOM 1273 N N . ASP A 1 183 ? 18.370 15.449 -24.805 1.00 88.88 183 ASP A N 1
ATOM 1274 C CA . ASP A 1 183 ? 19.329 15.356 -23.688 1.00 88.88 183 ASP A CA 1
ATOM 1275 C C . ASP A 1 183 ? 20.175 14.069 -23.639 1.00 88.88 183 ASP A C 1
ATOM 1277 O O . ASP A 1 183 ? 20.816 13.748 -22.636 1.00 88.88 183 ASP A O 1
ATOM 1281 N N . ILE A 1 184 ? 20.223 13.331 -24.750 1.00 95.56 184 ILE A N 1
ATOM 1282 C CA . ILE A 1 184 ? 20.952 12.073 -24.881 1.00 95.56 184 ILE A CA 1
ATOM 1283 C C . ILE A 1 184 ? 21.880 12.182 -26.084 1.00 95.56 184 ILE A C 1
ATOM 1285 O O . ILE A 1 184 ? 21.458 12.124 -27.235 1.00 95.56 184 ILE A O 1
ATOM 1289 N N . ASN A 1 185 ? 23.172 12.304 -25.801 1.00 97.00 185 ASN A N 1
ATOM 1290 C CA . ASN A 1 185 ? 24.236 12.128 -26.778 1.00 97.00 185 ASN A CA 1
ATOM 1291 C C . ASN A 1 185 ? 25.305 11.246 -26.142 1.00 97.00 185 ASN A C 1
ATOM 1293 O O . ASN A 1 185 ? 26.017 11.679 -25.233 1.00 97.00 185 ASN A O 1
ATOM 1297 N N . ALA A 1 186 ? 25.346 9.990 -26.568 1.00 97.62 186 ALA A N 1
ATOM 1298 C CA . ALA A 1 186 ? 26.170 8.974 -25.943 1.00 97.62 186 ALA A CA 1
ATOM 1299 C C . ALA A 1 186 ? 27.019 8.267 -26.994 1.00 97.62 186 ALA A C 1
ATOM 1301 O O . ALA A 1 186 ? 26.496 7.859 -28.027 1.00 97.62 186 ALA A O 1
ATOM 1302 N N . ASN A 1 187 ? 28.311 8.108 -26.714 1.00 97.88 187 ASN A N 1
ATOM 1303 C CA . ASN A 1 187 ? 29.217 7.304 -27.532 1.00 97.88 187 ASN A CA 1
ATOM 1304 C C . ASN A 1 187 ? 29.466 5.980 -26.820 1.00 97.88 187 ASN A C 1
ATOM 1306 O O . ASN A 1 187 ? 29.815 5.983 -25.637 1.00 97.88 187 ASN A O 1
ATOM 1310 N N . GLU A 1 188 ? 29.319 4.871 -27.537 1.00 98.06 188 GLU A N 1
ATOM 1311 C CA . GLU A 1 188 ? 29.424 3.534 -26.962 1.00 98.06 188 GLU A CA 1
ATOM 1312 C C . GLU A 1 188 ? 30.321 2.619 -27.783 1.00 98.06 188 GLU A C 1
ATOM 1314 O O . GLU A 1 188 ? 30.378 2.684 -29.012 1.00 98.06 188 GLU A O 1
ATOM 1319 N N . THR A 1 189 ? 31.010 1.732 -27.069 1.00 98.06 189 THR A N 1
ATOM 1320 C CA . THR A 1 189 ? 31.706 0.575 -27.623 1.00 98.06 189 THR A CA 1
ATOM 1321 C C . THR A 1 189 ? 31.175 -0.683 -26.958 1.00 98.06 189 THR A C 1
ATOM 1323 O O . THR A 1 189 ? 31.100 -0.774 -25.732 1.00 98.06 189 THR A O 1
ATOM 1326 N N . TRP A 1 190 ? 30.785 -1.643 -27.785 1.00 97.38 190 TRP A N 1
ATOM 1327 C CA . TRP A 1 190 ? 30.225 -2.924 -27.402 1.00 97.38 190 TRP A CA 1
ATOM 1328 C C . TRP A 1 190 ? 31.212 -4.029 -27.751 1.00 97.38 190 TRP A C 1
ATOM 1330 O O . TRP A 1 190 ? 31.560 -4.206 -28.919 1.00 97.38 190 TRP A O 1
ATOM 1340 N N . THR A 1 191 ? 31.648 -4.791 -26.754 1.00 96.69 191 THR A N 1
ATOM 1341 C CA . THR A 1 191 ? 32.525 -5.951 -26.945 1.00 96.69 191 THR A CA 1
ATOM 1342 C C . THR A 1 191 ? 31.751 -7.226 -26.663 1.00 96.69 191 THR A C 1
ATOM 1344 O O . THR A 1 191 ? 31.141 -7.362 -25.602 1.00 96.69 191 THR A O 1
ATOM 1347 N N . ALA A 1 192 ? 31.780 -8.164 -27.603 1.00 94.75 192 ALA A N 1
ATOM 1348 C CA . ALA A 1 192 ? 31.162 -9.477 -27.474 1.00 94.75 192 ALA A CA 1
ATOM 1349 C C . ALA A 1 192 ? 31.516 -10.158 -26.136 1.00 94.75 192 ALA A C 1
ATOM 1351 O O . ALA A 1 192 ? 32.678 -10.159 -25.723 1.00 94.75 192 ALA A O 1
ATOM 1352 N N . ARG A 1 193 ? 30.519 -10.740 -25.455 1.00 94.38 193 ARG A N 1
ATOM 1353 C CA . ARG A 1 193 ? 30.720 -11.505 -24.210 1.00 94.38 193 ARG A CA 1
ATOM 1354 C C . ARG A 1 193 ? 30.314 -12.964 -24.360 1.00 94.38 193 ARG A C 1
ATOM 1356 O O . ARG A 1 193 ? 31.130 -13.841 -24.093 1.00 94.38 193 ARG A O 1
ATOM 1363 N N . ARG A 1 194 ? 29.038 -13.195 -24.675 1.00 94.19 194 ARG A N 1
ATOM 1364 C CA . ARG A 1 194 ? 28.396 -14.517 -24.672 1.00 94.19 194 ARG A CA 1
ATOM 1365 C C . ARG A 1 194 ? 27.135 -14.506 -25.531 1.00 94.19 194 ARG A C 1
ATOM 1367 O O . ARG A 1 194 ? 26.587 -13.440 -25.801 1.00 94.19 194 ARG A O 1
ATOM 1374 N N . ASP A 1 195 ? 26.645 -15.683 -25.900 1.00 94.38 195 ASP A N 1
ATOM 1375 C CA . ASP A 1 195 ? 25.306 -15.829 -26.479 1.00 94.38 195 ASP A CA 1
ATOM 1376 C C . ASP A 1 195 ? 24.214 -15.460 -25.454 1.00 94.38 195 ASP A C 1
ATOM 1378 O O . ASP A 1 195 ? 24.432 -15.502 -24.238 1.00 94.38 195 ASP A O 1
ATOM 1382 N N . SER A 1 196 ? 23.025 -15.091 -25.939 1.00 94.06 196 SER A N 1
ATOM 1383 C CA . SER A 1 196 ? 21.865 -14.830 -25.078 1.00 94.06 196 SER A CA 1
ATOM 1384 C C . SER A 1 196 ? 21.412 -16.105 -24.378 1.00 94.06 196 SER A C 1
ATOM 1386 O O . SER A 1 196 ? 21.276 -17.162 -24.996 1.00 94.06 196 SER A O 1
ATOM 1388 N N . GLY A 1 197 ? 21.162 -15.999 -23.075 1.00 91.69 197 GLY A N 1
ATOM 1389 C CA . GLY A 1 197 ? 20.644 -17.104 -22.279 1.00 91.69 197 GLY A CA 1
ATOM 1390 C C . GLY A 1 197 ? 19.137 -17.301 -22.462 1.00 91.69 197 GLY A C 1
ATOM 1391 O O . GLY A 1 197 ? 18.444 -16.495 -23.075 1.00 91.69 197 GLY A O 1
ATOM 1392 N N . ALA A 1 198 ? 18.599 -18.361 -21.849 1.00 91.69 198 ALA A N 1
ATOM 1393 C CA . ALA A 1 198 ? 17.148 -18.570 -21.776 1.00 91.69 198 ALA A CA 1
ATOM 1394 C C . ALA A 1 198 ? 16.430 -17.494 -20.937 1.00 91.69 198 ALA A C 1
ATOM 1396 O O . ALA A 1 198 ? 15.235 -17.267 -21.108 1.00 91.69 198 ALA A O 1
ATOM 1397 N N . LYS A 1 199 ? 17.155 -16.850 -20.013 1.00 93.69 199 LYS A N 1
ATOM 1398 C CA . LYS A 1 199 ? 16.685 -15.696 -19.247 1.00 93.69 199 LYS A CA 1
ATOM 1399 C C . LYS A 1 199 ? 17.382 -14.442 -19.781 1.00 93.69 199 LYS A C 1
ATOM 1401 O O . LYS A 1 199 ? 18.610 -14.482 -19.884 1.00 93.69 199 LYS A O 1
ATOM 1406 N N . PRO A 1 200 ? 16.641 -13.362 -20.080 1.00 95.75 200 PRO A N 1
ATOM 1407 C CA . PRO A 1 200 ? 17.250 -12.117 -20.527 1.00 95.75 200 PRO A CA 1
ATOM 1408 C C . PRO A 1 200 ? 18.080 -11.484 -19.404 1.00 95.75 200 PRO A C 1
ATOM 1410 O O . PRO A 1 200 ? 17.854 -11.761 -18.221 1.00 95.75 200 PRO A O 1
ATOM 1413 N N . ILE A 1 201 ? 19.003 -10.586 -19.757 1.00 96.38 201 ILE A N 1
ATOM 1414 C CA . ILE A 1 201 ? 19.811 -9.837 -18.773 1.00 96.38 201 ILE A CA 1
ATOM 1415 C C . ILE A 1 201 ? 18.956 -8.920 -17.881 1.00 96.38 201 ILE A C 1
ATOM 1417 O O . ILE A 1 201 ? 19.383 -8.520 -16.798 1.00 96.38 201 ILE A O 1
ATOM 1421 N N . PHE A 1 202 ? 17.742 -8.594 -18.333 1.00 97.44 202 PHE A N 1
ATOM 1422 C CA . PHE A 1 202 ? 16.701 -7.906 -17.579 1.00 97.44 202 PHE A CA 1
ATOM 1423 C C . PHE A 1 202 ? 15.323 -8.272 -18.136 1.00 97.44 202 PHE A C 1
ATOM 1425 O O . PHE A 1 202 ? 15.150 -8.404 -19.348 1.00 97.44 202 PHE A O 1
ATOM 1432 N N . ALA A 1 203 ? 14.346 -8.398 -17.244 1.00 95.88 203 ALA A N 1
ATOM 1433 C CA . ALA A 1 203 ? 12.941 -8.560 -17.578 1.00 95.88 203 ALA A CA 1
ATOM 1434 C C . ALA A 1 203 ? 12.139 -7.472 -16.858 1.00 95.88 203 ALA A C 1
ATOM 1436 O O . ALA A 1 203 ? 12.361 -7.238 -15.6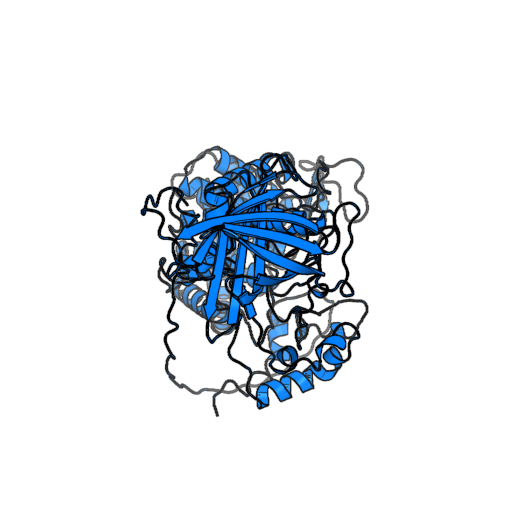70 1.00 95.88 203 ALA A O 1
ATOM 1437 N N . ASP A 1 204 ? 11.227 -6.832 -17.587 1.00 95.88 204 ASP A N 1
ATOM 1438 C CA . ASP A 1 204 ? 10.144 -6.069 -16.977 1.00 95.88 204 ASP A CA 1
ATOM 1439 C C . ASP A 1 204 ? 9.104 -7.087 -16.497 1.00 95.88 204 ASP A C 1
ATOM 1441 O O . ASP A 1 204 ? 8.550 -7.848 -17.294 1.00 95.88 204 ASP A O 1
ATOM 1445 N N . GLU A 1 205 ? 8.929 -7.174 -15.182 1.00 96.69 205 GLU A N 1
ATOM 1446 C CA . GLU A 1 205 ? 8.043 -8.136 -14.527 1.00 96.69 205 GLU A CA 1
ATOM 1447 C C . GLU A 1 205 ? 6.683 -7.510 -14.192 1.00 96.69 205 GLU A C 1
ATOM 1449 O O . GLU A 1 205 ? 5.879 -8.109 -13.473 1.00 96.69 205 GLU A O 1
ATOM 1454 N N . ARG A 1 206 ? 6.410 -6.302 -14.706 1.00 96.75 206 ARG A N 1
ATOM 1455 C CA . ARG A 1 206 ? 5.121 -5.637 -14.556 1.00 96.75 206 ARG A CA 1
ATOM 1456 C C . ARG A 1 206 ? 4.038 -6.384 -15.330 1.00 96.75 206 ARG A C 1
ATOM 1458 O O . ARG A 1 206 ? 4.085 -6.507 -16.552 1.00 96.75 206 ARG A O 1
ATOM 1465 N N . VAL A 1 207 ? 3.017 -6.841 -14.612 1.00 96.81 207 VAL A N 1
ATOM 1466 C CA . VAL A 1 207 ? 1.854 -7.539 -15.170 1.00 96.81 207 VAL A CA 1
ATOM 1467 C C . VAL A 1 207 ? 0.558 -6.953 -14.627 1.00 96.81 207 VAL A C 1
ATOM 1469 O O . VAL A 1 207 ? 0.477 -6.572 -13.462 1.00 96.81 207 VAL A O 1
ATOM 1472 N N . THR A 1 208 ? -0.480 -6.913 -15.459 1.00 96.50 208 THR A N 1
ATOM 1473 C CA . THR A 1 208 ? -1.837 -6.560 -15.028 1.00 96.50 208 THR A CA 1
ATOM 1474 C C . THR A 1 208 ? -2.677 -7.824 -14.955 1.00 96.50 208 THR A C 1
ATOM 1476 O O . THR A 1 208 ? -2.937 -8.468 -15.970 1.00 96.50 208 THR A O 1
ATOM 1479 N N . ASN A 1 209 ? -3.119 -8.166 -13.749 1.00 95.69 209 ASN A N 1
ATOM 1480 C CA . ASN A 1 209 ? -3.982 -9.312 -13.505 1.00 95.69 209 ASN A CA 1
ATOM 1481 C C . ASN A 1 209 ? -5.443 -8.855 -13.412 1.00 95.69 209 ASN A C 1
ATOM 1483 O O . ASN A 1 209 ? -5.713 -7.873 -12.720 1.00 95.69 209 ASN A O 1
ATOM 1487 N N . PRO A 1 210 ? -6.398 -9.545 -14.055 1.00 96.56 210 PRO A N 1
ATOM 1488 C CA . PRO A 1 210 ? -7.809 -9.198 -13.938 1.00 96.56 210 PRO A CA 1
ATOM 1489 C C . PRO A 1 210 ? -8.317 -9.418 -12.505 1.00 96.56 210 PRO A C 1
ATOM 1491 O O . PRO A 1 210 ? -8.091 -10.464 -11.894 1.00 96.56 210 PRO A O 1
ATOM 1494 N N . ALA A 1 211 ? -9.043 -8.430 -11.992 1.00 94.31 211 ALA A N 1
ATOM 1495 C CA . ALA A 1 211 ? -9.638 -8.405 -10.658 1.00 94.31 211 ALA A CA 1
ATOM 1496 C C . ALA A 1 211 ? -10.955 -9.204 -10.592 1.00 94.31 211 ALA A C 1
ATOM 1498 O O . ALA A 1 211 ? -11.427 -9.585 -9.523 1.00 94.31 211 ALA A O 1
ATOM 1499 N N . HIS A 1 212 ? -11.556 -9.480 -11.748 1.00 94.69 212 HIS A N 1
ATOM 1500 C CA . HIS A 1 212 ? -12.750 -10.300 -11.919 1.00 94.69 212 HIS A CA 1
ATOM 1501 C C . HIS A 1 212 ? -12.818 -10.840 -13.351 1.00 94.69 212 HIS A C 1
ATOM 1503 O O . HIS A 1 212 ? -12.058 -10.425 -14.225 1.00 94.69 212 HIS A O 1
ATOM 1509 N N . ASP A 1 213 ? -13.728 -11.781 -13.592 1.00 94.62 213 ASP A N 1
ATOM 1510 C CA . ASP A 1 213 ? -13.983 -12.272 -14.946 1.00 94.62 213 ASP A CA 1
ATOM 1511 C C . ASP A 1 213 ? -14.705 -11.181 -15.762 1.00 94.62 213 ASP A C 1
ATOM 1513 O O . ASP A 1 213 ? -15.446 -10.381 -15.173 1.00 94.62 213 ASP A O 1
ATOM 1517 N N . PRO A 1 214 ? -14.530 -11.126 -17.096 1.00 95.56 214 PRO A N 1
ATOM 1518 C CA . PRO A 1 214 ? -15.210 -10.130 -17.915 1.00 95.56 214 PRO A CA 1
ATOM 1519 C C . PRO A 1 214 ? -16.734 -10.163 -17.724 1.00 95.56 214 PRO A C 1
ATOM 1521 O O . PRO A 1 214 ? -17.317 -11.256 -17.725 1.00 95.56 214 PRO A O 1
ATOM 1524 N N . PRO A 1 215 ? -17.403 -9.003 -17.576 1.00 96.06 215 PRO A N 1
ATOM 1525 C CA . PRO A 1 215 ? -18.850 -8.971 -17.424 1.00 96.06 215 PRO A CA 1
ATOM 1526 C C . PRO A 1 215 ? -19.529 -9.562 -18.662 1.00 96.06 215 PRO A C 1
ATOM 1528 O O . PRO A 1 215 ? -19.109 -9.339 -19.801 1.00 96.06 215 PRO A O 1
ATOM 1531 N N . SER A 1 216 ? -20.618 -10.303 -18.451 1.00 96.50 216 SER A N 1
ATOM 1532 C CA . SER A 1 216 ? -21.451 -10.768 -19.561 1.00 96.50 216 SER A CA 1
ATOM 1533 C C . SER A 1 216 ? -22.044 -9.576 -20.319 1.00 96.50 216 SER A C 1
ATOM 1535 O O . SER A 1 216 ? -22.176 -8.478 -19.775 1.00 96.50 216 SER A O 1
ATOM 1537 N N . ALA A 1 217 ? -22.458 -9.785 -21.572 1.00 96.69 217 ALA A N 1
ATOM 1538 C CA . ALA A 1 217 ? -23.059 -8.718 -22.371 1.00 96.69 217 ALA A CA 1
ATOM 1539 C C . ALA A 1 217 ? -24.275 -8.078 -21.673 1.00 96.69 217 ALA A C 1
ATOM 1541 O O . ALA A 1 217 ? -24.395 -6.858 -21.667 1.00 96.69 217 ALA A O 1
ATOM 1542 N N . SER A 1 218 ? -25.133 -8.879 -21.027 1.00 96.25 218 SER A N 1
AT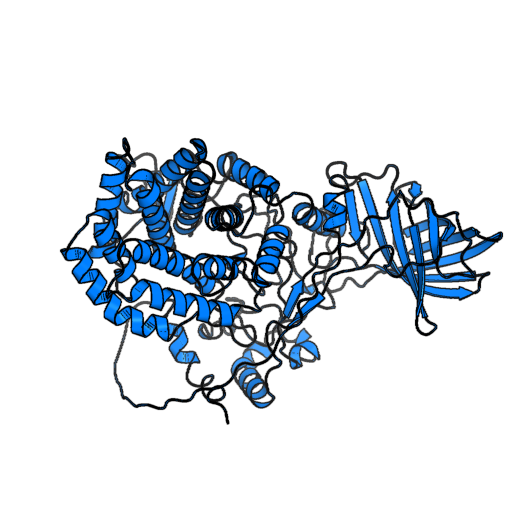OM 1543 C CA . SER A 1 218 ? -26.298 -8.374 -20.292 1.00 96.25 218 SER A CA 1
ATOM 1544 C C . SER A 1 218 ? -25.907 -7.571 -19.052 1.00 96.25 218 SER A C 1
ATOM 1546 O O . SER A 1 218 ? -26.451 -6.490 -18.847 1.00 96.25 218 SER A O 1
ATOM 1548 N N . VAL A 1 219 ? -24.948 -8.055 -18.252 1.00 95.06 219 VAL A N 1
ATOM 1549 C CA . VAL A 1 219 ? -24.442 -7.326 -17.075 1.00 95.06 219 VAL A CA 1
ATOM 1550 C C . VAL A 1 219 ? -23.823 -6.001 -17.507 1.00 95.06 219 VAL A C 1
ATOM 1552 O O . VAL A 1 219 ? -24.152 -4.957 -16.945 1.00 95.06 219 VAL A O 1
ATOM 1555 N N . LYS A 1 220 ? -23.000 -6.021 -18.560 1.00 96.25 220 LYS A N 1
ATOM 1556 C CA . LYS A 1 220 ? -22.379 -4.817 -19.110 1.00 96.25 220 LYS A CA 1
ATOM 1557 C C . LYS A 1 220 ? -23.422 -3.815 -19.602 1.00 96.25 220 LYS A C 1
ATOM 1559 O O . LYS A 1 220 ? -23.351 -2.652 -19.220 1.00 96.25 220 LYS A O 1
ATOM 1564 N N . THR A 1 221 ? -24.407 -4.249 -20.394 1.00 96.75 221 THR A N 1
ATOM 1565 C CA . THR A 1 221 ? -25.502 -3.383 -20.865 1.00 96.75 221 THR A CA 1
ATOM 1566 C C . THR A 1 221 ? -26.267 -2.759 -19.701 1.00 96.75 221 THR A C 1
ATOM 1568 O O . THR A 1 221 ? -26.502 -1.551 -19.722 1.00 96.75 221 THR A O 1
ATOM 1571 N N . THR A 1 222 ? -26.610 -3.544 -18.676 1.00 96.19 222 THR A N 1
ATOM 1572 C CA . THR A 1 222 ? -27.295 -3.040 -17.478 1.00 96.19 222 THR A CA 1
ATOM 1573 C C . THR A 1 222 ? -26.451 -1.988 -16.767 1.00 96.19 222 THR A C 1
ATOM 1575 O O . THR A 1 222 ? -26.914 -0.867 -16.595 1.00 96.19 222 THR A O 1
ATOM 1578 N N . LEU A 1 223 ? -25.197 -2.296 -16.420 1.00 95.81 223 LEU A N 1
ATOM 1579 C CA . LEU A 1 223 ? -24.317 -1.366 -15.704 1.00 95.81 223 LEU A CA 1
ATOM 1580 C C . LEU A 1 223 ? -24.031 -0.090 -16.513 1.00 95.81 223 LEU A C 1
ATOM 1582 O O . LEU A 1 223 ? -24.064 1.011 -15.968 1.00 95.81 223 LEU A O 1
ATOM 1586 N N . PHE A 1 224 ? -23.807 -0.210 -17.825 1.00 97.25 224 PHE A N 1
ATOM 1587 C CA . PHE A 1 224 ? -23.565 0.938 -18.707 1.00 97.25 224 PHE A CA 1
ATOM 1588 C C . PHE A 1 224 ? -24.806 1.821 -18.865 1.00 97.25 224 PHE A C 1
ATOM 1590 O O . PHE A 1 224 ? -24.660 3.029 -19.066 1.00 97.25 224 PHE A O 1
ATOM 1597 N N . GLY A 1 225 ? -26.004 1.231 -18.797 1.00 97.06 225 GLY A N 1
ATOM 1598 C CA . GLY A 1 225 ? -27.274 1.953 -18.766 1.00 97.06 225 GLY A CA 1
ATOM 1599 C C . GLY A 1 225 ? -27.487 2.669 -17.432 1.00 97.06 225 GLY A C 1
ATOM 1600 O O . GLY A 1 225 ? -27.721 3.879 -17.423 1.00 97.06 225 GLY A O 1
ATOM 1601 N N . THR A 1 226 ? -27.329 1.944 -16.319 1.00 95.31 226 THR A N 1
ATOM 1602 C CA . THR A 1 226 ? -27.462 2.465 -14.948 1.00 95.31 226 THR A CA 1
ATOM 1603 C C . THR A 1 226 ? -26.540 3.657 -14.703 1.00 95.31 226 THR A C 1
ATOM 1605 O O . THR A 1 226 ? -26.979 4.668 -14.166 1.00 95.31 226 THR A O 1
ATOM 1608 N N . TYR A 1 227 ? -25.285 3.579 -15.155 1.00 95.69 227 TYR A N 1
ATOM 1609 C CA . TYR A 1 227 ? -24.282 4.635 -14.973 1.00 95.69 227 TYR A CA 1
ATOM 1610 C C . TYR A 1 227 ? -24.057 5.475 -16.237 1.00 95.69 227 TYR A C 1
ATOM 1612 O O . TYR A 1 227 ? -22.979 6.030 -16.458 1.00 95.69 227 TYR A O 1
ATOM 1620 N N . SER A 1 228 ? -25.071 5.583 -17.098 1.00 96.06 228 SER A N 1
ATOM 1621 C CA . SER A 1 228 ? -24.972 6.355 -18.342 1.00 96.06 228 SER A CA 1
ATOM 1622 C C . SER A 1 228 ? -24.634 7.830 -18.101 1.00 96.06 228 SER A C 1
ATOM 1624 O O . SER A 1 228 ? -23.824 8.390 -18.835 1.00 96.06 228 SER A O 1
ATOM 1626 N N . ASN A 1 229 ? -25.172 8.444 -17.042 1.00 94.31 229 ASN A N 1
ATOM 1627 C CA . ASN A 1 229 ? -24.865 9.826 -16.663 1.00 94.31 229 ASN A CA 1
ATOM 1628 C C . ASN A 1 229 ? -23.415 10.014 -16.176 1.00 94.31 229 ASN A C 1
ATOM 1630 O O . ASN A 1 229 ? -22.780 10.997 -16.547 1.00 94.31 229 ASN A O 1
ATOM 1634 N N . PHE A 1 230 ? -22.855 9.065 -15.421 1.00 94.94 230 PHE A N 1
ATOM 1635 C CA . PHE A 1 230 ? -21.458 9.088 -14.977 1.00 94.94 230 PHE A CA 1
ATOM 1636 C C . PHE A 1 230 ? -20.505 9.122 -16.174 1.00 94.94 230 PHE A C 1
ATOM 1638 O O . PHE A 1 230 ? -19.549 9.892 -16.212 1.00 94.94 230 PHE A O 1
ATOM 1645 N N . ARG A 1 231 ? -20.830 8.361 -17.221 1.00 95.00 231 ARG A N 1
ATOM 1646 C CA . ARG A 1 231 ? -20.041 8.335 -18.455 1.00 95.00 231 ARG A CA 1
ATOM 1647 C C . ARG A 1 231 ? -20.027 9.678 -19.179 1.00 95.00 231 ARG A C 1
ATOM 1649 O O . ARG A 1 231 ? -19.110 9.893 -19.957 1.00 95.00 231 ARG A O 1
ATOM 1656 N N . THR A 1 232 ? -20.987 10.578 -18.935 1.00 94.19 232 THR A N 1
ATOM 1657 C CA . THR A 1 232 ? -21.024 11.927 -19.540 1.00 94.19 232 THR A CA 1
ATOM 1658 C C . THR A 1 232 ? -20.114 12.947 -18.853 1.00 94.19 232 THR A C 1
ATOM 1660 O O . THR A 1 232 ? -19.918 14.035 -19.391 1.00 94.19 232 THR A O 1
ATOM 1663 N N . LEU A 1 233 ? -19.533 12.614 -17.693 1.00 93.75 233 LEU A N 1
ATOM 1664 C CA . LEU A 1 233 ? -18.630 13.509 -16.973 1.00 93.75 233 LEU A CA 1
ATOM 1665 C C . LEU A 1 233 ? -17.404 13.857 -17.825 1.00 93.75 233 LEU A C 1
ATOM 1667 O O . LEU A 1 233 ? -16.806 12.985 -18.459 1.00 93.75 233 LEU A O 1
ATOM 1671 N N . ALA A 1 234 ? -16.981 15.123 -17.784 1.00 93.31 234 ALA A N 1
ATOM 1672 C CA . ALA A 1 234 ? -15.843 15.614 -18.564 1.00 93.31 234 ALA A CA 1
ATOM 1673 C C . ALA A 1 234 ? -14.547 14.826 -18.293 1.00 93.31 234 ALA A C 1
ATOM 1675 O O . ALA A 1 234 ? -13.785 14.572 -19.219 1.00 93.31 234 ALA A O 1
ATOM 1676 N N . ALA A 1 235 ? -14.336 14.382 -17.049 1.00 92.31 235 ALA A N 1
ATOM 1677 C CA . ALA A 1 235 ? -13.190 13.558 -16.666 1.00 92.31 235 ALA A CA 1
ATOM 1678 C C . ALA A 1 235 ? -13.236 12.123 -17.234 1.00 92.31 235 ALA A C 1
ATOM 1680 O O . ALA A 1 235 ? -12.194 11.487 -17.360 1.00 92.31 235 ALA A O 1
ATOM 1681 N N . VAL A 1 236 ? -14.418 11.606 -17.593 1.00 96.38 236 VAL A N 1
ATOM 1682 C CA . VAL A 1 236 ? -14.620 10.225 -18.076 1.00 96.38 236 VAL A CA 1
ATOM 1683 C C . VAL A 1 236 ? -14.670 10.163 -19.607 1.00 96.38 236 VAL A C 1
ATOM 1685 O O . VAL A 1 236 ? -14.199 9.197 -20.209 1.00 96.38 236 VAL A O 1
ATOM 1688 N N . GLN A 1 237 ? -15.187 11.213 -20.253 1.00 96.56 237 GLN A N 1
ATOM 1689 C CA . GLN A 1 237 ? -15.352 11.312 -21.709 1.00 96.56 237 GLN A CA 1
ATOM 1690 C C . GLN A 1 237 ? -14.113 10.943 -22.549 1.00 96.56 237 GLN A C 1
ATOM 1692 O O . GLN A 1 237 ? -14.300 10.281 -23.570 1.00 96.56 237 GLN A O 1
ATOM 1697 N N . PRO A 1 238 ? -12.862 11.267 -22.159 1.00 97.19 238 PRO A N 1
ATOM 1698 C CA . PRO A 1 238 ? -11.684 10.866 -22.933 1.00 97.19 238 PRO A CA 1
ATOM 1699 C C . PRO A 1 238 ? -11.527 9.347 -23.106 1.00 97.19 238 PRO A C 1
ATOM 1701 O O . PRO A 1 238 ? -10.879 8.900 -24.049 1.00 97.19 238 PRO A O 1
ATOM 1704 N N . TYR A 1 239 ? -12.130 8.546 -22.222 1.00 98.06 239 TYR A N 1
ATOM 1705 C CA . TYR A 1 239 ? -11.914 7.100 -22.153 1.00 98.06 239 TYR A CA 1
ATOM 1706 C C . TYR A 1 239 ? -13.058 6.276 -22.750 1.00 98.06 239 TYR A C 1
ATOM 1708 O O . TYR A 1 239 ? -12.861 5.106 -23.053 1.00 98.06 239 TYR A O 1
ATOM 1716 N N . VAL A 1 240 ? -14.242 6.856 -22.977 1.00 97.94 240 VAL A N 1
ATOM 1717 C CA . VAL A 1 240 ? -15.468 6.087 -23.295 1.00 97.94 240 VAL A CA 1
ATOM 1718 C C . VAL A 1 240 ? -15.407 5.277 -24.594 1.00 97.94 240 VAL A C 1
ATOM 1720 O O . VAL A 1 240 ? -16.172 4.329 -24.748 1.00 97.94 240 VAL A O 1
ATOM 1723 N N . ASN A 1 241 ? -14.517 5.649 -25.519 1.00 97.94 241 ASN A N 1
ATOM 1724 C CA . ASN A 1 241 ? -14.311 4.963 -26.799 1.00 97.94 241 ASN A CA 1
ATOM 1725 C C . ASN A 1 241 ? -13.111 3.999 -26.778 1.00 97.94 241 ASN A C 1
ATOM 1727 O O . ASN A 1 241 ? -12.787 3.403 -27.806 1.00 97.94 241 ASN A O 1
ATOM 1731 N N . ARG A 1 242 ? -12.422 3.867 -25.638 1.00 98.06 242 ARG A N 1
ATOM 1732 C CA . ARG A 1 242 ? -11.279 2.966 -25.493 1.00 98.06 242 ARG A CA 1
ATOM 1733 C C . ARG A 1 242 ? -11.748 1.507 -25.385 1.00 98.06 242 ARG A C 1
ATOM 1735 O O . ARG A 1 242 ? -12.709 1.241 -24.657 1.00 98.06 242 ARG A O 1
ATOM 1742 N N . PRO A 1 243 ? -11.072 0.548 -26.045 1.00 98.00 243 PRO A N 1
ATOM 1743 C CA . PRO A 1 243 ? -11.398 -0.873 -25.919 1.00 98.00 243 PRO A CA 1
ATOM 1744 C C . PRO A 1 243 ? -11.372 -1.386 -24.474 1.00 98.00 243 PRO A C 1
ATOM 1746 O O . PRO A 1 243 ? -12.204 -2.204 -24.099 1.00 98.00 243 PRO A O 1
ATOM 1749 N N . GLU A 1 244 ? -10.447 -0.894 -23.651 1.00 97.62 244 GLU A N 1
ATOM 1750 C CA . GLU A 1 244 ? -10.297 -1.287 -22.247 1.00 97.62 244 GLU A CA 1
ATOM 1751 C C . GLU A 1 244 ? -11.483 -0.801 -21.398 1.00 97.62 244 GLU A C 1
ATOM 1753 O O . GLU A 1 244 ? -12.003 -1.548 -20.567 1.00 97.62 244 GLU A O 1
ATOM 1758 N N . PHE A 1 245 ? -11.973 0.416 -21.668 1.00 98.19 245 PHE A N 1
ATOM 1759 C CA . PHE A 1 245 ? -13.171 0.973 -21.038 1.00 98.19 245 PHE A CA 1
ATOM 1760 C C . PHE A 1 245 ? -14.419 0.158 -21.397 1.00 98.19 245 PHE A C 1
ATOM 1762 O O . PHE A 1 245 ? -15.207 -0.189 -20.518 1.00 98.19 245 PHE A O 1
ATOM 1769 N N . ASP A 1 246 ? -14.590 -0.186 -22.681 1.00 97.75 246 ASP A N 1
ATOM 1770 C CA . ASP A 1 246 ? -15.706 -1.030 -23.126 1.00 97.75 246 ASP A CA 1
ATOM 1771 C C . ASP A 1 246 ? -15.598 -2.467 -22.600 1.00 97.75 246 ASP A C 1
ATOM 1773 O O . ASP A 1 246 ? -16.620 -3.101 -22.344 1.00 97.75 246 ASP A O 1
ATOM 1777 N N . ALA A 1 247 ? -14.389 -2.997 -22.405 1.00 97.75 247 ALA A N 1
ATOM 1778 C CA . ALA A 1 247 ? -14.204 -4.313 -21.801 1.00 97.75 247 ALA A CA 1
ATOM 1779 C C . ALA A 1 247 ? -14.683 -4.343 -20.340 1.00 97.75 247 ALA A C 1
ATOM 1781 O O . ALA A 1 247 ? -15.168 -5.381 -19.887 1.00 97.75 247 ALA A O 1
ATOM 1782 N N . ALA A 1 248 ? -14.584 -3.210 -19.630 1.00 97.62 248 ALA A N 1
ATOM 1783 C CA . ALA A 1 248 ? -15.005 -3.044 -18.238 1.00 97.62 248 ALA A CA 1
ATOM 1784 C C . ALA A 1 248 ? -14.398 -4.093 -17.287 1.00 97.62 248 ALA A C 1
ATOM 1786 O O . ALA A 1 248 ? -15.031 -4.515 -16.320 1.00 97.62 248 ALA A O 1
ATOM 1787 N N . VAL A 1 249 ? -13.169 -4.532 -17.578 1.00 97.69 249 VAL A N 1
ATOM 1788 C CA . VAL A 1 249 ? -12.426 -5.492 -16.757 1.00 97.69 249 VAL A CA 1
ATOM 1789 C C . VAL A 1 249 ? -11.458 -4.725 -15.878 1.00 97.69 249 VAL A C 1
ATOM 1791 O O . VAL A 1 249 ? -10.455 -4.208 -16.368 1.00 97.69 249 VAL A O 1
ATOM 1794 N N . HIS A 1 250 ? -11.751 -4.665 -14.581 1.00 97.50 250 HIS A N 1
ATOM 1795 C CA . HIS A 1 250 ? -10.822 -4.070 -13.634 1.00 97.50 250 HIS A CA 1
ATOM 1796 C C . HIS A 1 250 ? -9.632 -4.997 -13.415 1.00 97.50 250 HIS A C 1
ATOM 1798 O O . HIS A 1 250 ? -9.744 -6.219 -13.556 1.00 97.50 250 HIS A O 1
ATOM 1804 N N . GLY A 1 251 ? -8.488 -4.427 -13.053 1.00 96.69 251 GLY A N 1
ATOM 1805 C CA . GLY A 1 251 ? -7.270 -5.196 -12.829 1.00 96.69 251 GLY A CA 1
ATOM 1806 C C . GLY A 1 251 ? -6.411 -4.674 -11.691 1.00 96.69 251 GLY A C 1
ATOM 1807 O O . GLY A 1 251 ? -6.632 -3.587 -11.166 1.00 96.69 251 GLY A O 1
ATOM 1808 N N . HIS A 1 252 ? -5.394 -5.450 -11.342 1.00 95.69 252 HIS A N 1
ATOM 1809 C CA . HIS A 1 252 ? -4.331 -5.049 -10.433 1.00 95.69 252 HIS A CA 1
ATOM 1810 C C . HIS A 1 252 ? -3.002 -5.190 -11.139 1.00 95.69 252 HIS A C 1
ATOM 1812 O O . HIS A 1 252 ? -2.676 -6.245 -11.688 1.00 95.69 252 HIS A O 1
ATOM 1818 N N . VAL A 1 253 ? -2.219 -4.129 -11.087 1.00 96.50 253 VAL A N 1
ATOM 1819 C CA . VAL A 1 253 ? -0.831 -4.165 -11.492 1.00 96.50 253 VAL A CA 1
ATOM 1820 C C . VAL A 1 253 ? -0.017 -4.829 -10.383 1.00 96.50 253 VAL A C 1
ATOM 1822 O O . VAL A 1 253 ? -0.100 -4.462 -9.209 1.00 96.50 253 VAL A O 1
ATOM 1825 N N . VAL A 1 254 ? 0.778 -5.818 -10.768 1.00 96.06 254 VAL A N 1
ATOM 1826 C CA . VAL A 1 254 ? 1.835 -6.421 -9.959 1.00 96.06 254 VAL A CA 1
ATOM 1827 C C . VAL A 1 254 ? 3.148 -6.063 -10.636 1.00 96.06 254 VAL A C 1
ATOM 1829 O O . VAL A 1 254 ? 3.318 -6.355 -11.814 1.00 96.06 254 VAL A O 1
ATOM 1832 N N . ASP A 1 255 ? 4.063 -5.419 -9.920 1.00 97.31 255 ASP A N 1
ATOM 1833 C CA . ASP A 1 255 ? 5.345 -4.992 -10.486 1.00 97.31 255 ASP A CA 1
ATOM 1834 C C . ASP A 1 255 ? 6.488 -5.449 -9.587 1.00 97.31 255 ASP A C 1
ATOM 1836 O O . ASP A 1 255 ? 6.906 -4.717 -8.699 1.00 97.31 255 ASP A O 1
ATOM 1840 N N . THR A 1 256 ? 7.003 -6.662 -9.790 1.00 97.25 256 THR A N 1
ATOM 1841 C CA . THR A 1 256 ? 8.151 -7.176 -9.015 1.00 97.25 256 THR A CA 1
ATOM 1842 C C . THR A 1 256 ? 9.501 -6.714 -9.563 1.00 97.25 256 THR A C 1
ATOM 1844 O O . THR A 1 256 ? 10.549 -7.057 -9.003 1.00 97.25 256 THR A O 1
ATOM 1847 N N . THR A 1 257 ? 9.482 -5.898 -10.620 1.00 98.00 257 THR A N 1
ATOM 1848 C CA . THR A 1 257 ? 10.667 -5.435 -11.332 1.00 98.00 257 THR A CA 1
ATOM 1849 C C . THR A 1 257 ? 11.611 -4.731 -10.366 1.00 98.00 257 THR A C 1
ATOM 1851 O O . THR A 1 257 ? 11.217 -3.861 -9.587 1.00 98.00 257 THR A O 1
ATOM 1854 N N . ASP A 1 258 ? 12.883 -5.111 -10.424 1.00 97.75 258 ASP A N 1
ATOM 1855 C CA . ASP A 1 258 ? 13.977 -4.614 -9.583 1.00 97.75 258 ASP A CA 1
ATOM 1856 C C . ASP A 1 258 ? 13.964 -5.069 -8.117 1.00 97.75 258 ASP A C 1
ATOM 1858 O O . ASP A 1 258 ? 14.896 -4.710 -7.395 1.00 97.75 258 ASP A O 1
ATOM 1862 N N . PHE A 1 259 ? 13.013 -5.889 -7.651 1.00 97.88 259 PHE A N 1
ATOM 1863 C CA . PHE A 1 259 ? 13.016 -6.324 -6.247 1.00 97.88 259 PHE A CA 1
ATOM 1864 C C . PHE A 1 259 ? 14.346 -6.987 -5.849 1.00 97.88 259 PHE A C 1
ATOM 1866 O O . PHE A 1 259 ? 15.032 -6.532 -4.931 1.00 97.88 259 PHE A O 1
ATOM 1873 N N . ALA A 1 260 ? 14.770 -8.014 -6.592 1.00 96.75 260 ALA A N 1
ATOM 1874 C CA . ALA A 1 260 ? 16.043 -8.690 -6.340 1.00 96.75 260 ALA A CA 1
ATOM 1875 C C . ALA A 1 260 ? 17.254 -7.762 -6.557 1.00 96.75 260 ALA A C 1
ATOM 1877 O O . ALA A 1 260 ? 18.256 -7.861 -5.845 1.00 96.75 260 ALA A O 1
ATOM 1878 N N . PHE A 1 261 ? 17.157 -6.833 -7.515 1.00 97.75 261 PHE A N 1
ATOM 1879 C CA . PHE A 1 261 ? 18.211 -5.860 -7.789 1.00 97.75 261 PHE A CA 1
ATOM 1880 C C . PHE A 1 261 ? 18.435 -4.922 -6.598 1.00 97.75 261 PHE A C 1
ATOM 1882 O O . PHE A 1 261 ? 19.583 -4.741 -6.194 1.00 97.75 261 PHE A O 1
ATOM 1889 N N . TYR A 1 262 ? 17.377 -4.361 -6.007 1.00 98.38 262 TYR A N 1
ATOM 1890 C CA . TYR A 1 262 ? 17.496 -3.441 -4.874 1.00 98.38 262 TYR A CA 1
ATOM 1891 C C . TYR A 1 262 ? 17.922 -4.130 -3.579 1.00 98.38 262 TYR A C 1
ATOM 1893 O O . TYR A 1 262 ? 18.656 -3.520 -2.801 1.00 98.38 262 TYR A O 1
ATOM 1901 N N . GLN A 1 263 ? 17.544 -5.396 -3.383 1.00 96.94 263 GLN A N 1
ATOM 1902 C CA . GLN A 1 263 ? 18.060 -6.218 -2.283 1.00 96.94 263 GLN A CA 1
ATOM 1903 C C . GLN A 1 263 ? 19.583 -6.409 -2.390 1.00 96.94 263 GLN A C 1
ATOM 1905 O O . GLN A 1 263 ? 20.303 -6.278 -1.403 1.00 96.94 263 GLN A O 1
ATOM 1910 N N . ALA A 1 264 ? 20.096 -6.664 -3.599 1.00 97.56 264 ALA A N 1
ATOM 1911 C CA . ALA A 1 264 ? 21.529 -6.849 -3.829 1.00 97.56 264 ALA A CA 1
ATOM 1912 C C . ALA A 1 264 ? 22.319 -5.528 -3.928 1.00 97.56 264 ALA A C 1
ATOM 1914 O O . ALA A 1 264 ? 23.514 -5.499 -3.641 1.00 97.56 264 ALA A O 1
ATOM 1915 N N . ASN A 1 265 ? 21.668 -4.434 -4.333 1.00 97.75 265 ASN A N 1
ATOM 1916 C CA . ASN A 1 265 ? 22.296 -3.141 -4.603 1.00 97.75 265 ASN A CA 1
ATOM 1917 C C . ASN A 1 265 ? 21.579 -2.006 -3.844 1.00 97.75 265 ASN A C 1
ATOM 1919 O O . ASN A 1 265 ? 21.019 -1.093 -4.460 1.00 97.75 265 ASN A O 1
ATOM 1923 N N . PRO A 1 266 ? 21.624 -1.983 -2.499 1.00 96.50 266 PRO A N 1
ATOM 1924 C CA . PRO A 1 266 ? 20.868 -1.022 -1.694 1.00 96.50 266 PRO A CA 1
ATOM 1925 C C . PRO A 1 266 ? 21.343 0.437 -1.827 1.00 96.50 266 PRO A C 1
ATOM 1927 O O . PRO A 1 266 ? 20.776 1.341 -1.224 1.00 96.50 266 PRO A O 1
ATOM 1930 N N . LYS A 1 267 ? 22.390 0.709 -2.605 1.00 97.00 267 LYS A N 1
ATOM 1931 C CA . LYS A 1 267 ? 22.861 2.073 -2.888 1.00 97.00 267 LYS A CA 1
ATOM 1932 C C . LYS A 1 267 ? 22.530 2.542 -4.303 1.00 97.00 267 LYS A C 1
ATOM 1934 O O . LYS A 1 267 ? 22.883 3.666 -4.641 1.00 97.00 267 LYS A O 1
ATOM 1939 N N . ALA A 1 268 ? 21.872 1.714 -5.111 1.00 98.00 268 ALA A N 1
ATOM 1940 C CA . ALA A 1 268 ? 21.526 2.042 -6.486 1.00 98.00 268 ALA A CA 1
ATOM 1941 C C . ALA A 1 268 ? 20.138 2.689 -6.598 1.00 98.00 268 ALA A C 1
ATOM 1943 O O . ALA A 1 268 ? 19.243 2.413 -5.792 1.00 98.00 268 ALA A O 1
ATOM 1944 N N . LEU A 1 269 ? 19.970 3.508 -7.635 1.00 98.31 269 LEU A N 1
ATOM 1945 C CA . LEU A 1 269 ? 18.692 3.872 -8.245 1.00 98.31 269 LEU A CA 1
ATOM 1946 C C . LEU A 1 269 ? 18.758 3.509 -9.724 1.00 98.31 269 LEU A C 1
ATOM 1948 O O . LEU A 1 269 ? 19.682 3.928 -10.423 1.00 98.31 269 LEU A O 1
ATOM 1952 N N . ARG A 1 270 ? 17.800 2.703 -10.185 1.00 98.44 270 ARG A N 1
ATOM 1953 C CA . ARG A 1 270 ? 17.757 2.195 -11.553 1.00 98.44 270 ARG A CA 1
ATOM 1954 C C . ARG A 1 270 ? 16.552 2.762 -12.287 1.00 98.44 270 ARG A C 1
ATOM 1956 O O . ARG A 1 270 ? 15.430 2.330 -12.061 1.00 98.44 270 ARG A O 1
ATOM 1963 N N . VAL A 1 271 ? 16.800 3.736 -13.160 1.00 98.44 271 VAL A N 1
ATOM 1964 C CA . VAL A 1 271 ? 15.755 4.312 -14.015 1.00 98.44 271 VAL A CA 1
ATOM 1965 C C . VAL A 1 271 ? 15.411 3.291 -15.104 1.00 98.44 271 VAL A C 1
ATOM 1967 O O . VAL A 1 271 ? 16.316 2.753 -15.746 1.00 98.44 271 VAL A O 1
ATOM 1970 N N . LEU A 1 272 ? 14.125 3.002 -15.306 1.00 97.75 272 LEU A N 1
ATOM 1971 C CA . LEU A 1 272 ? 13.644 1.986 -16.251 1.00 97.75 272 LEU A CA 1
ATOM 1972 C C . LEU A 1 272 ? 12.841 2.640 -17.374 1.00 97.75 272 LEU A C 1
ATOM 1974 O O . LEU A 1 272 ? 11.831 3.279 -17.095 1.00 97.75 272 LEU A O 1
ATOM 1978 N N . ASN A 1 273 ? 13.281 2.473 -18.627 1.00 97.25 273 ASN A N 1
ATOM 1979 C CA . ASN A 1 273 ? 12.559 2.892 -19.839 1.00 97.25 273 ASN A CA 1
ATOM 1980 C C . ASN A 1 273 ? 12.051 4.350 -19.811 1.00 97.25 273 ASN A C 1
ATOM 1982 O O . ASN A 1 273 ? 11.022 4.678 -20.403 1.00 97.25 273 ASN A O 1
ATOM 1986 N N . LYS A 1 274 ? 12.787 5.233 -19.126 1.00 97.62 274 LYS A N 1
ATOM 1987 C CA . LYS A 1 274 ? 12.469 6.654 -18.951 1.00 97.62 274 LYS A CA 1
ATOM 1988 C C . LYS A 1 274 ? 13.671 7.539 -19.242 1.00 97.62 274 LYS A C 1
ATOM 1990 O O . LYS A 1 274 ? 14.816 7.084 -19.152 1.00 97.62 274 LYS A O 1
ATOM 1995 N N . VAL A 1 275 ? 13.406 8.804 -19.558 1.00 97.19 275 VAL A N 1
ATOM 1996 C CA . VAL A 1 275 ? 14.414 9.874 -19.468 1.00 97.19 275 VAL A CA 1
ATOM 1997 C C . VAL A 1 275 ? 14.922 9.986 -18.023 1.00 97.19 275 VAL A C 1
ATOM 1999 O O . VAL A 1 275 ? 14.302 9.438 -17.117 1.00 97.19 275 VAL A O 1
ATOM 2002 N N . ILE A 1 276 ? 16.066 10.638 -17.802 1.00 97.62 276 ILE A N 1
ATOM 2003 C CA . ILE A 1 276 ? 16.568 10.894 -16.442 1.00 97.62 276 ILE A CA 1
ATOM 2004 C C . ILE A 1 276 ? 16.347 12.366 -16.121 1.00 97.62 276 ILE A C 1
ATOM 2006 O O . ILE A 1 276 ? 17.038 13.227 -16.658 1.00 97.62 276 ILE A O 1
ATOM 2010 N N . ASP A 1 277 ? 15.399 12.622 -15.234 1.00 97.19 277 ASP A N 1
ATOM 2011 C CA . ASP A 1 277 ? 15.022 13.933 -14.714 1.00 97.19 277 ASP A CA 1
ATOM 2012 C C . ASP A 1 277 ? 14.495 13.802 -13.271 1.00 97.19 277 ASP A C 1
ATOM 2014 O O . ASP A 1 277 ? 14.434 12.702 -12.716 1.00 97.19 277 ASP A O 1
ATOM 2018 N N . ASP A 1 278 ? 14.117 14.917 -12.644 1.00 97.31 278 ASP A N 1
ATOM 2019 C CA . ASP A 1 278 ? 13.674 14.926 -11.244 1.00 97.31 278 ASP A CA 1
ATOM 2020 C C . ASP A 1 278 ? 12.465 14.007 -10.991 1.00 97.31 278 ASP A C 1
ATOM 2022 O O . ASP A 1 278 ? 12.388 13.368 -9.936 1.00 97.31 278 ASP A O 1
ATOM 2026 N N . VAL A 1 279 ? 11.531 13.924 -11.946 1.00 97.44 279 VAL A N 1
ATOM 2027 C CA . VAL A 1 279 ? 10.300 13.131 -11.822 1.00 97.44 279 VAL A CA 1
ATOM 2028 C C . VAL A 1 279 ? 10.597 11.638 -11.930 1.00 97.44 279 VAL A C 1
ATOM 2030 O O . VAL A 1 279 ? 10.275 10.879 -11.017 1.00 97.44 279 VAL A O 1
ATOM 2033 N N . SER A 1 280 ? 11.271 11.210 -12.996 1.00 97.69 280 SER A N 1
ATOM 2034 C CA . SER A 1 280 ? 11.656 9.808 -13.205 1.00 97.69 280 SER A CA 1
ATOM 2035 C C . SER A 1 280 ? 12.583 9.280 -12.100 1.00 97.69 280 SER A C 1
ATOM 2037 O O . SER A 1 280 ? 12.469 8.117 -11.692 1.00 97.69 280 SER A O 1
ATOM 2039 N N . LEU A 1 281 ? 13.461 10.127 -11.547 1.00 98.00 281 LEU A N 1
ATOM 2040 C CA . LEU A 1 281 ? 14.250 9.798 -10.357 1.00 98.00 281 LEU A CA 1
ATOM 2041 C C . LEU A 1 281 ? 13.375 9.649 -9.106 1.00 98.00 281 LEU A C 1
ATOM 2043 O O . LEU A 1 281 ? 13.647 8.775 -8.285 1.00 98.00 281 LEU A O 1
ATOM 2047 N N . GLY A 1 282 ? 12.302 10.434 -8.981 1.00 96.88 282 GLY A N 1
ATOM 2048 C CA . GLY A 1 282 ? 11.339 10.336 -7.880 1.00 96.88 282 GLY A CA 1
ATOM 2049 C C . GLY A 1 282 ? 10.566 9.023 -7.908 1.00 96.88 282 GLY A C 1
ATOM 2050 O O . GLY A 1 282 ? 10.517 8.311 -6.907 1.00 96.88 282 GLY A O 1
ATOM 2051 N N . GLU A 1 283 ? 10.044 8.648 -9.076 1.00 97.50 283 GLU A N 1
ATOM 2052 C CA . GLU A 1 283 ? 9.372 7.358 -9.289 1.00 97.50 283 GLU A CA 1
ATOM 2053 C C . GLU A 1 283 ? 10.316 6.176 -9.018 1.00 97.50 283 GLU A C 1
ATOM 2055 O O . GLU A 1 283 ? 9.941 5.167 -8.416 1.00 97.50 283 GLU A O 1
ATOM 2060 N N . THR A 1 284 ? 11.582 6.314 -9.420 1.00 97.88 284 THR A N 1
ATOM 2061 C CA . THR A 1 284 ? 12.620 5.312 -9.149 1.00 97.88 284 THR A CA 1
ATOM 2062 C C . THR A 1 284 ? 12.933 5.221 -7.654 1.00 97.88 284 THR A C 1
ATOM 2064 O O . THR A 1 284 ? 13.119 4.123 -7.124 1.00 97.88 284 THR A O 1
ATOM 2067 N N . LEU A 1 285 ? 12.976 6.356 -6.952 1.00 97.44 285 LEU A N 1
ATOM 2068 C CA . LEU A 1 285 ? 13.250 6.422 -5.520 1.00 97.44 285 LEU A CA 1
ATOM 2069 C C . LEU A 1 285 ? 12.154 5.739 -4.695 1.00 97.44 285 LEU A C 1
ATOM 2071 O O . LEU A 1 285 ? 12.491 4.943 -3.819 1.00 97.44 285 LEU A O 1
ATOM 2075 N N . VAL A 1 286 ? 10.870 5.984 -4.982 1.00 96.19 286 VAL A N 1
ATOM 2076 C CA . VAL A 1 286 ? 9.768 5.337 -4.239 1.00 96.19 286 VAL A CA 1
ATOM 2077 C C . VAL A 1 286 ? 9.754 3.824 -4.438 1.00 96.19 286 VAL A C 1
ATOM 2079 O O . VAL A 1 286 ? 9.630 3.084 -3.462 1.00 96.19 286 VAL A O 1
ATOM 2082 N N . ARG A 1 287 ? 10.009 3.344 -5.663 1.00 97.62 287 ARG A N 1
ATOM 2083 C CA . ARG A 1 287 ? 10.171 1.909 -5.944 1.00 97.62 287 ARG A CA 1
ATOM 2084 C C . ARG A 1 287 ? 11.357 1.317 -5.183 1.00 97.62 287 ARG A C 1
ATOM 2086 O O . ARG A 1 287 ? 11.241 0.267 -4.552 1.00 97.62 287 ARG A O 1
ATOM 2093 N N . ALA A 1 288 ? 12.501 1.999 -5.201 1.00 97.88 288 ALA A N 1
ATOM 2094 C CA . ALA A 1 288 ? 13.679 1.555 -4.464 1.00 97.88 288 ALA A CA 1
ATOM 2095 C C . ALA A 1 288 ? 13.416 1.498 -2.949 1.00 97.88 288 ALA A C 1
ATOM 2097 O O . ALA A 1 288 ? 13.838 0.550 -2.290 1.00 97.88 288 ALA A O 1
ATOM 2098 N N . ASN A 1 289 ? 12.693 2.475 -2.398 1.00 97.38 289 ASN A N 1
ATOM 2099 C CA . ASN A 1 289 ? 12.313 2.524 -0.985 1.00 97.38 289 ASN A CA 1
ATOM 2100 C C . ASN A 1 289 ? 11.302 1.436 -0.593 1.00 97.38 289 ASN A C 1
ATOM 2102 O O . ASN A 1 289 ? 11.296 1.000 0.557 1.00 97.38 289 ASN A O 1
ATOM 2106 N N . ALA A 1 290 ? 10.475 0.963 -1.528 1.00 97.56 290 ALA A N 1
ATOM 2107 C CA . ALA A 1 290 ? 9.624 -0.204 -1.312 1.00 97.56 290 ALA A CA 1
ATOM 2108 C C . ALA A 1 290 ? 10.457 -1.491 -1.185 1.00 97.56 290 ALA A C 1
ATOM 2110 O O . ALA A 1 290 ? 10.273 -2.280 -0.252 1.00 97.56 290 ALA A O 1
ATOM 2111 N N . TYR A 1 291 ? 11.413 -1.686 -2.097 1.00 98.12 291 TYR A N 1
ATOM 2112 C CA . TYR A 1 291 ? 12.034 -2.993 -2.330 1.00 98.12 291 TYR A CA 1
ATOM 2113 C C . TYR A 1 291 ? 13.393 -3.229 -1.701 1.00 98.12 291 TYR A C 1
ATOM 2115 O O . TYR A 1 291 ? 13.811 -4.380 -1.609 1.00 98.12 291 TYR A O 1
ATOM 2123 N N . ARG A 1 292 ? 14.100 -2.187 -1.278 1.00 96.69 292 ARG A N 1
ATOM 2124 C CA . ARG A 1 292 ? 15.471 -2.317 -0.779 1.00 96.69 292 ARG A CA 1
ATOM 2125 C C . ARG A 1 292 ? 15.569 -2.962 0.598 1.00 96.69 292 ARG A C 1
ATOM 2127 O O . ARG A 1 292 ? 16.498 -3.722 0.850 1.00 96.69 292 ARG A O 1
ATOM 2134 N N . ASP A 1 293 ? 14.650 -2.628 1.491 1.00 97.12 293 ASP A N 1
ATOM 2135 C CA . ASP A 1 293 ? 14.663 -3.126 2.862 1.00 97.12 293 ASP A CA 1
ATOM 2136 C C . ASP A 1 293 ? 13.883 -4.443 2.971 1.00 97.12 293 ASP A C 1
ATOM 2138 O O . ASP A 1 293 ? 12.876 -4.651 2.290 1.00 97.12 293 ASP A O 1
ATOM 2142 N N . SER A 1 294 ? 14.324 -5.339 3.859 1.00 97.25 294 SER A N 1
ATOM 2143 C CA . SER A 1 294 ? 13.493 -6.473 4.282 1.00 97.25 294 SER A CA 1
ATOM 2144 C C . SER A 1 294 ? 12.245 -5.985 5.030 1.00 97.25 294 SER A C 1
ATOM 2146 O O . SER A 1 294 ? 12.205 -4.845 5.504 1.00 97.25 294 SER A O 1
ATOM 2148 N N . LEU A 1 295 ? 11.222 -6.836 5.182 1.00 97.88 295 LEU A N 1
ATOM 2149 C CA . LEU A 1 295 ? 10.013 -6.443 5.917 1.00 97.88 295 LEU A CA 1
ATOM 2150 C C . LEU A 1 295 ? 10.340 -6.115 7.378 1.00 97.88 295 LEU A C 1
ATOM 2152 O O . LEU A 1 295 ? 9.891 -5.080 7.866 1.00 97.88 295 LEU A O 1
ATOM 2156 N N . LYS A 1 296 ? 11.206 -6.898 8.033 1.00 98.06 296 LYS A N 1
ATOM 2157 C CA . LYS A 1 296 ? 11.726 -6.586 9.366 1.00 98.06 296 LYS A CA 1
ATOM 2158 C C . LYS A 1 296 ? 12.429 -5.228 9.413 1.00 98.06 296 LYS A C 1
ATOM 2160 O O . LYS A 1 296 ? 12.143 -4.437 10.305 1.00 98.06 296 LYS A O 1
ATOM 2165 N N . ALA A 1 297 ? 13.332 -4.937 8.475 1.00 97.94 297 ALA A N 1
ATOM 2166 C CA . ALA A 1 297 ? 14.037 -3.655 8.465 1.00 97.94 297 ALA A CA 1
ATOM 2167 C C . ALA A 1 297 ? 13.065 -2.479 8.272 1.00 97.94 297 ALA A C 1
ATOM 2169 O O . ALA A 1 297 ? 13.222 -1.447 8.923 1.00 97.94 297 ALA A O 1
ATOM 2170 N N . LYS A 1 298 ? 12.023 -2.643 7.444 1.00 97.75 298 LYS A N 1
ATOM 2171 C CA . LYS A 1 298 ? 10.937 -1.657 7.333 1.00 97.75 298 LYS A CA 1
ATOM 2172 C C . LYS A 1 298 ? 10.136 -1.539 8.627 1.00 97.75 298 LYS A C 1
ATOM 2174 O O . LYS A 1 298 ? 9.845 -0.420 9.031 1.00 97.75 298 LYS A O 1
ATOM 2179 N N . ALA A 1 299 ? 9.832 -2.645 9.306 1.00 98.56 299 ALA A N 1
ATOM 2180 C CA . ALA A 1 299 ? 9.141 -2.626 10.595 1.00 98.56 299 ALA A CA 1
ATOM 2181 C C . ALA A 1 299 ? 9.947 -1.864 11.652 1.00 98.56 299 ALA A C 1
ATOM 2183 O O . ALA A 1 299 ? 9.390 -1.010 12.331 1.00 98.56 299 ALA A O 1
ATOM 2184 N N . ASP A 1 300 ? 11.257 -2.108 11.747 1.00 98.31 300 ASP A N 1
ATOM 2185 C CA . ASP A 1 300 ? 12.140 -1.400 12.678 1.00 98.31 300 ASP A CA 1
ATOM 2186 C C . ASP A 1 300 ? 12.161 0.113 12.377 1.00 98.31 300 ASP A C 1
ATOM 2188 O O . ASP A 1 300 ? 12.064 0.938 13.287 1.00 98.31 300 ASP A O 1
ATOM 2192 N N . LYS A 1 301 ? 12.234 0.485 11.092 1.00 97.94 301 LYS A N 1
ATOM 2193 C CA . LYS A 1 301 ? 12.230 1.884 10.645 1.00 97.94 301 LYS A CA 1
ATOM 2194 C C . LYS A 1 301 ? 10.896 2.582 10.911 1.00 97.94 301 LYS A C 1
ATOM 2196 O O . LYS A 1 301 ? 10.890 3.636 11.534 1.00 97.94 301 LYS A O 1
ATOM 2201 N N . PHE A 1 302 ? 9.771 1.983 10.515 1.00 97.69 302 PHE A N 1
ATOM 2202 C CA . PHE A 1 302 ? 8.443 2.516 10.822 1.00 97.69 302 PHE A CA 1
ATOM 2203 C C . PHE A 1 302 ? 8.193 2.600 12.325 1.00 97.69 302 PHE A C 1
ATOM 2205 O O . PHE A 1 302 ? 7.580 3.555 12.779 1.00 97.69 302 PHE A O 1
ATOM 2212 N N . GLN A 1 303 ? 8.679 1.639 13.112 1.00 98.06 303 GLN A N 1
ATOM 2213 C CA . GLN A 1 303 ? 8.542 1.676 14.563 1.00 98.06 303 GLN A CA 1
ATOM 2214 C C . GLN A 1 303 ? 9.296 2.864 15.169 1.00 98.06 303 GLN A C 1
ATOM 2216 O O . GLN A 1 303 ? 8.717 3.605 15.961 1.00 98.06 303 GLN A O 1
ATOM 2221 N N . ALA A 1 304 ? 10.554 3.070 14.772 1.00 97.00 304 ALA A N 1
ATOM 2222 C CA . ALA A 1 304 ? 11.327 4.233 15.201 1.00 97.00 304 ALA A CA 1
ATOM 2223 C C . ALA A 1 304 ? 10.644 5.546 14.782 1.00 97.00 304 ALA A C 1
ATOM 2225 O O . ALA A 1 304 ? 10.604 6.509 15.545 1.00 97.00 304 ALA A O 1
ATOM 2226 N N . ASP A 1 305 ? 10.056 5.567 13.588 1.00 93.88 305 ASP A N 1
ATOM 2227 C CA . ASP A 1 305 ? 9.315 6.710 13.065 1.00 93.88 305 ASP A CA 1
ATOM 2228 C C . ASP A 1 305 ? 8.046 7.009 13.881 1.00 93.88 305 ASP A C 1
ATOM 2230 O O . ASP A 1 305 ? 7.771 8.158 14.228 1.00 93.88 305 ASP A O 1
ATOM 2234 N N . MET A 1 306 ? 7.296 5.969 14.265 1.00 94.62 306 MET A N 1
ATOM 2235 C CA . MET A 1 306 ? 6.131 6.111 15.142 1.00 94.62 306 MET A CA 1
ATOM 2236 C C . MET A 1 306 ? 6.516 6.689 16.504 1.00 94.62 306 MET A C 1
ATOM 2238 O O . MET A 1 306 ? 5.848 7.593 16.991 1.00 94.62 306 MET A O 1
ATOM 2242 N N . GLU A 1 307 ? 7.590 6.189 17.114 1.00 93.31 307 GLU A N 1
ATOM 2243 C CA . GLU A 1 307 ? 8.033 6.615 18.448 1.00 93.31 307 GLU A CA 1
ATOM 2244 C C . GLU A 1 307 ? 8.581 8.046 18.471 1.00 93.31 307 GLU A C 1
ATOM 2246 O O . GLU A 1 307 ? 8.483 8.727 19.491 1.00 93.31 307 GLU A O 1
ATOM 2251 N N . THR A 1 308 ? 9.162 8.503 17.361 1.00 90.81 308 THR A N 1
ATOM 2252 C CA . THR A 1 308 ? 9.810 9.818 17.285 1.00 90.81 308 THR A CA 1
ATOM 2253 C C . THR A 1 308 ? 8.913 10.914 16.722 1.00 90.81 308 THR A C 1
ATOM 2255 O O . THR A 1 308 ? 9.124 12.078 17.061 1.00 90.81 308 THR A O 1
ATOM 2258 N N . ARG A 1 309 ? 7.934 10.569 15.874 1.00 89.19 309 ARG A N 1
ATOM 2259 C CA . ARG A 1 309 ? 7.125 11.552 15.133 1.00 89.19 309 ARG A CA 1
ATOM 2260 C C . ARG A 1 309 ? 5.622 11.334 15.258 1.00 89.19 309 ARG A C 1
ATOM 2262 O O . ARG A 1 309 ? 4.888 12.280 15.511 1.00 89.19 309 ARG A O 1
ATOM 2269 N N . TRP A 1 310 ? 5.147 10.101 15.098 1.00 92.44 310 TRP A N 1
ATOM 2270 C CA . TRP A 1 310 ? 3.712 9.872 14.874 1.00 92.44 310 TRP A CA 1
ATOM 2271 C C . TRP A 1 310 ? 2.891 9.479 16.097 1.00 92.44 310 TRP A C 1
ATOM 2273 O O . TRP A 1 310 ? 1.668 9.399 16.001 1.00 92.44 310 TRP A O 1
ATOM 2283 N N . ILE A 1 311 ? 3.527 9.237 17.239 1.00 91.56 311 ILE A N 1
ATOM 2284 C CA . ILE A 1 311 ? 2.855 9.136 18.532 1.00 91.56 311 ILE A CA 1
ATOM 2285 C C . ILE A 1 311 ? 3.190 10.386 19.328 1.00 91.56 311 ILE A C 1
ATOM 2287 O O . ILE A 1 311 ? 4.340 10.600 19.713 1.00 91.56 311 ILE A O 1
ATOM 2291 N N . ASP A 1 312 ? 2.173 11.189 19.635 1.00 89.69 312 ASP A N 1
ATOM 2292 C CA . ASP A 1 312 ? 2.339 12.261 20.612 1.00 89.69 312 ASP A CA 1
ATOM 2293 C C . ASP A 1 312 ? 2.613 11.612 21.976 1.00 89.69 312 ASP A C 1
ATOM 2295 O O . ASP A 1 312 ? 1.722 11.028 22.585 1.00 89.69 312 ASP A O 1
ATOM 2299 N N . SER A 1 313 ? 3.853 11.680 22.458 1.00 86.50 313 SER A N 1
ATOM 2300 C CA . SER A 1 313 ? 4.259 11.031 23.714 1.00 86.50 313 SER A CA 1
ATOM 2301 C C . SER A 1 313 ? 3.556 11.579 24.965 1.00 86.50 313 SER A C 1
ATOM 2303 O O . SER A 1 313 ? 3.506 10.890 25.984 1.00 86.50 313 SER A O 1
ATOM 2305 N N . PHE A 1 314 ? 2.997 12.793 24.909 1.00 89.62 314 PHE A N 1
ATOM 2306 C CA . PHE A 1 314 ? 2.225 13.376 26.006 1.00 89.62 314 PHE A CA 1
ATOM 2307 C C . PHE A 1 314 ? 0.776 12.877 25.993 1.00 89.62 314 PHE A C 1
ATOM 2309 O O . PHE A 1 314 ? 0.203 12.559 27.041 1.00 89.62 314 PHE A O 1
ATOM 2316 N N . VAL A 1 315 ? 0.172 12.809 24.807 1.00 93.25 315 VAL A N 1
ATOM 2317 C CA . VAL A 1 315 ? -1.240 12.441 24.643 1.00 93.25 315 VAL A CA 1
ATOM 2318 C C . VAL A 1 315 ? -1.420 10.921 24.561 1.00 93.25 315 VAL A C 1
ATOM 2320 O O . VAL A 1 315 ? -2.313 10.374 25.212 1.00 93.25 315 VAL A O 1
ATOM 2323 N N . GLY A 1 316 ? -0.556 10.257 23.793 1.00 94.50 316 GLY A N 1
ATOM 2324 C CA . GLY A 1 316 ? -0.548 8.835 23.439 1.00 94.50 316 GLY A CA 1
ATOM 2325 C C . GLY A 1 316 ? -1.273 8.493 22.130 1.00 94.50 316 GLY A C 1
ATOM 2326 O O . GLY A 1 316 ? -1.406 7.315 21.799 1.00 94.50 316 GLY A O 1
ATOM 2327 N N . MET A 1 317 ? -1.748 9.503 21.392 1.00 95.06 317 MET A N 1
ATOM 2328 C CA . MET A 1 317 ? -2.513 9.334 20.151 1.00 95.06 317 MET A CA 1
ATOM 2329 C C . MET A 1 317 ? -1.606 9.285 18.922 1.00 95.06 317 MET A C 1
ATOM 2331 O O . MET A 1 317 ? -0.601 9.995 18.852 1.00 95.06 317 MET A O 1
ATOM 2335 N N . VAL A 1 318 ? -2.026 8.499 17.929 1.00 94.62 318 VAL A N 1
ATOM 2336 C CA . VAL A 1 318 ? -1.499 8.585 16.565 1.00 94.62 318 VAL A CA 1
ATOM 2337 C C . VAL A 1 318 ? -1.948 9.902 15.939 1.00 94.62 318 VAL A C 1
ATOM 2339 O O . VAL A 1 318 ? -3.146 10.201 15.882 1.00 94.62 318 VAL A O 1
ATOM 2342 N N . VAL A 1 319 ? -0.981 10.672 15.460 1.00 90.75 319 VAL A N 1
ATOM 2343 C CA . VAL A 1 319 ? -1.184 11.911 14.700 1.00 90.75 319 VAL A CA 1
ATOM 2344 C C . VAL A 1 319 ? -0.968 11.659 13.205 1.00 90.75 319 VAL A C 1
ATOM 2346 O O . VAL A 1 319 ? -0.412 10.629 12.822 1.00 90.75 319 VAL A O 1
ATOM 2349 N N . ASP A 1 320 ? -1.436 12.569 12.356 1.00 83.88 320 ASP A N 1
ATOM 2350 C CA . ASP A 1 320 ? -1.410 12.418 10.896 1.00 83.88 320 ASP A CA 1
ATOM 2351 C C . ASP A 1 320 ? -0.942 13.713 10.214 1.00 83.88 320 ASP A C 1
ATOM 2353 O O . ASP A 1 320 ? -0.827 14.761 10.852 1.00 83.88 320 ASP A O 1
ATOM 2357 N N . GLY A 1 321 ? -0.650 13.627 8.915 1.00 70.69 321 GLY A N 1
ATOM 2358 C CA . GLY A 1 321 ? -0.555 14.767 8.009 1.00 70.69 321 GLY A CA 1
ATOM 2359 C C . GLY A 1 321 ? 0.422 15.851 8.452 1.00 70.69 321 GLY A C 1
ATOM 2360 O O . GLY A 1 321 ? 0.018 16.985 8.699 1.00 70.69 321 GLY A O 1
ATOM 2361 N N . ALA A 1 322 ? 1.715 15.534 8.510 1.00 69.00 322 ALA A N 1
ATOM 2362 C CA . ALA A 1 322 ? 2.759 16.553 8.633 1.00 69.00 322 ALA A CA 1
ATOM 2363 C C . ALA A 1 322 ? 3.253 16.958 7.240 1.00 69.00 322 ALA A C 1
ATOM 2365 O O . ALA A 1 322 ? 3.449 16.097 6.384 1.00 69.00 322 ALA A O 1
ATOM 2366 N N . ALA A 1 323 ? 3.508 18.251 7.013 1.00 71.50 323 ALA A N 1
ATOM 2367 C CA . ALA A 1 323 ? 4.293 18.648 5.844 1.00 71.50 323 ALA A CA 1
ATOM 2368 C C . ALA A 1 323 ? 5.665 17.944 5.878 1.00 71.50 323 ALA A C 1
ATOM 2370 O O . ALA A 1 323 ? 6.184 17.738 6.978 1.00 71.50 323 ALA A O 1
ATOM 2371 N N . PRO A 1 324 ? 6.276 17.576 4.736 1.00 72.00 324 PRO A N 1
ATOM 2372 C CA . PRO A 1 324 ? 7.569 16.911 4.724 1.00 72.00 324 PRO A CA 1
ATOM 2373 C C . PRO A 1 324 ? 8.606 17.621 5.598 1.00 72.00 324 PRO A C 1
ATOM 2375 O O . PRO A 1 324 ? 8.847 18.820 5.446 1.00 72.00 324 PRO A O 1
ATOM 2378 N N . GLY A 1 325 ? 9.191 16.882 6.543 1.00 70.38 325 GLY A N 1
ATOM 2379 C CA . GLY A 1 325 ? 10.147 17.416 7.524 1.00 70.38 325 GLY A CA 1
ATOM 2380 C C . GLY A 1 325 ? 9.557 18.282 8.653 1.00 70.38 325 GLY A C 1
ATOM 2381 O O . GLY A 1 325 ? 10.322 18.818 9.455 1.00 70.38 325 GLY A O 1
ATOM 2382 N N . SER A 1 326 ? 8.233 18.425 8.747 1.00 68.69 326 SER A N 1
ATOM 2383 C CA . SER A 1 326 ? 7.555 19.125 9.845 1.00 68.69 326 SER A CA 1
ATOM 2384 C C . SER A 1 326 ? 7.652 18.341 11.154 1.00 68.69 326 SER A C 1
ATOM 2386 O O . SER A 1 326 ? 7.503 17.121 11.178 1.00 68.69 326 SER A O 1
ATOM 2388 N N . THR A 1 327 ? 7.844 19.064 12.258 1.00 67.50 327 THR A N 1
ATOM 2389 C CA . THR A 1 327 ? 7.658 18.559 13.630 1.00 67.50 327 THR A CA 1
ATOM 2390 C C . THR A 1 327 ? 6.261 18.863 14.180 1.00 67.50 327 THR A C 1
ATOM 2392 O O . THR A 1 327 ? 5.920 18.442 15.284 1.00 67.50 327 THR A O 1
ATOM 2395 N N . VAL A 1 328 ? 5.462 19.629 13.431 1.00 62.19 328 VAL A N 1
ATOM 2396 C CA . VAL A 1 328 ? 4.058 19.914 13.728 1.00 62.19 328 VAL A CA 1
ATOM 2397 C C . VAL A 1 328 ? 3.222 18.848 13.037 1.00 62.19 328 VAL A C 1
ATOM 2399 O O . VAL A 1 328 ? 3.207 18.776 11.806 1.00 62.19 328 VAL A O 1
ATOM 2402 N N . HIS A 1 329 ? 2.561 18.028 13.845 1.00 71.56 329 HIS A N 1
ATOM 2403 C CA . HIS A 1 329 ? 1.634 17.000 13.401 1.00 71.56 329 HIS A CA 1
ATOM 2404 C C . HIS A 1 329 ? 0.210 17.424 13.741 1.00 71.56 329 HIS A C 1
ATOM 2406 O O . HIS A 1 329 ? -0.038 17.931 14.839 1.00 71.56 329 HIS A O 1
ATOM 2412 N N . GLU A 1 330 ? -0.722 17.201 12.818 1.00 76.44 330 GLU A N 1
ATOM 2413 C CA . GLU A 1 330 ? -2.117 17.557 13.031 1.00 76.44 330 GLU A CA 1
ATOM 2414 C C . GLU A 1 330 ? -2.892 16.345 13.575 1.00 76.44 330 GLU A C 1
ATOM 2416 O O . GLU A 1 330 ? -2.725 15.211 13.109 1.00 76.44 330 GLU A O 1
ATOM 2421 N N . PRO A 1 331 ? -3.751 16.534 14.587 1.00 79.62 331 PRO A N 1
ATOM 2422 C CA . PRO A 1 331 ? -4.622 15.465 15.045 1.00 79.62 331 PRO A CA 1
ATOM 2423 C C . PRO A 1 331 ? -5.615 15.091 13.933 1.00 79.62 331 PRO A C 1
ATOM 2425 O O . PRO A 1 331 ? -6.398 15.929 13.480 1.00 79.62 331 PRO A O 1
ATOM 2428 N N . SER A 1 332 ? -5.605 13.826 13.507 1.00 81.31 332 SER A N 1
ATOM 2429 C CA . SER A 1 332 ? -6.524 13.323 12.484 1.00 81.31 332 SER A CA 1
ATOM 2430 C C . SER A 1 332 ? -7.942 13.236 13.032 1.00 81.31 332 SER A C 1
ATOM 2432 O O . SER A 1 332 ? -8.163 12.915 14.204 1.00 81.31 332 SER A O 1
ATOM 2434 N N . GLY A 1 333 ? -8.927 13.422 12.151 1.00 83.19 333 GLY A N 1
ATOM 2435 C CA . GLY A 1 333 ? -10.296 13.023 12.453 1.00 83.19 333 GLY A CA 1
ATOM 2436 C C . GLY A 1 333 ? -10.364 11.550 12.866 1.00 83.19 333 GLY A C 1
ATOM 2437 O O . GLY A 1 333 ? -11.124 11.221 13.763 1.00 83.19 333 GLY A O 1
ATOM 2438 N N . ASP A 1 334 ? -9.535 10.677 12.301 1.00 90.25 334 ASP A N 1
ATOM 2439 C CA . ASP A 1 334 ? -9.632 9.232 12.537 1.00 90.25 334 ASP A CA 1
ATOM 2440 C C . ASP A 1 334 ? -8.591 8.716 13.541 1.00 90.25 334 ASP A C 1
ATOM 2442 O O . ASP A 1 334 ? -8.340 7.514 13.646 1.00 90.25 334 ASP A O 1
ATOM 2446 N N . SER A 1 335 ? -7.979 9.613 14.324 1.00 92.31 335 SER A N 1
ATOM 2447 C CA . SER A 1 335 ? -6.881 9.260 15.228 1.00 92.31 335 SER A CA 1
ATOM 2448 C C . SER A 1 335 ? -7.246 8.177 16.249 1.00 92.31 335 SER A C 1
ATOM 2450 O O . SER A 1 335 ? -6.365 7.412 16.632 1.00 92.31 335 SER A O 1
ATOM 2452 N N . ALA A 1 336 ? -8.505 8.047 16.684 1.00 95.62 336 ALA A N 1
ATOM 2453 C CA . ALA A 1 336 ? -8.908 6.960 17.586 1.00 95.62 336 ALA A CA 1
ATOM 2454 C C . ALA A 1 336 ? -8.815 5.575 16.918 1.00 95.62 336 ALA A C 1
ATOM 2456 O O . ALA A 1 336 ? -8.303 4.635 17.530 1.00 95.62 336 ALA A O 1
ATOM 2457 N N . LEU A 1 337 ? -9.229 5.457 15.648 1.00 95.69 337 LEU A N 1
ATOM 2458 C CA . LEU A 1 337 ? -9.075 4.230 14.859 1.00 95.69 337 LEU A CA 1
ATOM 2459 C C . LEU A 1 337 ? -7.600 3.845 14.725 1.00 95.69 337 LEU A C 1
ATOM 2461 O O . LEU A 1 337 ? -7.212 2.704 14.998 1.00 95.69 337 LEU A O 1
ATOM 2465 N N . TRP A 1 338 ? -6.762 4.811 14.357 1.00 95.62 338 TRP A N 1
ATOM 2466 C CA . TRP A 1 338 ? -5.336 4.573 14.141 1.00 95.62 338 TRP A CA 1
ATOM 2467 C C . TRP A 1 338 ? -4.582 4.307 15.441 1.00 95.62 338 TRP A C 1
ATOM 2469 O O . TRP A 1 338 ? -3.720 3.433 15.476 1.00 95.62 338 TRP A O 1
ATOM 2479 N N . THR A 1 339 ? -4.963 4.961 16.538 1.00 97.62 339 THR A N 1
ATOM 2480 C CA . THR A 1 339 ? -4.407 4.685 17.873 1.00 97.62 339 THR A CA 1
ATOM 2481 C C . THR A 1 339 ? -4.785 3.286 18.354 1.00 97.62 339 THR A C 1
ATOM 2483 O O . THR A 1 339 ? -3.927 2.572 18.868 1.00 97.62 339 THR A O 1
ATOM 2486 N N . GLY A 1 340 ? -6.025 2.845 18.118 1.00 97.88 340 GLY A N 1
ATOM 2487 C CA . GLY A 1 340 ? -6.454 1.462 18.355 1.00 97.88 340 GLY A CA 1
ATOM 2488 C C . GLY A 1 340 ? -5.663 0.443 17.539 1.00 97.88 340 GLY A C 1
ATOM 2489 O O . GLY A 1 340 ? -5.194 -0.562 18.069 1.00 97.88 340 GLY A O 1
ATOM 2490 N N . THR A 1 341 ? -5.443 0.743 16.260 1.00 97.75 341 THR A N 1
ATOM 2491 C CA . THR A 1 341 ? -4.662 -0.098 15.341 1.00 97.75 341 THR A CA 1
ATOM 2492 C C . THR A 1 341 ? -3.190 -0.182 15.761 1.00 97.75 341 THR A C 1
ATOM 2494 O O . THR A 1 341 ? -2.601 -1.264 15.753 1.00 97.75 341 THR A O 1
ATOM 2497 N N . TYR A 1 342 ? -2.593 0.930 16.202 1.00 98.25 342 TYR A N 1
ATOM 2498 C CA . TYR A 1 342 ? -1.232 0.940 16.736 1.00 98.25 342 TYR A CA 1
ATOM 2499 C C . TYR A 1 342 ? -1.134 0.185 18.066 1.00 98.25 342 TYR A C 1
ATOM 2501 O O . TYR A 1 342 ? -0.229 -0.631 18.228 1.00 98.25 342 TYR A O 1
ATOM 2509 N N . ALA A 1 343 ? -2.085 0.380 18.986 1.00 98.62 343 ALA A N 1
ATOM 2510 C CA . ALA A 1 343 ? -2.164 -0.388 20.228 1.00 98.62 343 ALA A CA 1
ATOM 2511 C C . ALA A 1 343 ? -2.223 -1.897 19.934 1.00 98.62 343 ALA A C 1
ATOM 2513 O O . ALA A 1 343 ? -1.450 -2.667 20.504 1.00 98.62 343 ALA A O 1
ATOM 2514 N N . ALA A 1 344 ? -3.049 -2.312 18.969 1.00 98.69 344 ALA A N 1
ATOM 2515 C CA . ALA A 1 344 ? -3.109 -3.694 18.508 1.00 98.69 344 ALA A CA 1
ATOM 2516 C C . ALA A 1 344 ? -1.760 -4.193 17.956 1.00 98.69 344 ALA A C 1
ATOM 2518 O O . ALA A 1 344 ? -1.291 -5.264 18.342 1.00 98.69 344 ALA A O 1
ATOM 2519 N N . ALA A 1 345 ? -1.091 -3.399 17.112 1.00 98.69 345 ALA A N 1
ATOM 2520 C CA . ALA A 1 345 ? 0.235 -3.729 16.588 1.00 98.69 345 ALA A CA 1
ATOM 2521 C C . ALA A 1 345 ? 1.267 -3.938 17.713 1.00 98.69 345 ALA A C 1
ATOM 2523 O O . ALA A 1 345 ? 2.034 -4.902 17.680 1.00 98.69 345 ALA A O 1
ATOM 2524 N N . GLN A 1 346 ? 1.263 -3.076 18.735 1.00 98.81 346 GLN A N 1
ATOM 2525 C CA . GLN A 1 346 ? 2.170 -3.185 19.880 1.00 98.81 346 GLN A CA 1
ATOM 2526 C C . GLN A 1 346 ? 1.832 -4.370 20.795 1.00 98.81 346 GLN A C 1
ATOM 2528 O O . GLN A 1 346 ? 2.746 -5.016 21.308 1.00 98.81 346 GLN A O 1
ATOM 2533 N N . ALA A 1 347 ? 0.549 -4.710 20.952 1.00 98.75 347 ALA A N 1
ATOM 2534 C CA . ALA A 1 347 ? 0.128 -5.926 21.644 1.00 98.75 347 ALA A CA 1
ATOM 2535 C C . ALA A 1 347 ? 0.667 -7.178 20.936 1.00 98.75 347 ALA A C 1
ATOM 2537 O O . ALA A 1 347 ? 1.318 -8.009 21.570 1.00 98.75 347 ALA A O 1
ATOM 2538 N N . TYR A 1 348 ? 0.492 -7.279 19.614 1.00 98.75 348 TYR A N 1
ATOM 2539 C CA . TYR A 1 348 ? 1.039 -8.389 18.830 1.00 98.75 348 TYR A CA 1
ATOM 2540 C C . TYR A 1 348 ? 2.565 -8.441 18.877 1.00 98.75 348 TYR A C 1
ATOM 2542 O O . TYR A 1 348 ? 3.128 -9.515 19.093 1.00 98.75 348 TYR A O 1
ATOM 2550 N N . ARG A 1 349 ? 3.242 -7.292 18.747 1.00 98.62 349 ARG A N 1
ATOM 2551 C CA . ARG A 1 349 ? 4.698 -7.195 18.907 1.00 98.62 349 ARG A CA 1
ATOM 2552 C C . ARG A 1 349 ? 5.135 -7.749 20.257 1.00 98.62 349 ARG A C 1
ATOM 2554 O O . ARG A 1 349 ? 5.975 -8.640 20.284 1.00 98.62 349 ARG A O 1
ATOM 2561 N N . PHE A 1 350 ? 4.535 -7.289 21.357 1.00 98.56 350 PHE A N 1
ATOM 2562 C CA . PHE A 1 350 ? 4.867 -7.768 22.699 1.00 98.56 350 PHE A CA 1
ATOM 2563 C C . PHE A 1 350 ? 4.627 -9.273 22.853 1.00 98.56 350 PHE A C 1
ATOM 2565 O O . PHE A 1 350 ? 5.476 -9.974 23.391 1.00 98.56 350 PHE A O 1
ATOM 2572 N N . GLN A 1 351 ? 3.513 -9.796 22.341 1.00 97.56 351 GLN A N 1
ATOM 2573 C CA . GLN A 1 351 ? 3.226 -11.231 22.397 1.00 97.56 351 GLN A CA 1
ATOM 2574 C C . GLN A 1 351 ? 4.219 -12.080 21.581 1.00 97.56 351 GLN A C 1
ATOM 2576 O O . GLN A 1 351 ? 4.429 -13.244 21.910 1.00 97.56 351 GLN A O 1
ATOM 2581 N N . VAL A 1 352 ? 4.814 -11.523 20.520 1.00 98.38 352 VAL A N 1
ATOM 2582 C CA . VAL A 1 352 ? 5.816 -12.204 19.681 1.00 98.38 352 VAL A CA 1
ATOM 2583 C C . VAL A 1 352 ? 7.228 -12.082 20.255 1.00 98.38 352 VAL A C 1
ATOM 2585 O O . VAL A 1 352 ? 7.997 -13.037 20.173 1.00 98.38 352 VAL A O 1
ATOM 2588 N N . THR A 1 353 ? 7.600 -10.914 20.785 1.00 97.94 353 THR A N 1
ATOM 2589 C CA . THR A 1 353 ? 8.995 -10.591 21.138 1.00 97.94 353 THR A CA 1
ATOM 2590 C C . THR A 1 353 ? 9.261 -10.519 22.639 1.00 97.94 353 THR A C 1
ATOM 2592 O O . THR A 1 353 ? 10.410 -10.634 23.056 1.00 97.94 353 THR A O 1
ATOM 2595 N N . GLY A 1 354 ? 8.234 -10.298 23.461 1.00 97.31 354 GLY A N 1
ATOM 2596 C CA . GLY A 1 354 ? 8.366 -10.008 24.891 1.00 97.31 354 GLY A CA 1
ATOM 2597 C C . GLY A 1 354 ? 8.985 -8.639 25.208 1.00 97.31 354 GLY A C 1
ATOM 2598 O O . GLY A 1 354 ? 9.280 -8.356 26.368 1.00 97.31 354 GLY A O 1
ATOM 2599 N N . GLU A 1 355 ? 9.203 -7.775 24.210 1.00 98.00 355 GLU A N 1
ATOM 2600 C CA . GLU A 1 355 ? 9.911 -6.503 24.388 1.00 98.00 355 GLU A CA 1
ATOM 2601 C C . GLU A 1 355 ? 9.133 -5.516 25.271 1.00 98.00 355 GLU A C 1
ATOM 2603 O O . GLU A 1 355 ? 8.028 -5.084 24.936 1.00 98.00 355 GLU A O 1
ATOM 2608 N N . ALA A 1 356 ? 9.749 -5.072 26.371 1.00 97.56 356 ALA A N 1
ATOM 2609 C CA . ALA A 1 356 ? 9.127 -4.140 27.313 1.00 97.56 356 ALA A CA 1
ATOM 2610 C C . ALA A 1 356 ? 8.699 -2.811 26.661 1.00 97.56 356 ALA A C 1
ATOM 2612 O O . ALA A 1 356 ? 7.665 -2.262 27.030 1.00 97.56 356 ALA A O 1
ATOM 2613 N N . VAL A 1 357 ? 9.442 -2.320 25.660 1.00 97.31 357 VAL A N 1
ATOM 2614 C CA . VAL A 1 357 ? 9.084 -1.090 24.931 1.00 97.31 357 VAL A CA 1
ATOM 2615 C C . VAL A 1 357 ? 7.765 -1.231 24.166 1.00 97.31 357 VAL A C 1
ATOM 2617 O O . VAL A 1 357 ? 6.952 -0.314 24.198 1.00 97.31 357 VAL A O 1
ATOM 2620 N N . ALA A 1 358 ? 7.486 -2.397 23.571 1.00 98.50 358 ALA A N 1
ATOM 2621 C CA . ALA A 1 358 ? 6.210 -2.649 22.903 1.00 98.50 358 ALA A CA 1
ATOM 2622 C C . ALA A 1 358 ? 5.050 -2.594 23.908 1.00 98.50 358 ALA A C 1
ATOM 2624 O O . ALA A 1 358 ? 4.020 -1.977 23.653 1.00 98.50 358 ALA A O 1
ATOM 2625 N N . LYS A 1 359 ? 5.253 -3.156 25.106 1.00 97.88 359 LYS A N 1
ATOM 2626 C CA . LYS A 1 359 ? 4.277 -3.067 26.197 1.00 97.88 359 LYS A CA 1
ATOM 2627 C C . LYS A 1 359 ? 4.060 -1.628 26.673 1.00 97.88 359 LYS A C 1
ATOM 2629 O O . LYS A 1 359 ? 2.919 -1.233 26.890 1.00 97.88 359 LYS A O 1
ATOM 2634 N N . THR A 1 360 ? 5.126 -0.841 26.815 1.00 97.50 360 THR A N 1
ATOM 2635 C CA . THR A 1 360 ? 5.028 0.585 27.160 1.00 97.50 360 THR A CA 1
ATOM 2636 C C . THR A 1 360 ? 4.243 1.352 26.100 1.00 97.50 360 THR A C 1
ATOM 2638 O O . THR A 1 360 ? 3.324 2.086 26.448 1.00 97.50 360 THR A O 1
ATOM 2641 N N . ASN A 1 361 ? 4.534 1.134 24.815 1.00 98.12 361 ASN A N 1
ATOM 2642 C CA . ASN A 1 361 ? 3.816 1.778 23.715 1.00 98.12 361 ASN A CA 1
ATOM 2643 C C . ASN A 1 361 ? 2.326 1.393 23.700 1.00 98.12 361 ASN A C 1
ATOM 2645 O O . ASN A 1 361 ? 1.476 2.265 23.528 1.00 98.12 361 ASN A O 1
ATOM 2649 N N . LEU A 1 362 ? 2.001 0.116 23.950 1.00 98.44 362 LEU A N 1
ATOM 2650 C CA . LEU A 1 362 ? 0.621 -0.343 24.133 1.00 98.44 362 LEU A CA 1
ATOM 2651 C C . LEU A 1 362 ? -0.076 0.423 25.266 1.00 98.44 362 LEU A C 1
ATOM 2653 O O . LEU A 1 362 ? -1.166 0.949 25.055 1.00 98.44 362 LEU A O 1
ATOM 2657 N N . ILE A 1 363 ? 0.542 0.510 26.449 1.00 98.25 363 ILE A N 1
ATOM 2658 C CA . ILE A 1 363 ? -0.031 1.220 27.604 1.00 98.25 363 ILE A CA 1
ATOM 2659 C C . ILE A 1 363 ? -0.254 2.698 27.270 1.00 98.25 363 ILE A C 1
ATOM 2661 O O . ILE A 1 363 ? -1.333 3.218 27.537 1.00 98.25 363 ILE A O 1
ATOM 2665 N N . THR A 1 364 ? 0.721 3.360 26.644 1.00 97.81 364 THR A N 1
ATOM 2666 C CA . THR A 1 364 ? 0.623 4.770 26.241 1.00 97.81 364 THR A CA 1
ATOM 2667 C C . THR A 1 364 ? -0.570 5.023 25.317 1.00 97.81 364 THR A C 1
ATOM 2669 O O . THR A 1 364 ? -1.353 5.942 25.561 1.00 97.81 364 THR A O 1
ATOM 2672 N N . SER A 1 365 ? -0.761 4.197 24.286 1.00 98.25 365 SER A N 1
ATOM 2673 C CA . SER A 1 365 ? -1.892 4.349 23.363 1.00 98.25 365 SER A CA 1
ATOM 2674 C C . SER A 1 365 ? -3.229 3.954 23.985 1.00 98.25 365 SER A C 1
ATOM 2676 O O . SER A 1 365 ? -4.239 4.617 23.758 1.00 98.25 365 SER A O 1
ATOM 2678 N N . LEU A 1 366 ? -3.247 2.925 24.828 1.00 98.44 366 LEU A N 1
ATOM 2679 C CA . LEU A 1 366 ? -4.441 2.502 25.557 1.00 98.44 366 LEU A CA 1
ATOM 2680 C C . LEU A 1 366 ? -4.929 3.581 26.535 1.00 98.44 366 LEU A C 1
ATOM 2682 O O . LEU A 1 366 ? -6.125 3.850 26.624 1.00 98.44 366 LEU A O 1
ATOM 2686 N N . GLU A 1 367 ? -4.003 4.239 27.229 1.00 98.19 367 GLU A N 1
ATOM 2687 C CA . GLU A 1 367 ? -4.286 5.391 28.083 1.00 98.19 367 GLU A CA 1
ATOM 2688 C C . GLU A 1 367 ? -4.970 6.520 27.305 1.00 98.19 367 GLU A C 1
ATOM 2690 O O . GLU A 1 367 ? -5.930 7.114 27.800 1.00 98.19 367 GLU A O 1
ATOM 2695 N N . ALA A 1 368 ? -4.533 6.791 26.074 1.00 97.69 368 ALA A N 1
ATOM 2696 C CA . ALA A 1 368 ? -5.171 7.775 25.206 1.00 97.69 368 ALA A CA 1
ATOM 2697 C C . ALA A 1 368 ? -6.604 7.373 24.814 1.00 97.69 368 ALA A C 1
ATOM 2699 O O . ALA A 1 368 ? -7.521 8.186 24.929 1.00 97.69 368 ALA A O 1
ATOM 2700 N N . LEU A 1 369 ? -6.822 6.108 24.437 1.00 98.31 369 LEU A N 1
ATOM 2701 C CA . LEU A 1 369 ? -8.149 5.588 24.074 1.00 98.31 369 LEU A CA 1
ATOM 2702 C C . LEU A 1 369 ? -9.147 5.624 25.241 1.00 98.31 369 LEU A C 1
ATOM 2704 O O . LEU A 1 369 ? -10.325 5.916 25.042 1.00 98.31 369 LEU A O 1
ATOM 2708 N N . LEU A 1 370 ? -8.687 5.361 26.467 1.00 98.31 370 LEU A N 1
ATOM 2709 C CA . LEU A 1 370 ? -9.508 5.492 27.676 1.00 98.31 370 LEU A CA 1
ATOM 2710 C C . LEU A 1 370 ? -9.855 6.963 27.957 1.00 98.31 370 LEU A C 1
ATOM 2712 O O . LEU A 1 370 ? -10.992 7.285 28.295 1.00 98.31 370 LEU A O 1
ATOM 2716 N N . LYS A 1 371 ? -8.899 7.885 27.773 1.00 98.00 371 LYS A N 1
ATOM 2717 C CA . LYS A 1 371 ? -9.144 9.328 27.945 1.00 98.00 371 LYS A CA 1
ATOM 2718 C C . LYS A 1 371 ? -10.205 9.861 26.979 1.00 98.00 371 LYS A C 1
ATOM 2720 O O . LYS A 1 371 ? -10.949 10.744 27.387 1.00 98.00 371 LYS A O 1
ATOM 2725 N N . LEU A 1 372 ? -10.307 9.335 25.751 1.00 97.75 372 LEU A N 1
ATOM 2726 C CA . LEU A 1 372 ? -11.331 9.766 24.784 1.00 97.75 372 LEU A CA 1
ATOM 2727 C C . LEU A 1 372 ? -12.754 9.641 25.346 1.00 97.75 372 LEU A C 1
ATOM 2729 O O . LEU A 1 372 ? -13.581 10.515 25.119 1.00 97.75 372 LEU A O 1
ATOM 2733 N N . GLN A 1 373 ? -13.032 8.576 26.092 1.00 96.94 373 GLN A N 1
ATOM 2734 C CA . GLN A 1 373 ? -14.347 8.342 26.693 1.00 96.94 373 GLN A CA 1
ATOM 2735 C C . GLN A 1 373 ? -14.532 9.137 2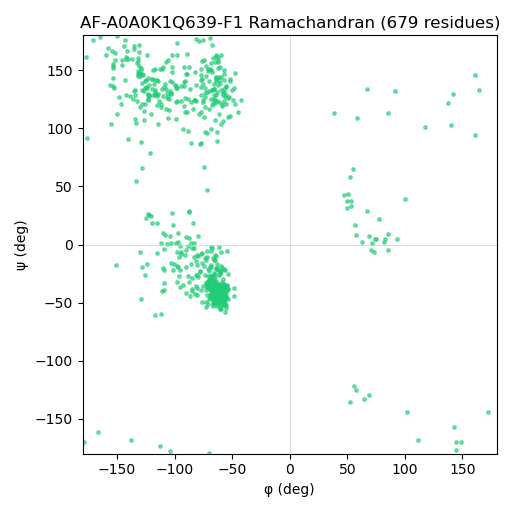7.989 1.00 96.94 373 GLN A C 1
ATOM 2737 O O . GLN A 1 373 ? -15.610 9.639 28.270 1.00 96.94 373 GLN A O 1
ATOM 2742 N N . GLU A 1 374 ? -13.466 9.290 28.777 1.00 97.19 374 GLU A N 1
ATOM 2743 C CA . GLU A 1 374 ? -13.547 9.939 30.088 1.00 97.19 374 GLU A CA 1
ATOM 2744 C C . GLU A 1 374 ? -13.575 11.477 30.028 1.00 97.19 374 GLU A C 1
ATOM 2746 O O . GLU A 1 374 ? -14.072 12.112 30.958 1.00 97.19 374 GLU A O 1
ATOM 2751 N N . ILE A 1 375 ? -12.985 12.092 28.995 1.00 97.25 375 ILE A N 1
ATOM 2752 C CA . ILE A 1 375 ? -12.750 13.546 28.951 1.00 97.25 375 ILE A CA 1
ATOM 2753 C C . ILE A 1 375 ? -14.016 14.372 28.719 1.00 97.25 375 ILE A C 1
ATOM 2755 O O . ILE A 1 375 ? -14.070 15.526 29.141 1.00 97.25 375 ILE A O 1
ATOM 2759 N N . THR A 1 376 ? -15.026 13.787 28.076 1.00 94.25 376 THR A N 1
ATOM 2760 C CA . THR A 1 376 ? -16.279 14.470 27.727 1.00 94.25 376 THR A CA 1
ATOM 2761 C C . THR A 1 376 ? -17.106 14.805 28.970 1.00 94.25 376 THR A C 1
ATOM 2763 O O . THR A 1 376 ? -17.856 15.776 28.970 1.00 94.25 376 THR A O 1
ATOM 2766 N N . GLY A 1 377 ? -16.988 13.998 30.034 1.00 91.94 377 GLY A N 1
ATOM 2767 C CA . GLY A 1 377 ? -17.886 14.032 31.193 1.00 91.94 377 GLY A CA 1
ATOM 2768 C C . GLY A 1 377 ? -19.299 13.497 30.911 1.00 91.94 377 GLY A C 1
ATOM 2769 O O . GLY A 1 377 ? -20.088 13.368 31.844 1.00 91.94 377 GLY A O 1
ATOM 2770 N N . ASP A 1 378 ? -19.593 13.152 29.657 1.00 93.50 378 ASP A N 1
ATOM 2771 C CA . ASP A 1 378 ? -20.833 12.542 29.184 1.00 93.50 378 ASP A CA 1
ATOM 2772 C C . ASP A 1 378 ? -20.512 11.189 28.541 1.00 93.50 378 ASP A C 1
ATOM 2774 O O . ASP A 1 378 ? -19.892 11.130 27.479 1.00 93.50 378 ASP A O 1
ATOM 2778 N N . TRP A 1 379 ? -20.960 10.111 29.184 1.00 95.38 379 TRP A N 1
ATOM 2779 C CA . TRP A 1 379 ? -20.745 8.735 28.732 1.00 95.38 379 TRP A CA 1
ATOM 2780 C C . TRP A 1 379 ? -21.637 8.327 27.554 1.00 95.38 379 TRP A C 1
ATOM 2782 O O . TRP A 1 379 ? -21.426 7.259 26.982 1.00 95.38 379 TRP A O 1
ATOM 2792 N N . SER A 1 380 ? -22.601 9.165 27.152 1.00 95.50 380 SER A N 1
ATOM 2793 C CA . SER A 1 380 ? -23.415 8.914 25.959 1.00 95.50 380 SER A CA 1
ATOM 2794 C C . SER A 1 380 ? -22.655 9.137 24.644 1.00 95.50 380 SER A C 1
ATOM 2796 O O . SER A 1 380 ? -23.103 8.745 23.562 1.00 95.50 380 SER A O 1
ATOM 2798 N N . SER A 1 381 ? -21.471 9.740 24.732 1.00 94.31 381 SER A N 1
ATOM 2799 C CA . SER A 1 381 ? -20.570 10.033 23.625 1.00 94.31 381 SER A CA 1
ATOM 2800 C C . SER A 1 381 ? -19.119 9.843 24.073 1.00 94.31 381 SER A C 1
ATOM 2802 O O . SER A 1 381 ? -18.824 9.555 25.229 1.00 94.31 381 SER A O 1
ATOM 2804 N N . PHE A 1 382 ? -18.187 9.991 23.143 1.00 96.06 382 PHE A N 1
ATOM 2805 C CA . PHE A 1 382 ? -16.761 10.013 23.429 1.00 96.06 382 PHE A CA 1
ATOM 2806 C C . PHE A 1 382 ? -16.068 10.981 22.464 1.00 96.06 382 PHE A C 1
ATOM 2808 O O . PHE A 1 382 ? -16.553 11.257 21.360 1.00 96.06 382 PHE A O 1
ATOM 2815 N N . ALA A 1 383 ? -14.927 11.517 22.885 1.00 95.94 383 ALA A N 1
ATOM 2816 C CA . ALA A 1 383 ? -14.117 12.402 22.068 1.00 95.94 383 ALA A CA 1
ATOM 2817 C C . ALA A 1 383 ? -13.583 11.662 20.836 1.00 95.94 383 ALA A C 1
ATOM 2819 O O . ALA A 1 383 ? -13.177 10.504 20.905 1.00 95.94 383 ALA A O 1
ATOM 2820 N N . ARG A 1 384 ? -13.531 12.348 19.698 1.00 93.69 384 ARG A N 1
ATOM 2821 C CA . ARG A 1 384 ? -12.990 11.802 18.450 1.00 93.69 384 ARG A CA 1
ATOM 2822 C C . ARG A 1 384 ? -11.461 11.775 18.455 1.00 93.69 384 ARG A C 1
ATOM 2824 O O . ARG A 1 384 ? -10.846 10.833 17.963 1.00 93.69 384 ARG A O 1
ATOM 2831 N N . VAL A 1 385 ? -10.851 12.819 19.011 1.00 94.81 385 VAL A N 1
ATOM 2832 C CA . VAL A 1 385 ? -9.400 13.016 19.034 1.00 94.81 385 VAL A CA 1
ATOM 2833 C C . VAL A 1 385 ? -8.986 13.876 20.231 1.00 94.81 385 VAL A C 1
ATOM 2835 O O . VAL A 1 385 ? -9.773 14.694 20.712 1.00 94.81 385 VAL A O 1
ATOM 2838 N N . LEU A 1 386 ? -7.747 13.688 20.693 1.00 95.12 386 LEU A N 1
ATOM 2839 C CA . LEU A 1 386 ? -7.093 14.480 21.736 1.00 95.12 386 LEU A CA 1
ATOM 2840 C C . LEU A 1 386 ? -5.845 15.158 21.169 1.00 95.12 386 LEU A C 1
ATOM 2842 O O . LEU A 1 386 ? -5.168 14.589 20.313 1.00 95.12 386 LEU A O 1
ATOM 2846 N N . ARG A 1 387 ? -5.490 16.319 21.718 1.00 93.25 387 ARG A N 1
ATOM 2847 C CA . ARG A 1 387 ? -4.177 16.953 21.534 1.00 93.25 387 ARG A CA 1
ATOM 2848 C C . ARG A 1 387 ? -3.706 17.600 22.831 1.00 93.25 387 ARG A C 1
ATOM 2850 O O . ARG A 1 387 ? -4.498 17.819 23.747 1.00 93.25 387 ARG A O 1
ATOM 2857 N N . ARG A 1 388 ? -2.429 17.967 22.903 1.00 92.56 388 ARG A N 1
ATOM 2858 C CA . ARG A 1 388 ? -1.922 18.825 23.979 1.00 92.56 388 ARG A CA 1
ATOM 2859 C C . ARG A 1 388 ? -2.511 20.233 23.853 1.00 92.56 388 ARG A C 1
ATOM 2861 O O . ARG A 1 388 ? -2.470 20.812 22.770 1.00 92.56 388 ARG A O 1
ATOM 2868 N N . SER A 1 389 ? -3.003 20.802 24.954 1.00 92.75 389 SER A N 1
ATOM 2869 C CA . SER A 1 389 ? -3.463 22.196 24.959 1.00 92.75 389 SER A CA 1
ATOM 2870 C C . SER A 1 389 ? -2.301 23.148 24.672 1.00 92.75 389 SER A C 1
ATOM 2872 O O . SER A 1 389 ? -1.243 23.062 25.302 1.00 92.75 389 SER A O 1
ATOM 2874 N N . ASN A 1 390 ? -2.502 24.076 23.738 1.00 88.75 390 ASN A N 1
ATOM 2875 C CA . ASN A 1 390 ? -1.519 25.090 23.338 1.00 88.75 390 ASN A CA 1
ATOM 2876 C C . ASN A 1 390 ? -2.062 26.530 23.442 1.00 88.75 390 ASN A C 1
ATOM 2878 O O . ASN A 1 390 ? -1.543 27.448 22.812 1.00 88.75 390 ASN A O 1
ATOM 2882 N N . GLY A 1 391 ? -3.090 26.727 24.268 1.00 89.75 391 GLY A N 1
ATOM 2883 C CA . GLY A 1 391 ? -3.796 27.989 24.463 1.00 89.75 391 GLY A CA 1
ATOM 2884 C C . GLY A 1 391 ? -5.286 27.733 24.696 1.00 89.75 391 GLY A C 1
ATOM 2885 O O . GLY A 1 391 ? -5.679 26.582 24.891 1.00 89.75 391 GLY A O 1
ATOM 2886 N N . PRO A 1 392 ? -6.126 28.781 24.688 1.00 90.69 392 PRO A N 1
ATOM 2887 C CA . PRO A 1 392 ? -7.572 28.608 24.650 1.00 90.69 392 PRO A CA 1
ATOM 2888 C C . PRO A 1 392 ? -7.977 27.806 23.408 1.00 90.69 392 PRO A C 1
ATOM 2890 O O . PRO A 1 392 ? -7.549 28.135 22.300 1.00 90.69 392 PRO A O 1
ATOM 2893 N N . ALA A 1 393 ? -8.799 26.773 23.587 1.00 91.12 393 ALA A N 1
ATOM 2894 C CA . ALA A 1 393 ? -9.320 26.005 22.465 1.00 91.12 393 ALA A CA 1
ATOM 2895 C C . ALA A 1 393 ? -10.212 26.886 21.563 1.00 91.12 393 ALA A C 1
ATOM 2897 O O . ALA A 1 393 ? -10.928 27.769 22.042 1.00 91.12 393 ALA A O 1
ATOM 2898 N N . THR A 1 394 ? -10.142 26.672 20.249 1.00 91.81 394 THR A N 1
ATOM 2899 C CA . THR A 1 394 ? -10.879 27.437 19.231 1.00 91.81 394 THR A CA 1
ATOM 2900 C C . THR A 1 394 ? -11.545 26.497 18.225 1.00 91.81 394 THR A C 1
ATOM 2902 O O . THR A 1 394 ? -11.095 25.366 18.028 1.00 91.81 394 THR A O 1
ATOM 2905 N N . GLY A 1 395 ? -12.611 26.962 17.564 1.00 90.88 395 GLY A N 1
ATOM 2906 C CA . GLY A 1 395 ? -13.388 26.133 16.633 1.00 90.88 395 GLY A CA 1
ATOM 2907 C C . GLY A 1 395 ? -14.078 24.972 17.354 1.00 90.88 395 GLY A C 1
ATOM 2908 O O . GLY A 1 395 ? -14.661 25.180 18.412 1.00 90.88 395 GLY A O 1
ATOM 2909 N N . ASP A 1 396 ? -13.967 23.761 16.802 1.00 91.50 396 ASP A N 1
ATOM 2910 C CA . ASP A 1 396 ? -14.566 22.531 17.358 1.00 91.50 396 ASP A CA 1
ATOM 2911 C C . ASP A 1 396 ? -13.758 21.913 18.519 1.00 91.50 396 ASP A C 1
ATOM 2913 O O . ASP A 1 396 ? -13.997 20.768 18.908 1.00 91.50 396 ASP A O 1
ATOM 2917 N N . TRP A 1 397 ? -12.722 22.599 19.008 1.00 94.69 397 TRP A N 1
ATOM 2918 C CA . TRP A 1 397 ? -11.898 22.109 20.108 1.00 94.69 397 TRP A CA 1
ATOM 2919 C C . TRP A 1 397 ? -12.437 22.590 21.453 1.00 94.69 397 TRP A C 1
ATOM 2921 O O . TRP A 1 397 ? -12.788 23.756 21.625 1.00 94.69 397 TRP A O 1
ATOM 2931 N N . HIS A 1 398 ? -12.388 21.704 22.439 1.00 95.69 398 HIS A N 1
ATOM 2932 C CA . HIS A 1 398 ? -12.777 21.957 23.818 1.00 95.69 398 HIS A CA 1
ATOM 2933 C C . HIS A 1 398 ? -11.560 21.785 24.723 1.00 95.69 398 HIS A C 1
ATOM 2935 O O . HIS A 1 398 ? -10.843 20.788 24.624 1.00 95.69 398 HIS A O 1
ATOM 2941 N N . THR A 1 399 ? -11.335 22.730 25.634 1.00 96.69 399 THR A N 1
ATOM 2942 C CA . THR A 1 399 ? -10.308 22.580 26.669 1.00 96.69 399 THR A CA 1
ATOM 2943 C C . THR A 1 399 ? -10.787 21.570 27.710 1.00 96.69 399 THR A C 1
ATOM 2945 O O . THR A 1 399 ? -11.885 21.691 28.258 1.00 96.69 399 THR A O 1
ATOM 2948 N N . GLY A 1 400 ? -9.966 20.559 27.985 1.00 96.56 400 GLY A N 1
ATOM 2949 C CA . GLY A 1 400 ? -10.216 19.586 29.039 1.00 96.56 400 GLY A CA 1
ATOM 2950 C C . GLY A 1 400 ? -10.264 20.247 30.418 1.00 96.56 400 GLY A C 1
ATOM 2951 O O . GLY A 1 400 ? -9.717 21.324 30.644 1.00 96.56 400 GLY A O 1
ATOM 2952 N N . THR A 1 401 ? -10.922 19.599 31.376 1.00 95.38 401 THR A N 1
ATOM 2953 C CA . THR A 1 401 ? -11.074 20.123 32.743 1.00 95.38 401 THR A CA 1
ATOM 2954 C C . THR A 1 401 ? -10.541 19.136 33.782 1.00 95.38 401 THR A C 1
ATOM 2956 O O . THR A 1 401 ? -10.311 17.959 33.495 1.00 95.38 401 THR A O 1
ATOM 2959 N N . GLY A 1 402 ? -10.289 19.610 35.008 1.00 95.38 402 GLY A N 1
ATOM 2960 C CA . GLY A 1 402 ? -9.818 18.767 36.113 1.00 95.38 402 GLY A CA 1
ATOM 2961 C C . GLY A 1 402 ? -8.530 18.011 35.771 1.00 95.38 402 GLY A C 1
ATOM 2962 O O . GLY A 1 402 ? -7.525 18.620 35.408 1.00 95.38 402 GLY A O 1
ATOM 2963 N N . LYS A 1 403 ? -8.565 16.670 35.843 1.00 95.38 403 LYS A N 1
ATOM 2964 C CA . LYS A 1 403 ? -7.417 15.804 35.504 1.00 95.38 403 LYS A CA 1
ATOM 2965 C C . LYS A 1 403 ? -7.004 15.868 34.021 1.00 95.38 403 LYS A C 1
ATOM 2967 O O . LYS A 1 403 ? -5.958 15.332 33.667 1.00 95.38 403 LYS A O 1
ATOM 2972 N N . PHE A 1 404 ? -7.803 16.521 33.174 1.00 97.00 404 PHE A N 1
ATOM 2973 C CA . PHE A 1 404 ? -7.567 16.701 31.741 1.00 97.00 404 PHE A CA 1
ATOM 2974 C C . PHE A 1 404 ? -7.224 18.143 31.341 1.00 97.00 404 PHE A C 1
ATOM 2976 O O . PHE A 1 404 ? -7.158 18.425 30.153 1.00 97.00 404 PHE A O 1
ATOM 2983 N N . ALA A 1 405 ? -6.969 19.053 32.290 1.00 93.94 405 ALA A N 1
ATOM 2984 C CA . ALA A 1 405 ? -6.733 20.482 32.018 1.00 93.94 405 ALA A CA 1
ATOM 2985 C C . ALA A 1 405 ? -5.527 20.815 31.104 1.00 93.94 405 ALA A C 1
ATOM 2987 O O . ALA A 1 405 ? -5.327 21.975 30.759 1.00 93.94 405 ALA A O 1
ATOM 2988 N N . GLY A 1 406 ? -4.711 19.823 30.725 1.00 94.50 406 GLY A N 1
ATOM 2989 C CA . GLY A 1 406 ? -3.612 19.964 29.759 1.00 94.50 406 GLY A CA 1
ATOM 2990 C C . GLY A 1 406 ? -3.898 19.384 28.368 1.00 94.50 406 GLY A C 1
ATOM 2991 O O . GLY A 1 406 ? -2.969 19.277 27.563 1.00 94.50 406 GLY A O 1
ATOM 2992 N N . LEU A 1 407 ? -5.131 18.950 28.104 1.00 96.69 407 LEU A N 1
ATOM 2993 C CA . LEU A 1 407 ? -5.558 18.365 26.835 1.00 96.69 407 LEU A CA 1
ATOM 2994 C C . LEU A 1 407 ? -6.679 19.196 26.214 1.00 96.69 407 LEU A C 1
ATOM 2996 O O . LEU A 1 407 ? -7.585 19.627 26.922 1.00 96.69 407 LEU A O 1
ATOM 3000 N N . ASP A 1 408 ? -6.660 19.332 24.891 1.00 96.12 408 ASP A N 1
ATOM 3001 C CA . ASP A 1 408 ? -7.846 19.713 24.128 1.00 96.12 408 ASP A CA 1
ATOM 3002 C C . ASP A 1 408 ? -8.432 18.470 23.455 1.00 96.12 408 ASP A C 1
ATOM 3004 O O . ASP A 1 408 ? -7.710 17.522 23.123 1.00 96.12 408 ASP A O 1
ATOM 3008 N N . TRP A 1 409 ? -9.737 18.483 23.213 1.00 96.12 409 TRP A N 1
ATOM 3009 C CA . TRP A 1 409 ? -10.445 17.385 22.563 1.00 96.12 409 TRP A CA 1
ATOM 3010 C C . TRP A 1 409 ? -11.505 17.888 21.582 1.00 96.12 409 TRP A C 1
ATOM 3012 O O . TRP A 1 409 ? -11.928 19.039 21.667 1.00 96.12 409 TRP A O 1
ATOM 3022 N N . ARG A 1 410 ? -11.917 17.035 20.638 1.00 94.75 410 ARG A N 1
ATOM 3023 C CA . ARG A 1 410 ? -13.043 17.301 19.722 1.00 94.75 410 ARG A CA 1
ATOM 3024 C C . ARG A 1 410 ? -14.160 16.290 19.929 1.00 94.75 410 ARG A C 1
ATOM 3026 O O . ARG A 1 410 ? -13.883 15.100 20.097 1.00 94.75 410 ARG A O 1
ATOM 3033 N N . GLU A 1 411 ? -15.402 16.752 19.858 1.00 91.12 411 GLU A N 1
ATOM 3034 C CA . GLU A 1 411 ? -16.604 15.910 19.813 1.00 91.12 411 GLU A CA 1
ATOM 3035 C C . GLU A 1 411 ? -16.696 15.099 18.497 1.00 91.12 411 GLU A C 1
ATOM 3037 O O . GLU A 1 411 ? -15.919 15.302 17.560 1.00 91.12 411 GLU A O 1
ATOM 3042 N N . GLY A 1 412 ? -17.649 14.162 18.410 1.00 83.75 412 GLY A N 1
ATOM 3043 C CA . GLY A 1 412 ? -17.990 13.484 17.147 1.00 83.75 412 GLY A CA 1
ATOM 3044 C C . GLY A 1 412 ? -17.400 12.082 16.950 1.00 83.75 412 GLY A C 1
ATOM 3045 O O . GLY A 1 412 ? -16.989 11.727 15.838 1.00 83.75 412 GLY A O 1
ATOM 3046 N N . GLY A 1 413 ? -17.356 11.272 18.012 1.00 85.44 413 GLY A N 1
ATOM 3047 C CA . GLY A 1 413 ? -17.058 9.844 17.918 1.00 85.44 413 GLY A CA 1
ATOM 3048 C C . GLY A 1 413 ? -18.058 9.097 17.023 1.00 85.44 413 GLY A C 1
ATOM 3049 O O . GLY A 1 413 ? -19.256 9.067 17.300 1.00 85.44 413 GLY A O 1
ATOM 3050 N N . ASN A 1 414 ? -17.570 8.479 15.946 1.00 91.81 414 ASN A N 1
ATOM 3051 C CA . ASN A 1 414 ? -18.375 7.682 15.015 1.00 91.81 414 ASN A CA 1
ATOM 3052 C C . ASN A 1 414 ? -17.993 6.186 15.095 1.00 91.81 414 ASN A C 1
ATOM 3054 O O . ASN A 1 414 ? -17.211 5.769 15.954 1.00 91.81 414 ASN A O 1
ATOM 3058 N N . ASN A 1 415 ? -18.562 5.381 14.195 1.00 92.81 415 ASN A N 1
ATOM 3059 C CA . ASN A 1 415 ? -18.316 3.941 14.115 1.00 92.81 415 ASN A CA 1
ATOM 3060 C C . ASN A 1 415 ? -16.822 3.580 14.007 1.00 92.81 415 ASN A C 1
ATOM 3062 O O . ASN A 1 415 ? -16.367 2.614 14.616 1.00 92.81 415 ASN A O 1
ATOM 3066 N N . ASP A 1 416 ? -16.049 4.371 13.269 1.00 93.31 416 ASP A N 1
ATOM 3067 C CA . ASP A 1 416 ? -14.628 4.121 13.020 1.00 93.31 416 ASP A CA 1
ATOM 3068 C C . ASP A 1 416 ? -13.836 4.245 14.322 1.00 93.31 416 ASP A C 1
ATOM 3070 O O . ASP A 1 416 ? -13.039 3.373 14.678 1.00 93.31 416 ASP A O 1
ATOM 3074 N N . MET A 1 417 ? -14.126 5.296 15.093 1.00 95.62 417 MET A N 1
ATOM 3075 C CA . MET A 1 417 ? -13.450 5.541 16.365 1.00 95.62 417 MET A CA 1
ATOM 3076 C C . MET A 1 417 ? -13.851 4.506 17.406 1.00 95.62 417 MET A C 1
ATOM 3078 O O . MET A 1 417 ? -12.996 4.033 18.154 1.00 95.62 417 MET A O 1
ATOM 3082 N N . LEU A 1 418 ? -15.128 4.111 17.418 1.00 96.75 418 LEU A N 1
ATOM 3083 C CA . LEU A 1 418 ? -15.616 3.047 18.287 1.00 96.75 418 LEU A CA 1
ATOM 3084 C C . LEU A 1 418 ? -14.872 1.732 18.013 1.00 96.75 418 LEU A C 1
ATOM 3086 O O . LEU A 1 418 ? -14.427 1.082 18.957 1.00 96.75 418 LEU A O 1
ATOM 3090 N N . LYS A 1 419 ? -14.669 1.365 16.740 1.00 96.12 419 LYS A N 1
ATOM 3091 C CA . LYS A 1 419 ? -13.881 0.179 16.363 1.00 96.12 419 LYS A CA 1
ATOM 3092 C C . LYS A 1 419 ? -12.427 0.287 16.818 1.00 96.12 419 LYS A C 1
ATOM 3094 O O . LYS A 1 419 ? -11.901 -0.681 17.357 1.00 96.12 419 LYS A O 1
ATOM 3099 N N . GLY A 1 420 ? -11.801 1.456 16.678 1.00 97.25 420 GLY A N 1
ATOM 3100 C CA . GLY A 1 420 ? -10.465 1.723 17.224 1.00 97.25 420 GLY A CA 1
ATOM 3101 C C . GLY A 1 420 ? -10.370 1.496 18.729 1.00 97.25 420 GLY A C 1
ATOM 3102 O O . GLY A 1 420 ? -9.509 0.751 19.201 1.00 97.25 420 GLY A O 1
ATOM 3103 N N . ILE A 1 421 ? -11.289 2.108 19.479 1.00 98.19 421 ILE A N 1
ATOM 3104 C CA . ILE A 1 421 ? -11.375 1.984 20.936 1.00 98.19 421 ILE A CA 1
ATOM 3105 C C . ILE A 1 421 ? -11.580 0.519 21.325 1.00 98.19 421 ILE A C 1
ATOM 3107 O O . ILE A 1 421 ? -10.785 -0.018 22.092 1.00 98.19 421 ILE A O 1
ATOM 3111 N N . LEU A 1 422 ? -12.585 -0.156 20.762 1.00 98.38 422 LEU A N 1
ATOM 3112 C CA . LEU A 1 422 ? -12.859 -1.567 21.043 1.00 98.38 422 LEU A CA 1
ATOM 3113 C C . LEU A 1 422 ? -11.652 -2.452 20.733 1.00 98.38 422 LEU A C 1
ATOM 3115 O O . LEU A 1 422 ? -11.327 -3.331 21.532 1.00 98.38 422 LEU A O 1
ATOM 3119 N N . TYR A 1 423 ? -10.956 -2.209 19.620 1.00 98.44 423 TYR A N 1
ATOM 3120 C CA . TYR A 1 423 ? -9.801 -3.016 19.247 1.00 98.44 423 TYR A CA 1
ATOM 3121 C C . TYR A 1 423 ? -8.645 -2.862 20.238 1.00 98.44 423 TYR A C 1
ATOM 3123 O O . TYR A 1 423 ? -8.107 -3.858 20.728 1.00 98.44 423 TYR A O 1
ATOM 3131 N N . GLY A 1 424 ? -8.318 -1.614 20.590 1.00 98.50 424 GLY A N 1
ATOM 3132 C CA . GLY A 1 424 ? -7.283 -1.306 21.572 1.00 98.50 424 GLY A CA 1
ATOM 3133 C C . GLY A 1 424 ? -7.619 -1.832 22.970 1.00 98.50 424 GLY A C 1
ATOM 3134 O O . GLY A 1 424 ? -6.755 -2.422 23.615 1.00 98.50 424 GLY A O 1
ATOM 3135 N N . LEU A 1 425 ? -8.870 -1.684 23.426 1.00 98.62 425 LEU A N 1
ATOM 3136 C CA . LEU A 1 425 ? -9.320 -2.203 24.724 1.00 98.62 425 L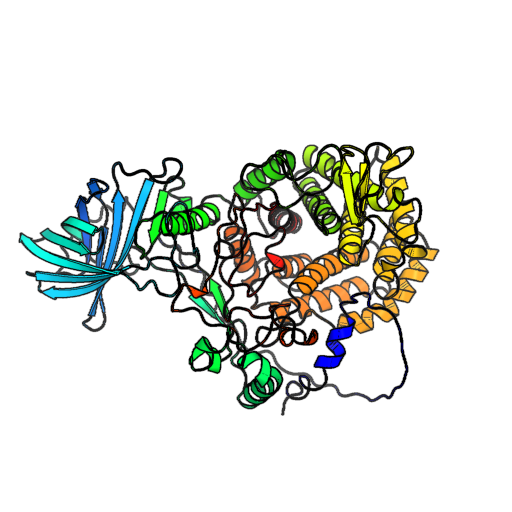EU A CA 1
ATOM 3137 C C . LEU A 1 425 ? -9.282 -3.737 24.778 1.00 98.62 425 LEU A C 1
ATOM 3139 O O . LEU A 1 425 ? -8.835 -4.286 25.781 1.00 98.62 425 LEU A O 1
ATOM 3143 N N . THR A 1 426 ? -9.706 -4.420 23.709 1.00 98.50 426 THR A N 1
ATOM 3144 C CA . THR A 1 426 ? -9.736 -5.894 23.631 1.00 98.50 426 THR A CA 1
ATOM 3145 C C . THR A 1 426 ? -8.331 -6.478 23.787 1.00 98.50 426 THR A C 1
ATOM 3147 O O . THR A 1 426 ? -8.083 -7.264 24.701 1.00 98.50 426 THR A O 1
ATOM 3150 N N . LEU A 1 427 ? -7.378 -6.045 22.954 1.00 98.31 427 LEU A N 1
ATOM 3151 C CA . LEU A 1 427 ? -5.994 -6.535 23.021 1.00 98.31 427 LEU A CA 1
ATOM 3152 C C . LEU A 1 427 ? -5.234 -6.002 24.240 1.00 98.31 427 LEU A C 1
ATOM 3154 O O . LEU A 1 427 ? -4.394 -6.701 24.808 1.00 98.31 427 LEU A O 1
ATOM 3158 N N . GLY A 1 428 ? -5.538 -4.776 24.668 1.00 98.31 428 GLY A N 1
ATOM 3159 C CA . GLY A 1 428 ? -5.007 -4.204 25.899 1.00 98.31 428 GLY A CA 1
ATOM 3160 C C . GLY A 1 428 ? -5.376 -5.043 27.119 1.00 98.31 428 GLY A C 1
ATOM 3161 O O . GLY A 1 428 ? -4.506 -5.350 27.934 1.00 98.31 428 GLY A O 1
ATOM 3162 N N . TYR A 1 429 ? -6.639 -5.469 27.219 1.00 98.25 429 TYR A N 1
ATOM 3163 C CA . TYR A 1 429 ? -7.095 -6.359 28.284 1.00 98.25 429 TYR A CA 1
ATOM 3164 C C . TYR A 1 429 ? -6.419 -7.730 28.207 1.00 98.25 429 TYR A C 1
ATOM 3166 O O . TYR A 1 429 ? -5.898 -8.195 29.218 1.00 98.25 429 TYR A O 1
ATOM 3174 N N . GLU A 1 430 ? -6.354 -8.342 27.020 1.00 96.88 430 GLU A N 1
ATOM 3175 C CA . GLU A 1 430 ? -5.692 -9.640 26.820 1.00 96.88 430 GLU A CA 1
ATOM 3176 C C . GLU A 1 430 ? -4.248 -9.632 27.350 1.00 96.88 430 GLU A C 1
ATOM 3178 O O . GLU A 1 430 ? -3.840 -10.529 28.085 1.00 96.88 430 GLU A O 1
ATOM 3183 N N . VAL A 1 431 ? -3.479 -8.587 27.024 1.00 97.50 431 VAL A N 1
ATOM 3184 C CA . VAL A 1 431 ? -2.054 -8.489 27.377 1.00 97.50 431 VAL A CA 1
ATOM 3185 C C . VAL A 1 431 ? -1.815 -8.038 28.823 1.00 97.50 431 VAL A C 1
ATOM 3187 O O . VAL A 1 431 ? -0.843 -8.473 29.447 1.00 97.50 431 VAL A O 1
ATOM 3190 N N . LEU A 1 432 ? -2.632 -7.123 29.353 1.00 97.88 432 LEU A N 1
ATOM 3191 C CA . LEU A 1 432 ? -2.375 -6.471 30.647 1.00 97.88 432 LEU A CA 1
ATOM 3192 C C . LEU A 1 432 ? -3.196 -7.044 31.804 1.00 97.88 432 LEU A C 1
ATOM 3194 O O . LEU A 1 432 ? -2.809 -6.859 32.956 1.00 97.88 432 LEU A O 1
ATOM 3198 N N . CYS A 1 433 ? -4.312 -7.703 31.505 1.00 96.38 433 CYS A N 1
ATOM 3199 C CA . CYS A 1 433 ? -5.318 -8.119 32.482 1.00 96.38 433 CYS A CA 1
ATOM 3200 C C . CYS A 1 433 ? -5.708 -9.598 32.362 1.00 96.38 433 CYS A C 1
ATOM 3202 O O . CYS A 1 433 ? -6.474 -10.079 33.196 1.00 96.38 433 CYS A O 1
ATOM 3204 N N . GLY A 1 434 ? -5.218 -10.294 31.331 1.00 87.62 434 GLY A N 1
ATOM 3205 C CA . GLY A 1 434 ? -5.390 -11.732 31.162 1.00 87.62 434 GLY A CA 1
ATOM 3206 C C . GLY A 1 434 ? -4.616 -12.555 32.195 1.00 87.62 434 GLY A C 1
ATOM 3207 O O . GLY A 1 434 ? -3.879 -12.027 33.035 1.00 87.62 434 GLY A O 1
ATOM 3208 N N . ASP A 1 435 ? -4.783 -13.873 32.117 1.00 81.69 435 ASP A N 1
ATOM 3209 C CA . ASP A 1 435 ? -4.218 -14.818 33.079 1.00 81.69 435 ASP A CA 1
ATOM 3210 C C . ASP A 1 435 ? -2.700 -14.638 33.252 1.00 81.69 435 ASP A C 1
ATOM 3212 O O . ASP A 1 435 ? -1.923 -14.661 32.296 1.00 81.69 435 ASP A O 1
ATOM 3216 N N . GLY A 1 436 ? -2.267 -14.464 34.503 1.00 80.06 436 GLY A N 1
ATOM 3217 C CA . GLY A 1 436 ? -0.856 -14.304 34.867 1.00 80.06 436 GLY A CA 1
ATOM 3218 C C . GLY A 1 436 ? -0.306 -12.875 34.770 1.00 80.06 436 GLY A C 1
ATOM 3219 O O . GLY A 1 436 ? 0.829 -12.643 35.196 1.00 80.06 436 GLY A O 1
ATOM 3220 N N . ALA A 1 437 ? -1.079 -11.902 34.280 1.00 88.12 437 ALA A N 1
ATOM 3221 C CA . ALA A 1 437 ? -0.688 -10.496 34.335 1.00 88.12 437 ALA A CA 1
ATOM 3222 C C . ALA A 1 437 ? -0.898 -9.908 35.746 1.00 88.12 437 ALA A C 1
ATOM 3224 O O . ALA A 1 437 ? -1.869 -10.211 36.435 1.00 88.12 437 ALA A O 1
ATOM 3225 N N . SER A 1 438 ? 0.025 -9.053 36.198 1.00 89.19 438 SER A N 1
ATOM 3226 C CA . SER A 1 438 ? -0.057 -8.357 37.492 1.00 89.19 438 SER A CA 1
ATOM 3227 C C . SER A 1 438 ? 0.559 -6.960 37.402 1.00 89.19 438 SER A C 1
ATOM 3229 O O . SER A 1 438 ? 1.354 -6.686 36.503 1.00 89.19 438 SER A O 1
ATOM 3231 N N . GLY A 1 439 ? 0.184 -6.063 38.321 1.00 93.88 439 GLY A N 1
ATOM 3232 C CA . GLY A 1 439 ? 0.710 -4.691 38.374 1.00 93.88 439 GLY A CA 1
ATOM 3233 C C . GLY A 1 439 ? -0.017 -3.681 37.477 1.00 93.88 439 GLY A C 1
ATOM 3234 O O . GLY A 1 439 ? 0.434 -2.544 37.354 1.00 93.88 439 GLY A O 1
ATOM 3235 N N . TYR A 1 440 ? -1.148 -4.069 36.879 1.00 96.62 440 TYR A N 1
ATOM 3236 C CA . TYR A 1 440 ? -1.934 -3.239 35.955 1.00 96.62 440 TYR A CA 1
ATOM 3237 C C . TYR A 1 440 ? -3.366 -2.976 36.452 1.00 96.62 440 TYR A C 1
ATOM 3239 O O . TYR A 1 440 ? -4.226 -2.554 35.683 1.00 96.62 440 TYR A O 1
ATOM 3247 N N . ASP A 1 441 ? -3.635 -3.167 37.747 1.00 96.19 441 ASP A N 1
ATOM 3248 C CA . ASP A 1 441 ? -4.989 -3.111 38.323 1.00 96.19 441 ASP A CA 1
ATOM 3249 C C . ASP A 1 441 ? -5.738 -1.812 37.996 1.00 96.19 441 ASP A C 1
ATOM 3251 O O . ASP A 1 441 ? -6.935 -1.835 37.711 1.00 96.19 441 ASP A O 1
ATOM 3255 N N . SER A 1 442 ? -5.030 -0.677 37.989 1.00 97.00 442 SER A N 1
ATOM 3256 C CA . SER A 1 442 ? -5.610 0.635 37.675 1.00 97.00 442 SER A CA 1
ATOM 3257 C C . SER A 1 442 ? -6.150 0.704 36.242 1.00 97.00 442 SER A C 1
ATOM 3259 O O . SER A 1 442 ? -7.313 1.059 36.032 1.00 97.00 442 SER A O 1
ATOM 3261 N N . ILE A 1 443 ? -5.340 0.316 35.250 1.00 97.69 443 ILE A N 1
ATOM 3262 C CA . ILE A 1 443 ? -5.754 0.355 33.843 1.00 97.69 443 ILE A CA 1
ATOM 3263 C C . ILE A 1 443 ? -6.778 -0.744 33.541 1.00 97.69 443 ILE A C 1
ATOM 3265 O O . ILE A 1 443 ? -7.762 -0.480 32.858 1.00 97.69 443 ILE A O 1
ATOM 3269 N N . CYS A 1 444 ? -6.645 -1.928 34.151 1.00 98.06 444 CYS A N 1
ATOM 3270 C CA . CYS A 1 444 ? -7.629 -3.006 34.034 1.00 98.06 444 CYS A CA 1
ATOM 3271 C C . CYS A 1 444 ? -9.000 -2.603 34.589 1.00 98.06 444 CYS A C 1
ATOM 3273 O O . CYS A 1 444 ? -10.028 -2.871 33.967 1.00 98.06 444 CYS A O 1
ATOM 3275 N N . LYS A 1 445 ? -9.037 -1.910 35.736 1.00 97.88 445 LYS A N 1
ATOM 3276 C CA . LYS A 1 445 ? -10.278 -1.350 36.287 1.00 97.88 445 LYS A CA 1
ATOM 3277 C C . LYS A 1 445 ? -10.902 -0.338 35.327 1.00 97.88 445 LYS A C 1
ATOM 3279 O O . LYS A 1 445 ? -12.111 -0.376 35.120 1.00 97.88 445 LYS A O 1
ATOM 3284 N N . ARG A 1 446 ? -10.095 0.538 34.722 1.00 98.00 446 ARG A N 1
ATOM 3285 C CA . ARG A 1 446 ? -10.585 1.521 33.746 1.00 98.00 446 ARG A CA 1
ATOM 3286 C C . ARG A 1 446 ? -11.112 0.865 32.476 1.00 98.00 446 ARG A C 1
ATOM 3288 O O . ARG A 1 446 ? -12.181 1.270 32.038 1.00 98.00 446 ARG A O 1
ATOM 3295 N N . ILE A 1 447 ? -10.443 -0.158 31.937 1.00 98.50 447 ILE A N 1
ATOM 3296 C CA . ILE A 1 447 ? -10.953 -0.927 30.790 1.00 98.50 447 ILE A CA 1
ATOM 3297 C C . ILE A 1 447 ? -12.339 -1.497 31.105 1.00 98.50 447 ILE A C 1
ATOM 3299 O O . ILE A 1 447 ? -13.262 -1.267 30.334 1.00 98.50 447 ILE A O 1
ATOM 3303 N N . ARG A 1 448 ? -12.509 -2.168 32.254 1.00 98.25 448 ARG A N 1
ATOM 3304 C CA . ARG A 1 448 ? -13.810 -2.717 32.681 1.00 98.25 448 ARG A CA 1
ATOM 3305 C C . ARG A 1 448 ? -14.889 -1.640 32.765 1.00 98.25 448 ARG A C 1
ATOM 3307 O O . ARG A 1 448 ? -15.972 -1.804 32.220 1.00 98.25 448 ARG A O 1
ATOM 3314 N N . THR A 1 449 ? -14.586 -0.507 33.401 1.00 98.19 449 THR A N 1
ATOM 3315 C CA . THR A 1 449 ? -15.521 0.626 33.486 1.00 98.19 449 THR A CA 1
ATOM 3316 C C . THR A 1 449 ? -15.897 1.169 32.105 1.00 98.19 449 THR A C 1
ATOM 3318 O O . THR A 1 449 ? -17.078 1.339 31.825 1.00 98.19 449 THR A O 1
ATOM 3321 N N . ASN A 1 450 ? -14.919 1.400 31.230 1.00 98.19 450 ASN A N 1
ATOM 3322 C CA . ASN A 1 450 ? -15.157 1.945 29.894 1.00 98.19 450 ASN A CA 1
ATOM 3323 C C . ASN A 1 450 ? -15.923 0.954 29.003 1.00 98.19 450 ASN A C 1
ATOM 3325 O O . ASN A 1 450 ? -16.841 1.359 28.304 1.00 98.19 450 ASN A O 1
ATOM 3329 N N . ALA A 1 451 ? -15.624 -0.347 29.078 1.00 98.06 451 ALA A N 1
ATOM 3330 C CA . ALA A 1 451 ? -16.371 -1.374 28.354 1.00 98.06 451 ALA A CA 1
ATOM 3331 C C . ALA A 1 451 ? -17.870 -1.340 28.706 1.00 98.06 451 ALA A C 1
ATOM 3333 O O . ALA A 1 451 ? -18.699 -1.352 27.795 1.00 98.06 451 ALA A O 1
ATOM 3334 N N . LYS A 1 452 ? -18.217 -1.202 29.997 1.00 97.81 452 LYS A N 1
ATOM 3335 C CA . LYS A 1 452 ? -19.616 -1.061 30.441 1.00 97.81 452 LYS A CA 1
ATOM 3336 C C . LYS A 1 452 ? -20.284 0.179 29.863 1.00 97.81 452 LYS A C 1
ATOM 3338 O O . LYS A 1 452 ? -21.392 0.073 29.353 1.00 97.81 452 LYS A O 1
ATOM 3343 N N . HIS A 1 453 ? -19.601 1.323 29.889 1.00 97.69 453 HIS A N 1
ATOM 3344 C CA . HIS A 1 453 ? -20.134 2.554 29.304 1.00 97.69 453 HIS A CA 1
ATOM 3345 C C . HIS A 1 453 ? -20.317 2.439 27.784 1.00 97.69 453 HIS A C 1
ATOM 3347 O O . HIS A 1 453 ? -21.343 2.859 27.256 1.00 97.69 453 HIS A O 1
ATOM 3353 N N . ILE A 1 454 ? -19.393 1.782 27.072 1.00 96.88 454 ILE A N 1
ATOM 3354 C CA . ILE A 1 454 ? -19.593 1.452 25.654 1.00 96.88 454 ILE A CA 1
ATOM 3355 C C . ILE A 1 454 ? -20.834 0.574 25.477 1.00 96.88 454 ILE A C 1
ATOM 3357 O O . ILE A 1 454 ? -21.595 0.789 24.542 1.00 96.88 454 ILE A O 1
ATOM 3361 N N . ALA A 1 455 ? -21.044 -0.419 26.338 1.00 96.75 455 ALA A N 1
ATOM 3362 C CA . ALA A 1 455 ? -22.170 -1.338 26.224 1.00 96.75 455 ALA A CA 1
ATOM 3363 C C . ALA A 1 455 ? -23.533 -0.687 26.518 1.00 96.75 455 ALA A C 1
ATOM 3365 O O . ALA A 1 455 ? -24.513 -1.041 25.865 1.00 96.75 455 ALA A O 1
ATOM 3366 N N . ASP A 1 456 ? -23.600 0.214 27.500 1.00 96.06 456 ASP A N 1
ATOM 3367 C CA . ASP A 1 456 ? -24.868 0.705 28.050 1.00 96.06 456 ASP A CA 1
ATOM 3368 C C . ASP A 1 456 ? -25.194 2.159 27.682 1.00 96.06 456 ASP A C 1
ATOM 3370 O O . ASP A 1 456 ? -26.370 2.474 27.506 1.00 96.06 456 ASP A O 1
ATOM 3374 N N . ASP A 1 457 ? -24.190 3.029 27.540 1.00 95.75 457 ASP A N 1
ATOM 3375 C CA . ASP A 1 457 ? -24.405 4.480 27.483 1.00 95.75 457 ASP A CA 1
ATOM 3376 C C . ASP A 1 457 ? -24.121 5.085 26.100 1.00 95.75 457 ASP A C 1
ATOM 3378 O O . ASP A 1 457 ? -24.869 5.949 25.644 1.00 95.75 457 ASP A O 1
ATOM 3382 N N . VAL A 1 458 ? -23.069 4.636 25.403 1.00 95.25 458 VAL A N 1
ATOM 3383 C CA . VAL A 1 458 ? -22.602 5.278 24.160 1.00 95.25 458 VAL A CA 1
ATOM 3384 C C . VAL A 1 458 ? -23.644 5.175 23.034 1.00 95.25 458 VAL A C 1
ATOM 3386 O O . VAL A 1 458 ? -24.034 4.095 22.604 1.00 95.25 458 VAL A O 1
ATOM 3389 N N . ASN A 1 459 ? -24.055 6.304 22.459 1.00 93.44 459 ASN A N 1
ATOM 3390 C CA . ASN A 1 459 ? -25.066 6.333 21.394 1.00 93.44 459 ASN A CA 1
ATOM 3391 C C . ASN A 1 459 ? -24.589 5.644 20.101 1.00 93.44 459 ASN A C 1
ATOM 3393 O O . ASN A 1 459 ? -25.338 4.924 19.444 1.00 93.44 459 ASN A O 1
ATOM 3397 N N . THR A 1 460 ? -23.318 5.820 19.742 1.00 90.44 460 THR A N 1
ATOM 3398 C CA . THR A 1 460 ? -22.715 5.204 18.546 1.00 90.44 460 THR A CA 1
ATOM 3399 C C . THR A 1 460 ? -22.574 3.681 18.667 1.00 90.44 460 THR A C 1
ATOM 3401 O O . THR A 1 460 ? -22.409 2.993 17.655 1.00 90.44 460 THR A O 1
ATOM 3404 N N . SER A 1 461 ? -22.647 3.135 19.886 1.00 88.25 461 SER A N 1
ATOM 3405 C CA . SER A 1 461 ? -22.643 1.692 20.110 1.00 88.25 461 SER A CA 1
ATOM 3406 C C . SER A 1 461 ? -24.032 1.070 19.983 1.00 88.25 461 SER A C 1
ATOM 3408 O O . SER A 1 461 ? -24.134 -0.141 20.068 1.00 88.25 461 SER A O 1
ATOM 3410 N N . GLN A 1 462 ? -25.099 1.841 19.754 1.00 87.50 462 GLN A N 1
ATOM 3411 C CA . GLN A 1 462 ? -26.454 1.297 19.654 1.00 87.50 462 GLN A CA 1
ATOM 3412 C C . GLN A 1 462 ? -26.688 0.550 18.317 1.00 87.50 462 GLN A C 1
ATOM 3414 O O . GLN A 1 462 ? -25.968 0.741 17.334 1.00 87.50 462 GLN A O 1
ATOM 3419 N N . GLY A 1 463 ? -27.690 -0.338 18.269 1.00 86.69 463 GLY A N 1
ATOM 3420 C CA . GLY A 1 463 ? -27.970 -1.182 17.098 1.00 86.69 463 GLY A CA 1
ATOM 3421 C C . GLY A 1 463 ? -26.897 -2.251 16.852 1.00 86.69 463 GLY A C 1
ATOM 3422 O O . GLY A 1 463 ? -26.517 -2.981 17.766 1.00 86.69 463 GLY A O 1
ATOM 3423 N N . PHE A 1 464 ? -26.388 -2.351 15.619 1.00 77.25 464 PHE A N 1
ATOM 3424 C CA . PHE A 1 464 ? -25.402 -3.376 15.228 1.00 77.25 464 PHE A CA 1
ATOM 3425 C C . PHE A 1 464 ? -24.088 -3.315 16.023 1.00 77.25 464 PHE A C 1
ATOM 3427 O O . PHE A 1 464 ? -23.409 -4.329 16.187 1.00 77.25 464 PHE A O 1
ATOM 3434 N N . ASN A 1 465 ? -23.754 -2.150 16.582 1.00 87.75 465 ASN A N 1
ATOM 3435 C CA . ASN A 1 465 ? -22.551 -1.958 17.386 1.00 87.75 465 ASN A CA 1
ATOM 3436 C C . ASN A 1 465 ? -22.703 -2.384 18.862 1.00 87.75 465 ASN A C 1
ATOM 3438 O O . ASN A 1 465 ? -21.711 -2.353 19.597 1.00 87.75 465 ASN A O 1
ATOM 3442 N N . GLN A 1 466 ? -23.891 -2.825 19.306 1.00 92.50 466 GLN A N 1
ATOM 3443 C CA . GLN A 1 466 ? -24.125 -3.180 20.719 1.00 92.50 466 GLN A CA 1
ATOM 3444 C C . GLN A 1 466 ? -23.445 -4.494 21.084 1.00 92.50 466 GLN A C 1
ATOM 3446 O O . GLN A 1 466 ? -22.982 -4.681 22.214 1.00 92.50 466 GLN A O 1
ATOM 3451 N N . LEU A 1 467 ? -23.371 -5.413 20.118 1.00 95.94 467 LEU A N 1
ATOM 3452 C CA . LEU A 1 467 ? -22.765 -6.721 20.305 1.00 95.94 467 LEU A CA 1
ATOM 3453 C C . LEU A 1 467 ? -21.310 -6.619 20.794 1.00 95.94 467 LEU A C 1
ATOM 3455 O O . LEU A 1 467 ? -21.038 -7.139 21.871 1.00 95.94 467 LEU A O 1
ATOM 3459 N N . PRO A 1 468 ? -20.365 -5.957 20.100 1.00 96.00 468 PRO A N 1
ATOM 3460 C CA . PRO A 1 468 ? -18.975 -5.947 20.551 1.00 96.00 468 PRO A CA 1
ATOM 3461 C C . PRO A 1 468 ? -18.780 -5.253 21.910 1.00 96.00 468 PRO A C 1
ATOM 3463 O O . PRO A 1 468 ? -17.970 -5.720 22.707 1.00 96.00 468 PRO A O 1
ATOM 3466 N N . GLY A 1 469 ? -19.545 -4.199 22.226 1.00 96.75 469 GLY A N 1
ATOM 3467 C CA . GLY A 1 469 ? -19.485 -3.537 23.537 1.00 96.75 469 GLY A CA 1
ATOM 3468 C C . GLY A 1 469 ? -19.968 -4.429 24.686 1.00 96.75 469 GLY A C 1
ATOM 3469 O O . GLY A 1 469 ? -19.286 -4.578 25.706 1.00 96.75 469 GLY A O 1
ATOM 3470 N N . THR A 1 470 ? -21.124 -5.077 24.509 1.00 98.06 470 THR A N 1
ATOM 3471 C CA . THR A 1 470 ? -21.670 -6.016 25.505 1.00 98.06 470 THR A CA 1
ATOM 3472 C C . THR A 1 470 ? -20.833 -7.283 25.628 1.00 98.06 470 THR A C 1
ATOM 3474 O O . THR A 1 470 ? -20.641 -7.776 26.736 1.00 98.06 470 THR A O 1
ATOM 3477 N N . TRP A 1 471 ? -20.286 -7.786 24.524 1.00 98.06 471 TRP A N 1
ATOM 3478 C CA . TRP A 1 471 ? -19.432 -8.969 24.508 1.00 98.06 471 TRP A CA 1
ATOM 3479 C C . TRP A 1 471 ? -18.093 -8.710 25.198 1.00 98.06 471 TRP A C 1
ATOM 3481 O O . TRP A 1 471 ? -17.687 -9.503 26.050 1.00 98.06 471 TRP A O 1
ATOM 3491 N N . LEU A 1 472 ? -17.452 -7.568 24.922 1.00 97.94 472 LEU A N 1
ATOM 3492 C CA . LEU A 1 472 ? -16.260 -7.146 25.655 1.00 97.94 472 LEU A CA 1
ATOM 3493 C C . LEU A 1 472 ? -16.565 -7.033 27.153 1.00 97.94 472 LEU A C 1
ATOM 3495 O O . LEU A 1 472 ? -15.854 -7.635 27.949 1.00 97.94 472 LEU A O 1
ATOM 3499 N N . SER A 1 473 ? -17.651 -6.353 27.537 1.00 98.19 473 SER A N 1
ATOM 3500 C CA . SER A 1 473 ? -18.073 -6.227 28.946 1.00 98.19 473 SER A CA 1
ATOM 3501 C C . SER A 1 473 ? -18.335 -7.575 29.620 1.00 98.19 473 SER A C 1
ATOM 3503 O O . SER A 1 473 ? -17.984 -7.772 30.782 1.00 98.19 473 SER A O 1
ATOM 3505 N N . ALA A 1 474 ? -18.932 -8.525 28.896 1.00 98.12 474 ALA A N 1
ATOM 3506 C CA . ALA A 1 474 ? -19.160 -9.877 29.391 1.00 98.12 474 ALA A CA 1
ATOM 3507 C C . ALA A 1 474 ? -17.842 -10.586 29.714 1.00 98.12 474 ALA A C 1
ATOM 3509 O O . ALA A 1 474 ? -17.733 -11.212 30.764 1.00 98.12 474 ALA A O 1
ATOM 3510 N N . TRP A 1 475 ? -16.845 -10.455 28.838 1.00 97.44 475 TRP A N 1
ATOM 3511 C CA . TRP A 1 475 ? -15.543 -11.085 29.018 1.00 97.44 475 TRP A CA 1
ATOM 3512 C C . TRP A 1 475 ? -14.701 -10.416 30.114 1.00 97.44 475 TRP A C 1
ATOM 3514 O O . TRP A 1 475 ? -14.206 -11.105 31.004 1.00 97.44 475 TRP A O 1
ATOM 3524 N N . VAL A 1 476 ? -14.552 -9.087 30.096 1.00 96.56 476 VAL A N 1
ATOM 3525 C CA . VAL A 1 476 ? -13.613 -8.387 30.998 1.00 96.56 476 VAL A CA 1
ATOM 3526 C C . VAL A 1 476 ? -14.055 -8.360 32.465 1.00 96.56 476 VAL A C 1
ATOM 3528 O O . VAL A 1 476 ? -13.223 -8.160 33.353 1.00 96.56 476 VAL A O 1
ATOM 3531 N N . ASP A 1 477 ? -15.347 -8.548 32.734 1.00 94.88 477 ASP A N 1
ATOM 3532 C CA . ASP A 1 477 ? -15.917 -8.602 34.087 1.00 94.88 477 ASP A CA 1
ATOM 3533 C C . ASP A 1 477 ? -16.439 -9.993 34.482 1.00 94.88 477 ASP A C 1
ATOM 3535 O O . ASP A 1 477 ? -16.999 -10.122 35.569 1.00 94.88 477 ASP A O 1
ATOM 3539 N N . ASP A 1 478 ? -16.310 -11.006 33.614 1.00 94.38 478 ASP A N 1
ATOM 3540 C CA . ASP A 1 478 ? -16.965 -12.320 33.771 1.00 94.38 478 ASP A CA 1
ATOM 3541 C C . ASP A 1 478 ? -18.462 -12.180 34.134 1.00 94.38 478 ASP A C 1
ATOM 3543 O O . ASP A 1 478 ? -19.014 -12.806 35.043 1.00 94.38 478 ASP A O 1
ATOM 3547 N N . SER A 1 479 ? -19.135 -11.240 33.465 1.00 97.25 479 SER A N 1
ATOM 3548 C CA . SER A 1 479 ? -20.473 -10.802 33.853 1.00 97.25 479 SER A CA 1
ATOM 3549 C C . SER A 1 479 ? -21.553 -11.637 33.178 1.00 97.25 479 SER A C 1
ATOM 3551 O O . SER A 1 479 ? -21.792 -11.516 31.976 1.00 97.25 479 SER A O 1
ATOM 3553 N N . ILE A 1 480 ? -22.302 -12.401 33.976 1.00 96.88 480 ILE A N 1
ATOM 3554 C CA . ILE A 1 480 ? -23.469 -13.169 33.510 1.00 96.88 480 ILE A CA 1
ATOM 3555 C C . ILE A 1 480 ? -24.523 -12.248 32.868 1.00 96.88 480 ILE A C 1
ATOM 3557 O O . ILE A 1 480 ? -25.130 -12.609 31.861 1.00 96.88 480 ILE A O 1
ATOM 3561 N N . THR A 1 481 ? -24.714 -11.039 33.405 1.00 97.50 481 THR A N 1
ATOM 3562 C CA . THR A 1 481 ? -25.676 -10.063 32.869 1.00 97.50 481 THR A CA 1
ATOM 3563 C C . THR A 1 481 ? -25.281 -9.589 31.472 1.00 97.50 481 THR A C 1
ATOM 3565 O O . THR A 1 481 ? -26.108 -9.622 30.560 1.00 97.50 481 THR A O 1
ATOM 3568 N N . TYR A 1 482 ? -24.027 -9.169 31.274 1.00 98.06 482 TYR A N 1
ATOM 3569 C CA . TYR A 1 482 ? -23.571 -8.755 29.943 1.00 98.06 482 TYR A CA 1
ATOM 3570 C C . TYR A 1 482 ? -23.458 -9.935 28.986 1.00 98.06 482 TYR A C 1
ATOM 3572 O O . TYR A 1 482 ? -23.747 -9.769 27.807 1.00 98.06 482 TYR A O 1
ATOM 3580 N N . ARG A 1 483 ? -23.128 -11.132 29.482 1.00 97.81 483 ARG A N 1
ATOM 3581 C CA . ARG A 1 483 ? -23.160 -12.352 28.676 1.00 97.81 483 ARG A CA 1
ATOM 3582 C C . ARG A 1 483 ? -24.556 -12.605 28.117 1.00 97.81 483 ARG A C 1
ATOM 3584 O O . ARG A 1 483 ? -24.681 -12.796 26.916 1.00 97.81 483 ARG A O 1
ATOM 3591 N N . ALA A 1 484 ? -25.599 -12.540 28.945 1.00 97.00 484 ALA A N 1
ATOM 3592 C CA . ALA A 1 484 ? -26.976 -12.713 28.484 1.00 97.00 484 ALA A CA 1
ATOM 3593 C C . ALA A 1 484 ? -27.390 -11.637 27.459 1.00 97.00 484 ALA A C 1
ATOM 3595 O O . ALA A 1 484 ? -28.029 -11.959 26.458 1.00 97.00 484 ALA A O 1
ATOM 3596 N N . LYS A 1 485 ? -26.984 -10.371 27.664 1.00 96.44 485 LYS A N 1
ATOM 3597 C CA . LYS A 1 485 ? -27.188 -9.293 26.674 1.00 96.44 485 LYS A CA 1
ATOM 3598 C C . LYS A 1 485 ? -26.486 -9.610 25.347 1.00 96.44 485 LYS A C 1
ATOM 3600 O O . LYS A 1 485 ? -27.118 -9.553 24.295 1.00 96.44 485 LYS A O 1
ATOM 3605 N N . ALA A 1 486 ? -25.206 -9.977 25.402 1.00 97.31 486 ALA A N 1
ATOM 3606 C CA . ALA A 1 486 ? -24.399 -10.301 24.230 1.00 97.31 486 ALA A CA 1
ATOM 3607 C C . ALA A 1 486 ? -24.952 -11.524 23.483 1.00 97.31 486 ALA A C 1
ATOM 3609 O O . ALA A 1 486 ? -25.045 -11.489 22.262 1.00 97.31 486 ALA A O 1
ATOM 3610 N N . GLU A 1 487 ? -25.393 -12.572 24.189 1.00 96.44 487 GLU A N 1
ATOM 3611 C CA . GLU A 1 487 ? -26.077 -13.731 23.595 1.00 96.44 487 GLU A CA 1
ATOM 3612 C C . GLU A 1 487 ? -27.381 -13.315 22.891 1.00 96.44 487 GLU A C 1
ATOM 3614 O O . GLU A 1 487 ? -27.655 -13.781 21.784 1.00 96.44 487 GLU A O 1
ATOM 3619 N N . GLY A 1 488 ? -28.151 -12.392 23.478 1.00 95.12 488 GLY A N 1
ATOM 3620 C CA . GLY A 1 488 ? -29.345 -11.819 22.852 1.00 95.12 488 GLY A CA 1
ATOM 3621 C C . GLY A 1 488 ? -29.037 -11.091 21.539 1.00 95.12 488 GLY A C 1
ATOM 3622 O O . GLY A 1 488 ? -29.668 -11.368 20.518 1.00 95.12 488 GLY A O 1
ATOM 3623 N N . PHE A 1 489 ? -28.029 -10.215 21.535 1.00 95.56 489 PHE A N 1
ATOM 3624 C CA . PHE A 1 489 ? -27.588 -9.523 20.318 1.00 95.56 489 PHE A CA 1
ATOM 3625 C C . PHE A 1 489 ? -26.971 -10.473 19.290 1.00 95.56 489 PHE A C 1
ATOM 3627 O O . PHE A 1 489 ? -27.196 -10.318 18.089 1.00 95.56 489 PHE A O 1
ATOM 3634 N N . TRP A 1 490 ? -26.253 -11.498 19.748 1.00 95.38 490 TRP A N 1
ATOM 3635 C CA . TRP A 1 490 ? -25.637 -12.510 18.899 1.00 95.38 490 TRP A CA 1
ATOM 3636 C C . TRP A 1 490 ? -26.666 -13.276 18.058 1.00 95.38 490 TRP A C 1
ATOM 3638 O O . TRP A 1 490 ? -26.432 -13.525 16.875 1.00 95.38 490 TRP A O 1
ATOM 3648 N N . VAL A 1 491 ? -27.835 -13.602 18.625 1.00 92.88 491 VAL A N 1
ATOM 3649 C CA . VAL A 1 491 ? -28.916 -14.290 17.893 1.00 92.88 491 VAL A CA 1
ATOM 3650 C C . VAL A 1 491 ? -29.369 -13.500 16.661 1.00 92.88 491 VAL A C 1
ATOM 3652 O O . VAL A 1 491 ? -29.618 -14.110 15.621 1.00 92.88 491 VAL A O 1
ATOM 3655 N N . ALA A 1 492 ? -29.447 -12.171 16.755 1.00 88.44 492 ALA A N 1
ATOM 3656 C CA . ALA A 1 492 ? -29.786 -11.314 15.620 1.00 88.44 492 ALA A CA 1
ATOM 3657 C C . ALA A 1 492 ? -28.594 -11.148 14.662 1.00 88.44 492 ALA A C 1
ATOM 3659 O O . ALA A 1 492 ? -28.725 -11.384 13.459 1.00 88.44 492 ALA A O 1
ATOM 3660 N N . ALA A 1 493 ? -27.418 -10.817 15.203 1.00 88.69 493 ALA A N 1
ATOM 3661 C CA . ALA A 1 493 ? -26.220 -10.529 14.418 1.00 88.69 493 ALA A CA 1
ATOM 3662 C C . ALA A 1 493 ? -25.784 -11.713 13.544 1.00 88.69 493 ALA A C 1
ATOM 3664 O O . ALA A 1 493 ? -25.411 -11.525 12.389 1.00 88.69 493 ALA A O 1
ATOM 3665 N N . LYS A 1 494 ? -25.880 -12.955 14.037 1.00 89.19 494 LYS A N 1
ATOM 3666 C CA . LYS A 1 494 ? -25.431 -14.129 13.269 1.00 89.19 494 LYS A CA 1
ATOM 3667 C C . LYS A 1 494 ? -26.237 -14.384 11.993 1.00 89.19 494 LYS A C 1
ATOM 3669 O O . LYS A 1 494 ? -25.720 -14.988 11.055 1.00 89.19 494 LYS A O 1
ATOM 3674 N N . VAL A 1 495 ? -27.494 -13.933 11.944 1.00 85.50 495 VAL A N 1
ATOM 3675 C CA . VAL A 1 495 ? -28.315 -13.998 10.725 1.00 85.50 495 VAL A CA 1
ATOM 3676 C C . VAL A 1 495 ? -27.819 -12.980 9.706 1.00 85.50 495 VAL A C 1
ATOM 3678 O O . VAL A 1 495 ? -27.702 -13.306 8.529 1.00 85.50 495 VAL A O 1
ATOM 3681 N N . GLU A 1 496 ? -27.502 -11.767 10.145 1.00 83.25 496 GLU A N 1
ATOM 3682 C CA . GLU A 1 496 ? -26.975 -10.713 9.281 1.00 83.25 496 GLU A CA 1
ATOM 3683 C C . GLU A 1 496 ? -25.577 -11.057 8.756 1.00 83.25 496 GLU A C 1
ATOM 3685 O O . GLU A 1 496 ? -25.376 -11.061 7.543 1.00 83.25 496 GLU A O 1
ATOM 3690 N N . LYS A 1 497 ? -24.639 -11.433 9.639 1.00 81.38 497 LYS A N 1
ATOM 3691 C CA . LYS A 1 497 ? -23.250 -11.755 9.270 1.00 81.38 497 LYS A CA 1
ATOM 3692 C C . LYS A 1 497 ? -23.162 -12.848 8.207 1.00 81.38 497 LYS A C 1
ATOM 3694 O O . LYS A 1 497 ? -22.400 -12.738 7.254 1.00 81.38 497 LYS A O 1
ATOM 3699 N N . LYS A 1 498 ? -24.013 -13.875 8.306 1.00 78.88 498 LYS A N 1
ATOM 3700 C CA . LYS A 1 498 ? -24.089 -14.949 7.304 1.00 78.88 498 LYS A CA 1
ATOM 3701 C C . LYS A 1 498 ? -24.483 -14.448 5.906 1.00 78.88 498 LYS A C 1
ATOM 3703 O O . LYS A 1 498 ? -24.164 -15.101 4.916 1.00 78.88 498 LYS A O 1
ATOM 3708 N N . ASN A 1 499 ? -25.205 -13.334 5.823 1.00 80.25 499 ASN A N 1
ATOM 3709 C CA . ASN A 1 499 ? -25.797 -12.827 4.588 1.00 80.25 499 ASN A CA 1
ATOM 3710 C C . ASN A 1 499 ? -25.116 -11.560 4.051 1.00 80.25 499 ASN A C 1
ATOM 3712 O O . ASN A 1 499 ? -25.496 -11.106 2.974 1.00 80.25 499 ASN A O 1
ATOM 3716 N N . ASN A 1 500 ? -24.141 -10.997 4.769 1.00 83.50 500 ASN A N 1
ATOM 3717 C CA . ASN A 1 500 ? -23.522 -9.720 4.417 1.00 83.50 500 ASN A CA 1
ATOM 3718 C C . ASN A 1 500 ? -21.980 -9.755 4.483 1.00 83.50 500 ASN A C 1
ATOM 3720 O O . ASN A 1 500 ? -21.388 -8.943 5.195 1.00 83.50 500 ASN A O 1
ATOM 3724 N N . PRO A 1 501 ? -21.310 -10.694 3.780 1.00 87.56 501 PRO A N 1
ATOM 3725 C CA . PRO A 1 501 ? -19.859 -10.635 3.636 1.00 87.56 501 PRO A CA 1
ATOM 3726 C C . PRO A 1 501 ? -19.455 -9.362 2.887 1.00 87.56 501 PRO A C 1
ATOM 3728 O O . PRO A 1 501 ? -20.260 -8.775 2.157 1.00 87.56 501 PRO A O 1
ATOM 3731 N N . VAL A 1 502 ? -18.185 -8.967 3.000 1.00 90.69 502 VAL A N 1
ATOM 3732 C CA . VAL A 1 502 ? -17.691 -7.815 2.240 1.00 90.69 502 VAL A CA 1
ATOM 3733 C C . VAL A 1 502 ? -17.912 -8.036 0.748 1.00 90.69 502 VAL A C 1
ATOM 3735 O O . VAL A 1 502 ? -17.632 -9.105 0.204 1.00 90.69 502 VAL A O 1
ATOM 3738 N N . PHE A 1 503 ? -18.438 -7.008 0.093 1.00 89.38 503 PHE A N 1
ATOM 3739 C CA . PHE A 1 503 ? -18.854 -7.052 -1.296 1.00 89.38 503 PHE A CA 1
ATOM 3740 C C . PHE A 1 503 ? -17.796 -6.452 -2.223 1.00 89.38 503 PHE A C 1
ATOM 3742 O O . PHE A 1 503 ? -17.266 -5.368 -1.974 1.00 89.38 503 PHE A O 1
ATOM 3749 N N . TYR A 1 504 ? -17.561 -7.143 -3.335 1.00 92.12 504 TYR A N 1
ATOM 3750 C CA . TYR A 1 504 ? -16.865 -6.614 -4.496 1.00 92.12 504 TYR A CA 1
ATOM 3751 C C . TYR A 1 504 ? -17.567 -7.092 -5.764 1.00 92.12 504 TYR A C 1
ATOM 3753 O O . TYR A 1 504 ? -17.756 -8.294 -5.959 1.00 92.12 504 TYR A O 1
ATOM 3761 N N . GLU A 1 505 ? -17.905 -6.166 -6.656 1.00 91.56 505 GLU A N 1
ATOM 3762 C CA . GLU A 1 505 ? -18.488 -6.507 -7.951 1.00 91.56 505 GLU A CA 1
ATOM 3763 C C . GLU A 1 505 ? -18.054 -5.520 -9.029 1.00 91.56 505 GLU A C 1
ATOM 3765 O O . GLU A 1 505 ? -18.311 -4.322 -8.934 1.00 91.56 505 GLU A O 1
ATOM 3770 N N . GLN A 1 506 ? -17.408 -6.034 -10.081 1.00 92.38 506 GLN A N 1
ATOM 3771 C CA . GLN A 1 506 ? -17.051 -5.268 -11.281 1.00 92.38 506 GLN A CA 1
ATOM 3772 C C . GLN A 1 506 ? -16.316 -3.948 -10.963 1.00 92.38 506 GLN A C 1
ATOM 3774 O O . GLN A 1 506 ? -16.655 -2.908 -11.512 1.00 92.38 506 GLN A O 1
ATOM 3779 N N . GLY A 1 507 ? -15.352 -3.952 -10.035 1.00 90.12 507 GLY A N 1
ATOM 3780 C CA . GLY A 1 507 ? -14.626 -2.739 -9.616 1.00 90.12 507 GLY A CA 1
ATOM 3781 C C . GLY A 1 507 ? -15.343 -1.862 -8.585 1.00 90.12 507 GLY A C 1
ATOM 3782 O O . GLY A 1 507 ? -14.819 -0.825 -8.189 1.00 90.12 507 GLY A O 1
ATOM 3783 N N . THR A 1 508 ? -16.525 -2.266 -8.120 1.00 90.88 508 THR A N 1
ATOM 3784 C CA . THR A 1 508 ? -17.268 -1.575 -7.063 1.00 90.88 508 THR A CA 1
ATOM 3785 C C . THR A 1 508 ? -17.052 -2.265 -5.721 1.00 90.88 508 THR A C 1
ATOM 3787 O O . THR A 1 508 ? -17.389 -3.437 -5.572 1.00 90.88 508 THR A O 1
ATOM 3790 N N . ALA A 1 509 ? -16.557 -1.521 -4.731 1.00 90.31 509 ALA A N 1
ATOM 3791 C CA . ALA A 1 509 ? -16.499 -1.933 -3.329 1.00 90.31 509 ALA A CA 1
ATOM 3792 C C . ALA A 1 509 ? -16.562 -0.717 -2.395 1.00 90.31 509 ALA A C 1
ATOM 3794 O O . ALA A 1 509 ? -16.247 0.406 -2.794 1.00 90.31 509 ALA A O 1
ATOM 3795 N N . ASP A 1 510 ? -16.949 -0.946 -1.138 1.00 89.44 510 ASP A N 1
ATOM 3796 C CA . ASP A 1 510 ? -16.743 0.025 -0.061 1.00 89.44 510 ASP A CA 1
ATOM 3797 C C . ASP A 1 510 ? -15.336 -0.175 0.508 1.00 89.44 510 ASP A C 1
ATOM 3799 O O . ASP A 1 510 ? -15.137 -0.964 1.432 1.00 89.44 510 ASP A O 1
ATOM 3803 N N . TRP A 1 511 ? -14.333 0.479 -0.077 1.00 86.69 511 TRP A N 1
ATOM 3804 C CA . TRP A 1 511 ? -12.931 0.270 0.306 1.00 86.69 511 TRP A CA 1
ATOM 3805 C C . TRP A 1 511 ? -12.652 0.647 1.770 1.00 86.69 511 TRP A C 1
ATOM 3807 O O . TRP A 1 511 ? -11.934 -0.069 2.472 1.00 86.69 511 TRP A O 1
ATOM 3817 N N . SER A 1 512 ? -13.289 1.710 2.271 1.00 84.56 512 SER A N 1
ATOM 3818 C CA . SER A 1 512 ? -13.196 2.092 3.686 1.00 84.56 512 SER A CA 1
ATOM 3819 C C . SER A 1 512 ? -13.928 1.088 4.581 1.00 84.56 512 SER A C 1
ATOM 3821 O O . SER A 1 512 ? -13.355 0.569 5.546 1.00 84.56 512 SER A O 1
ATOM 3823 N N . GLY A 1 513 ? -15.160 0.721 4.212 1.00 89.88 513 GLY A N 1
ATOM 3824 C CA . GLY A 1 513 ? -15.946 -0.300 4.908 1.00 89.88 513 GLY A CA 1
ATOM 3825 C C . GLY A 1 513 ? -15.254 -1.665 4.957 1.00 89.88 513 GLY A C 1
ATOM 3826 O O . GLY A 1 513 ? -15.357 -2.378 5.954 1.00 89.88 513 GLY A O 1
ATOM 3827 N N . THR A 1 514 ? -14.471 -2.001 3.933 1.00 90.50 514 THR A N 1
ATOM 3828 C CA . THR A 1 514 ? -13.683 -3.236 3.837 1.00 90.50 514 THR A CA 1
ATOM 3829 C C . THR A 1 514 ? -12.597 -3.302 4.913 1.00 90.50 514 THR A C 1
ATOM 3831 O O . THR A 1 514 ? -12.446 -4.330 5.576 1.00 90.50 514 THR A O 1
ATOM 3834 N N . HIS A 1 515 ? -11.870 -2.204 5.146 1.00 90.06 515 HIS A N 1
ATOM 3835 C CA . HIS A 1 515 ? -10.901 -2.113 6.243 1.00 90.06 515 HIS A CA 1
ATOM 3836 C C . HIS A 1 515 ? -11.593 -2.168 7.616 1.00 90.06 515 HIS A C 1
ATOM 3838 O O . HIS A 1 515 ? -11.170 -2.909 8.505 1.00 90.06 515 HIS A O 1
ATOM 3844 N N . LEU A 1 516 ? -12.695 -1.434 7.789 1.00 91.44 516 LEU A N 1
ATOM 3845 C CA . LEU A 1 516 ? -13.450 -1.440 9.044 1.00 91.44 516 LEU A CA 1
ATOM 3846 C C . LEU A 1 516 ? -14.060 -2.811 9.358 1.00 91.44 516 LEU A C 1
ATOM 3848 O O . LEU A 1 516 ? -14.230 -3.151 10.532 1.00 91.44 516 LEU A O 1
ATOM 3852 N N . SER A 1 517 ? -14.427 -3.581 8.338 1.00 93.69 517 SER A N 1
ATOM 3853 C CA . SER A 1 517 ? -14.934 -4.948 8.492 1.00 93.69 517 SER A CA 1
ATOM 3854 C C . SER A 1 517 ? -13.821 -5.884 8.954 1.00 93.69 517 SER A C 1
ATOM 3856 O O . SER A 1 517 ? -14.010 -6.578 9.945 1.00 93.69 517 SER A O 1
ATOM 3858 N N . PHE A 1 518 ? -12.614 -5.780 8.384 1.00 94.94 518 PHE A N 1
ATOM 3859 C CA . PHE A 1 518 ? -11.436 -6.509 8.874 1.00 94.94 518 PHE A CA 1
ATOM 3860 C C . PHE A 1 518 ? -11.152 -6.254 10.368 1.00 94.94 518 PHE A C 1
ATOM 3862 O O . PHE A 1 518 ? -10.921 -7.200 11.127 1.00 94.94 518 PHE A O 1
ATOM 3869 N N . VAL A 1 519 ? -11.195 -4.990 10.813 1.00 95.44 519 VAL A N 1
ATOM 3870 C CA . VAL A 1 519 ? -11.017 -4.648 12.237 1.00 95.44 519 VAL A CA 1
ATOM 3871 C C . VAL A 1 519 ? -12.135 -5.265 13.083 1.00 95.44 519 VAL A C 1
ATOM 3873 O O . VAL A 1 519 ? -11.857 -5.900 14.099 1.00 95.44 519 VAL A O 1
ATOM 3876 N N . GLY A 1 520 ? -13.391 -5.125 12.649 1.00 95.44 520 GLY A N 1
ATOM 3877 C CA . GLY A 1 520 ? -14.557 -5.674 13.345 1.00 95.44 520 GLY A CA 1
ATOM 3878 C C . GLY A 1 520 ? -14.509 -7.195 13.497 1.00 95.44 520 GLY A C 1
ATOM 3879 O O . GLY A 1 520 ? -14.704 -7.704 14.598 1.00 95.44 520 GLY A O 1
ATOM 3880 N N . ASP A 1 521 ? -14.184 -7.914 12.426 1.00 95.75 521 ASP A N 1
ATOM 3881 C CA . ASP A 1 521 ? -14.120 -9.377 12.430 1.00 95.75 521 ASP A CA 1
ATOM 3882 C C . ASP A 1 521 ? -12.922 -9.886 13.231 1.00 95.75 521 ASP A C 1
ATOM 3884 O O . ASP A 1 521 ? -13.012 -10.913 13.903 1.00 95.75 521 ASP A O 1
ATOM 3888 N N . THR A 1 522 ? -11.818 -9.133 13.255 1.00 97.06 522 THR A N 1
ATOM 3889 C CA . THR A 1 522 ? -10.691 -9.443 14.141 1.00 97.06 522 THR A CA 1
ATOM 3890 C C . THR A 1 522 ? -11.089 -9.313 15.612 1.00 97.06 522 THR A C 1
ATOM 3892 O O . THR A 1 522 ? -10.793 -10.215 16.396 1.00 97.06 522 THR A O 1
ATOM 3895 N N . ILE A 1 523 ? -11.780 -8.230 15.995 1.00 97.50 523 ILE A N 1
ATOM 3896 C CA . ILE A 1 523 ? -12.311 -8.056 17.359 1.00 97.50 523 ILE A CA 1
ATOM 3897 C C . ILE A 1 523 ? -13.260 -9.208 17.699 1.00 97.50 523 ILE A C 1
ATOM 3899 O O . ILE A 1 523 ? -13.126 -9.824 18.754 1.00 97.50 523 ILE A O 1
ATOM 3903 N N . ALA A 1 524 ? -14.191 -9.524 16.799 1.00 96.62 524 ALA A N 1
ATOM 3904 C CA . ALA A 1 524 ? -15.183 -10.565 17.021 1.00 96.62 524 ALA A CA 1
ATOM 3905 C C . ALA A 1 524 ? -14.544 -11.953 17.186 1.00 96.62 524 ALA A C 1
ATOM 3907 O O . ALA A 1 524 ? -14.913 -12.685 18.100 1.00 96.62 524 ALA A O 1
ATOM 3908 N N . MET A 1 525 ? -13.536 -12.299 16.376 1.00 97.06 525 MET A N 1
ATOM 3909 C CA . MET A 1 525 ? -12.790 -13.554 16.524 1.00 97.06 525 MET A CA 1
ATOM 3910 C C . MET A 1 525 ? -12.011 -13.629 17.841 1.00 97.06 525 MET A C 1
ATOM 3912 O O . MET A 1 525 ? -12.003 -14.686 18.476 1.00 97.06 525 MET A O 1
ATOM 3916 N N . LEU A 1 526 ? -11.393 -12.526 18.280 1.00 96.81 526 LEU A N 1
ATOM 3917 C CA . LEU A 1 526 ? -10.717 -12.459 19.580 1.00 96.81 526 LEU A CA 1
ATOM 3918 C C . LEU A 1 526 ? -11.718 -12.687 20.721 1.00 96.81 526 LEU A C 1
ATOM 3920 O O . LEU A 1 526 ? -11.526 -13.591 21.535 1.00 96.81 526 LEU A O 1
ATOM 3924 N N . LEU A 1 527 ? -12.831 -11.951 20.732 1.00 97.62 527 LEU A N 1
ATOM 3925 C CA . LEU A 1 527 ? -13.883 -12.099 21.742 1.00 97.62 527 LEU A CA 1
ATOM 3926 C C . LEU A 1 527 ? -14.504 -13.504 21.730 1.00 97.62 527 LEU A C 1
ATOM 3928 O O . LEU A 1 527 ? -14.686 -14.098 22.791 1.00 97.62 527 LEU A O 1
ATOM 3932 N N . ALA A 1 528 ? -14.756 -14.081 20.552 1.00 97.06 528 ALA A N 1
ATOM 3933 C CA . ALA A 1 528 ? -15.299 -15.431 20.411 1.00 97.06 528 ALA A CA 1
ATOM 3934 C C . ALA A 1 528 ? -14.351 -16.526 20.902 1.00 97.06 528 ALA A C 1
ATOM 3936 O O . ALA A 1 528 ? -14.818 -17.556 21.392 1.00 97.06 528 ALA A O 1
ATOM 3937 N N . SER A 1 529 ? -13.036 -16.305 20.807 1.00 95.56 529 SER A N 1
ATOM 3938 C CA . SER A 1 529 ? -12.039 -17.238 21.336 1.00 95.56 529 SER A CA 1
ATOM 3939 C C . SER A 1 529 ? -12.034 -17.302 22.869 1.00 95.56 529 SER A C 1
ATOM 3941 O O . SER A 1 529 ? -11.717 -18.349 23.431 1.00 95.56 529 SER A O 1
ATOM 3943 N N . HIS A 1 530 ? -12.448 -16.220 23.538 1.00 95.44 530 HIS A N 1
ATOM 3944 C CA . HIS A 1 530 ? -12.556 -16.145 24.996 1.00 95.44 530 HIS A CA 1
ATOM 3945 C C . HIS A 1 530 ? -13.964 -16.457 25.518 1.00 95.44 530 HIS A C 1
ATOM 3947 O O . HIS A 1 530 ? -14.113 -17.083 26.566 1.00 95.44 530 HIS A O 1
ATOM 3953 N N . LEU A 1 531 ? -15.004 -16.046 24.791 1.00 96.31 531 LEU A N 1
ATOM 3954 C CA . LEU A 1 531 ? -16.403 -16.245 25.154 1.00 96.31 531 LEU A CA 1
ATOM 3955 C C . LEU A 1 531 ? -17.224 -16.601 23.907 1.00 96.31 531 LEU A C 1
ATOM 3957 O O . LEU A 1 531 ? -17.750 -15.727 23.223 1.00 96.31 531 LEU A O 1
ATOM 3961 N N . ASN A 1 532 ? -17.355 -17.898 23.619 1.00 95.81 532 ASN A N 1
ATOM 3962 C CA . ASN A 1 532 ? -18.077 -18.403 22.447 1.00 95.81 532 ASN A CA 1
ATOM 3963 C C . ASN A 1 532 ? -19.607 -18.350 22.645 1.00 95.81 532 ASN A C 1
ATOM 3965 O O . ASN A 1 532 ? -20.224 -19.315 23.109 1.00 95.81 532 ASN A O 1
ATOM 3969 N N . LEU A 1 533 ? -20.217 -17.211 22.308 1.00 95.69 533 LEU A N 1
ATOM 3970 C CA . LEU A 1 533 ? -21.660 -16.984 22.430 1.00 95.69 533 LEU A CA 1
ATOM 3971 C C . LEU A 1 533 ? -22.452 -17.997 21.590 1.00 95.69 533 LEU A C 1
ATOM 3973 O O . LEU A 1 533 ? -22.121 -18.270 20.439 1.00 95.69 533 LEU A O 1
ATOM 3977 N N . GLY A 1 534 ? -23.487 -18.598 22.185 1.00 92.00 534 GLY A N 1
ATOM 3978 C CA . GLY A 1 534 ? -24.328 -19.605 21.521 1.00 92.00 534 GLY A CA 1
ATOM 3979 C C . GLY A 1 534 ? -23.613 -20.900 21.103 1.00 92.00 534 GLY A C 1
ATOM 3980 O O . GLY A 1 534 ? -24.244 -21.770 20.506 1.00 92.00 534 GLY A O 1
ATOM 3981 N N . GLY A 1 535 ? -22.317 -21.049 21.397 1.00 95.19 535 GLY A N 1
ATOM 3982 C CA . GLY A 1 535 ? -21.494 -22.174 20.948 1.00 95.19 535 GLY A CA 1
ATOM 3983 C C . GLY A 1 535 ? -21.122 -22.149 19.459 1.00 95.19 535 GLY A C 1
ATOM 3984 O O . GLY A 1 535 ? -20.313 -22.974 19.034 1.00 95.19 535 GLY A O 1
ATOM 3985 N N . ASP A 1 536 ? -21.661 -21.214 18.671 1.00 95.69 536 ASP A N 1
ATOM 3986 C CA . ASP A 1 536 ? -21.486 -21.126 17.218 1.00 95.69 536 ASP A CA 1
ATOM 3987 C C . ASP A 1 536 ? -20.731 -19.871 16.749 1.00 95.69 536 ASP A C 1
ATOM 3989 O O . ASP A 1 536 ? -20.366 -19.807 15.574 1.00 95.69 536 ASP A O 1
ATOM 3993 N N . ALA A 1 537 ? -20.426 -18.913 17.631 1.00 95.50 537 ALA A N 1
ATOM 3994 C CA . ALA A 1 537 ? -19.837 -17.626 17.255 1.00 95.50 537 ALA A CA 1
ATOM 3995 C C . ALA A 1 537 ? -18.502 -17.726 16.513 1.00 95.50 537 ALA A C 1
ATOM 3997 O O . ALA A 1 537 ? -18.336 -17.115 15.457 1.00 95.50 537 ALA A O 1
ATOM 3998 N N . VAL A 1 538 ? -17.587 -18.571 16.997 1.00 95.94 538 VAL A N 1
ATOM 3999 C CA . VAL A 1 538 ? -16.311 -18.836 16.305 1.00 95.94 538 VAL A CA 1
ATOM 4000 C C . VAL A 1 538 ? -16.553 -19.356 14.887 1.00 95.94 538 VAL A C 1
ATOM 4002 O O . VAL A 1 538 ? -15.876 -18.947 13.946 1.00 95.94 538 VAL A O 1
ATOM 4005 N N . LYS A 1 539 ? -17.525 -20.260 14.716 1.00 95.31 539 LYS A N 1
ATOM 4006 C CA . LYS A 1 539 ? -17.824 -20.849 13.409 1.00 95.31 539 LYS A CA 1
ATOM 4007 C C . LYS A 1 539 ? -18.440 -19.816 12.466 1.00 95.31 539 LYS A C 1
ATOM 4009 O O . LYS A 1 539 ? -18.027 -19.746 11.316 1.00 95.31 539 LYS A O 1
ATOM 4014 N N . VAL A 1 540 ? -19.413 -19.033 12.930 1.00 95.00 540 VAL A N 1
ATOM 4015 C CA . VAL A 1 540 ? -20.100 -18.046 12.084 1.00 95.00 540 VAL A CA 1
ATOM 4016 C C . VAL A 1 540 ? -19.132 -16.972 11.591 1.00 95.00 540 VAL A C 1
ATOM 4018 O O . VAL A 1 540 ? -19.122 -16.690 10.397 1.00 95.00 540 VAL A O 1
ATOM 4021 N N . HIS A 1 541 ? -18.279 -16.423 12.461 1.00 94.75 541 HIS A N 1
ATOM 4022 C CA . HIS A 1 541 ? -17.286 -15.436 12.027 1.00 94.75 541 HIS A CA 1
ATOM 4023 C C . HIS A 1 541 ? -16.212 -16.038 11.121 1.00 94.75 541 HIS A C 1
ATOM 4025 O O . HIS A 1 541 ? -15.783 -15.389 10.174 1.00 94.75 541 HIS A O 1
ATOM 4031 N N . LYS A 1 542 ? -15.818 -17.298 11.343 1.00 95.62 542 LYS A N 1
ATOM 4032 C CA . LYS A 1 542 ? -14.954 -18.014 10.399 1.00 95.62 542 LYS A CA 1
ATOM 4033 C C . LYS A 1 542 ? -15.595 -18.117 9.011 1.00 95.62 542 LYS A C 1
ATOM 4035 O O . LYS A 1 542 ? -14.939 -17.794 8.028 1.00 95.62 542 LYS A O 1
ATOM 4040 N N . ASP A 1 543 ? -16.855 -18.550 8.938 1.00 94.50 543 ASP A N 1
ATOM 4041 C CA . ASP A 1 543 ? -17.585 -18.673 7.670 1.00 94.50 543 ASP A CA 1
ATOM 4042 C C . ASP A 1 543 ? -17.713 -17.298 6.967 1.00 94.50 543 ASP A C 1
ATOM 4044 O O . ASP A 1 543 ? -17.592 -17.213 5.747 1.00 94.50 543 ASP A O 1
ATOM 4048 N N . GLU A 1 544 ? -17.927 -16.217 7.727 1.00 94.19 544 GLU A N 1
ATOM 4049 C CA . GLU A 1 544 ? -17.967 -14.837 7.215 1.00 94.19 544 GLU A CA 1
ATOM 4050 C C . GLU A 1 544 ? -16.610 -14.367 6.672 1.00 94.19 544 GLU A C 1
ATOM 4052 O O . GLU A 1 544 ? -16.552 -13.763 5.598 1.00 94.19 544 GLU A O 1
ATOM 4057 N N . ILE A 1 545 ? -15.520 -14.649 7.393 1.00 95.00 545 ILE A N 1
ATOM 4058 C CA . ILE A 1 545 ? -14.154 -14.330 6.963 1.00 95.00 545 ILE A CA 1
ATOM 4059 C C . ILE A 1 545 ? -13.821 -15.068 5.668 1.00 95.00 545 ILE A C 1
ATOM 4061 O O . ILE A 1 545 ? -13.271 -14.459 4.753 1.00 95.00 545 ILE A O 1
ATOM 4065 N N . ASP A 1 546 ? -14.177 -16.350 5.572 1.00 94.25 546 ASP A N 1
ATOM 4066 C CA . ASP A 1 546 ? -13.978 -17.150 4.363 1.00 94.25 546 ASP A CA 1
ATOM 4067 C C . ASP A 1 546 ? -14.764 -16.554 3.182 1.00 94.25 546 ASP A C 1
ATOM 4069 O O . ASP A 1 546 ? -14.197 -16.326 2.115 1.00 94.25 546 ASP A O 1
ATOM 4073 N N . ALA A 1 547 ? -16.040 -16.208 3.383 1.00 93.88 547 ALA A N 1
ATOM 4074 C CA . ALA A 1 547 ? -16.872 -15.605 2.341 1.00 93.88 547 ALA A CA 1
ATOM 4075 C C . ALA A 1 547 ? -16.370 -14.216 1.899 1.00 93.88 547 ALA A C 1
ATOM 4077 O O . ALA A 1 547 ? -16.311 -13.924 0.704 1.00 93.88 547 ALA A O 1
ATOM 4078 N N . SER A 1 548 ? -15.979 -13.362 2.848 1.00 93.81 548 SER A N 1
ATOM 4079 C CA . SER A 1 548 ? -15.431 -12.029 2.561 1.00 93.81 548 SER A CA 1
ATOM 4080 C C . SER A 1 548 ? -14.078 -12.121 1.858 1.00 93.81 548 SER A C 1
ATOM 4082 O O . SER A 1 548 ? -13.820 -11.383 0.908 1.00 93.81 548 SER A O 1
ATOM 4084 N N . HIS A 1 549 ? -13.227 -13.063 2.274 1.00 93.06 549 HIS A N 1
ATOM 4085 C CA . HIS A 1 549 ? -11.983 -13.356 1.577 1.00 93.06 549 HIS A CA 1
ATOM 4086 C C . HIS A 1 549 ? -12.250 -13.819 0.147 1.00 93.06 549 HIS A C 1
ATOM 4088 O O . HIS A 1 549 ? -11.617 -13.298 -0.760 1.00 93.06 549 HIS A O 1
ATOM 4094 N N . ASP A 1 550 ? -13.177 -14.747 -0.082 1.00 91.75 550 ASP A N 1
ATOM 4095 C CA . ASP A 1 550 ? -13.478 -15.249 -1.426 1.00 91.75 550 ASP A CA 1
ATOM 4096 C C . ASP A 1 550 ? -13.971 -14.136 -2.364 1.00 91.75 550 ASP A C 1
ATOM 4098 O O . ASP A 1 550 ? -13.547 -14.075 -3.522 1.00 91.75 550 ASP A O 1
ATOM 4102 N N . ASN A 1 551 ? -14.775 -13.198 -1.854 1.00 91.56 551 ASN A N 1
ATOM 4103 C CA . ASN A 1 551 ? -15.203 -12.014 -2.605 1.00 91.56 551 ASN A CA 1
ATOM 4104 C C . ASN A 1 551 ? -14.035 -11.072 -2.946 1.00 91.56 551 ASN A C 1
ATOM 4106 O O . ASN A 1 551 ? -14.029 -10.436 -4.001 1.00 91.56 551 ASN A O 1
ATOM 4110 N N . LEU A 1 552 ? -13.030 -10.992 -2.072 1.00 91.25 552 LEU A N 1
ATOM 4111 C CA . LEU A 1 552 ? -11.891 -10.077 -2.192 1.00 91.25 552 LEU A CA 1
ATOM 4112 C C . LEU A 1 552 ? -10.598 -10.750 -2.664 1.00 91.25 552 LEU A C 1
ATOM 4114 O O . LEU A 1 552 ? -9.581 -10.075 -2.807 1.00 91.25 552 LEU A O 1
ATOM 4118 N N . ALA A 1 553 ? -10.607 -12.055 -2.940 1.00 88.31 553 ALA A N 1
ATOM 4119 C CA . ALA A 1 553 ? -9.397 -12.852 -3.150 1.00 88.31 553 ALA A CA 1
ATOM 4120 C C . ALA A 1 553 ? -8.557 -12.359 -4.338 1.00 88.31 553 ALA A C 1
ATOM 4122 O O . ALA A 1 553 ? -7.345 -12.563 -4.377 1.00 88.31 553 ALA A O 1
ATOM 4123 N N . LYS A 1 554 ? -9.204 -11.694 -5.302 1.00 90.56 554 LYS A N 1
ATOM 4124 C CA . LYS A 1 554 ? -8.566 -11.088 -6.476 1.00 90.56 554 LYS A CA 1
ATOM 4125 C C . LYS A 1 554 ? -8.153 -9.619 -6.272 1.00 90.56 554 LYS A C 1
ATOM 4127 O O . LYS A 1 554 ? -7.438 -9.103 -7.119 1.00 90.56 554 LYS A O 1
ATOM 4132 N N . GLN A 1 555 ? -8.550 -8.973 -5.167 1.00 88.88 555 GLN A N 1
ATOM 4133 C CA . GLN A 1 555 ? -8.366 -7.532 -4.912 1.00 88.88 555 GLN A CA 1
ATOM 4134 C C . GLN A 1 555 ? -7.018 -7.143 -4.287 1.00 88.88 555 GLN A C 1
ATOM 4136 O O . GLN A 1 555 ? -6.786 -5.968 -4.007 1.00 88.88 555 GLN A O 1
ATOM 4141 N N . ARG A 1 556 ? -6.126 -8.115 -4.045 1.00 90.75 556 ARG A N 1
ATOM 4142 C CA . ARG A 1 556 ? -4.796 -7.917 -3.431 1.00 90.75 556 ARG A CA 1
ATOM 4143 C C . ARG A 1 556 ? -4.828 -7.096 -2.127 1.00 90.75 556 ARG A C 1
ATOM 4145 O O . ARG A 1 5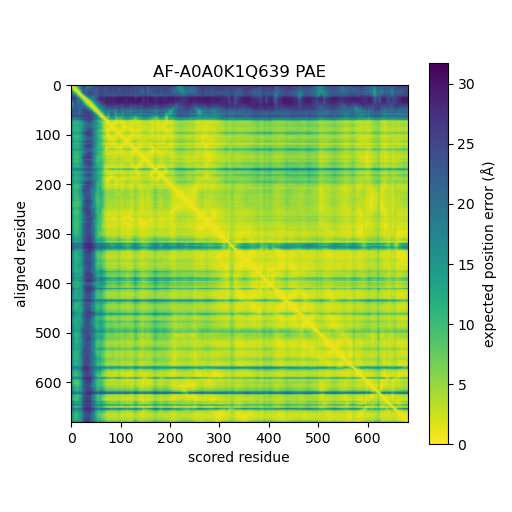56 ? -3.945 -6.274 -1.850 1.00 90.75 556 ARG A O 1
ATOM 4152 N N . LEU A 1 557 ? -5.863 -7.296 -1.308 1.00 89.44 557 LEU A N 1
ATOM 4153 C CA . LEU A 1 557 ? -6.020 -6.632 -0.012 1.00 89.44 557 LEU A CA 1
ATOM 4154 C C . LEU A 1 557 ? -5.326 -7.447 1.081 1.00 89.44 557 LEU A C 1
ATOM 4156 O O . LEU A 1 557 ? -5.892 -8.395 1.628 1.00 89.44 557 LEU A O 1
ATOM 4160 N N . ALA A 1 558 ? -4.101 -7.043 1.427 1.00 91.88 558 ALA A N 1
ATOM 4161 C CA . ALA A 1 558 ? -3.235 -7.754 2.371 1.00 91.88 558 ALA A CA 1
ATOM 4162 C C . ALA A 1 558 ? -3.945 -8.138 3.681 1.00 91.88 558 ALA A C 1
ATOM 4164 O O . ALA A 1 558 ? -3.833 -9.277 4.129 1.00 91.88 558 ALA A O 1
ATOM 4165 N N . VAL A 1 559 ? -4.718 -7.218 4.266 1.00 92.19 559 VAL A N 1
ATOM 4166 C CA . VAL A 1 559 ? -5.435 -7.432 5.535 1.00 92.19 559 VAL A CA 1
ATOM 4167 C C . VAL A 1 559 ? -6.448 -8.582 5.474 1.00 92.19 559 VAL A C 1
ATOM 4169 O O . VAL A 1 559 ? -6.562 -9.347 6.430 1.00 92.19 559 VAL A O 1
ATOM 4172 N N . TRP A 1 560 ? -7.113 -8.790 4.335 1.00 93.19 560 TRP A N 1
ATOM 4173 C CA . TRP A 1 560 ? -8.067 -9.891 4.172 1.00 93.19 560 TRP A CA 1
ATOM 4174 C C . TRP A 1 560 ? -7.381 -11.239 3.995 1.00 93.19 560 TRP A C 1
ATOM 4176 O O . TRP A 1 560 ? -7.830 -12.244 4.545 1.00 93.19 560 TRP A O 1
ATOM 4186 N N . HIS A 1 561 ? -6.236 -11.267 3.314 1.00 93.50 561 HIS A N 1
ATOM 4187 C CA . HIS A 1 561 ? -5.397 -12.462 3.278 1.00 93.50 561 HIS A CA 1
ATOM 4188 C C . HIS A 1 561 ? -4.843 -12.807 4.671 1.00 93.50 561 HIS A C 1
ATOM 4190 O O . HIS A 1 561 ? -4.756 -13.985 5.018 1.00 93.50 561 HIS A O 1
ATOM 4196 N N . LEU A 1 562 ? -4.522 -11.799 5.495 1.00 94.12 562 LEU A N 1
ATOM 4197 C CA . LEU A 1 562 ? -4.051 -11.996 6.869 1.00 94.12 562 LEU A CA 1
ATOM 4198 C C . LEU A 1 562 ? -5.122 -12.591 7.783 1.00 94.12 562 LEU A C 1
ATOM 4200 O O . LEU A 1 562 ? -4.860 -13.614 8.416 1.00 94.12 562 LEU A O 1
ATOM 4204 N N . ILE A 1 563 ? -6.314 -11.991 7.850 1.00 95.06 563 ILE A N 1
ATOM 4205 C CA . ILE A 1 563 ? -7.380 -12.491 8.734 1.00 95.06 563 ILE A CA 1
ATOM 4206 C C . ILE A 1 563 ? -7.861 -13.881 8.306 1.00 95.06 563 ILE A C 1
ATOM 4208 O O . ILE A 1 563 ? -8.080 -14.746 9.155 1.00 95.06 563 ILE A O 1
ATOM 4212 N N . HIS A 1 564 ? -7.927 -14.142 6.997 1.00 95.31 564 HIS A N 1
ATOM 4213 C CA . HIS A 1 564 ? -8.253 -15.463 6.472 1.00 95.31 564 HIS A CA 1
ATOM 4214 C C . HIS A 1 564 ? -7.187 -16.506 6.840 1.00 95.31 564 HIS A C 1
ATOM 4216 O O . HIS A 1 564 ? -7.531 -17.599 7.278 1.00 95.31 564 HIS A O 1
ATOM 4222 N N . ALA A 1 565 ? -5.895 -16.172 6.755 1.00 94.31 565 ALA A N 1
ATOM 4223 C CA . ALA A 1 565 ? -4.822 -17.080 7.170 1.00 94.31 565 ALA A CA 1
ATOM 4224 C C . ALA A 1 565 ? -4.736 -17.282 8.699 1.00 94.31 565 ALA A C 1
ATOM 4226 O O . ALA A 1 565 ? -4.248 -18.321 9.154 1.00 94.31 565 ALA A O 1
ATOM 4227 N N . ALA A 1 566 ? -5.174 -16.302 9.494 1.00 94.44 566 ALA A N 1
ATOM 4228 C CA . ALA A 1 566 ? -5.180 -16.383 10.954 1.00 94.44 566 ALA A CA 1
ATOM 4229 C C . ALA A 1 566 ? -6.380 -17.169 11.505 1.00 94.44 566 ALA A C 1
ATOM 4231 O O . ALA A 1 566 ? -6.206 -17.997 12.401 1.00 94.44 566 ALA A O 1
ATOM 4232 N N . TYR A 1 567 ? -7.578 -16.926 10.967 1.00 94.56 567 TYR A N 1
ATOM 4233 C CA . TYR A 1 567 ? -8.841 -17.412 11.533 1.00 94.56 567 TYR A CA 1
ATOM 4234 C C . TYR A 1 567 ? -9.710 -18.214 10.556 1.00 94.56 567 TYR A C 1
ATOM 4236 O O . TYR A 1 567 ? -10.481 -19.077 10.991 1.00 94.56 567 TYR A O 1
ATOM 4244 N N . GLY A 1 568 ? -9.578 -17.971 9.253 1.00 90.50 568 GLY A N 1
ATOM 4245 C CA . GLY A 1 568 ? -10.339 -18.631 8.192 1.00 90.50 568 GLY A CA 1
ATOM 4246 C C . GLY A 1 568 ? -9.972 -20.101 7.970 1.00 90.50 568 GLY A C 1
ATOM 4247 O O . GLY A 1 568 ? -9.172 -20.696 8.701 1.00 90.50 568 GLY A O 1
ATOM 4248 N N . SER A 1 569 ? -10.624 -20.757 7.011 1.00 87.94 569 SER A N 1
ATOM 4249 C CA . SER A 1 569 ? -10.318 -22.144 6.615 1.00 87.94 569 SER A CA 1
ATOM 4250 C C . SER A 1 569 ? -9.059 -22.266 5.746 1.00 87.94 569 SER A C 1
ATOM 4252 O O . SER A 1 569 ? -8.579 -23.379 5.512 1.00 87.94 569 SER A O 1
ATOM 4254 N N . GLY A 1 570 ? -8.493 -21.138 5.311 1.00 72.31 570 GLY A N 1
ATOM 4255 C CA . GLY A 1 570 ? -7.270 -21.065 4.525 1.00 72.31 570 GLY A CA 1
ATOM 4256 C C . GLY A 1 570 ? -6.024 -21.620 5.221 1.00 72.31 570 GLY A C 1
ATOM 4257 O O . GLY A 1 570 ? -5.797 -21.452 6.417 1.00 72.31 570 GLY A O 1
ATOM 4258 N N . ALA A 1 571 ? -5.155 -22.252 4.430 1.00 68.50 571 ALA A N 1
ATOM 4259 C CA . ALA A 1 571 ? -3.825 -22.643 4.880 1.00 68.50 571 ALA A CA 1
ATOM 4260 C C . ALA A 1 571 ? -2.885 -21.427 4.936 1.00 68.50 571 ALA A C 1
ATOM 4262 O O . ALA A 1 571 ? -2.861 -20.603 4.018 1.00 68.50 571 ALA A O 1
ATOM 4263 N N . LYS A 1 572 ? -2.008 -21.389 5.949 1.00 76.00 572 LYS A N 1
ATOM 4264 C CA . LYS A 1 572 ? -0.950 -20.369 6.128 1.00 76.00 572 LYS A CA 1
ATOM 4265 C C . LYS A 1 572 ? 0.094 -20.318 4.996 1.00 76.00 572 LYS A C 1
ATOM 4267 O O . LYS A 1 572 ? 0.994 -19.487 5.026 1.00 76.00 572 LYS A O 1
ATOM 4272 N N . SER A 1 573 ? -0.013 -21.199 4.003 1.00 67.50 573 SER A N 1
ATOM 4273 C CA . SER A 1 573 ? 0.882 -21.325 2.848 1.00 67.50 573 SER A CA 1
ATOM 4274 C C . SER A 1 573 ? 0.153 -21.184 1.503 1.00 67.50 573 SER A C 1
ATOM 4276 O O . SER A 1 573 ? 0.582 -21.772 0.512 1.00 67.50 573 SER A O 1
ATOM 4278 N N . SER A 1 574 ? -0.990 -20.491 1.455 1.00 78.12 574 SER A N 1
ATOM 4279 C CA . SER A 1 574 ? -1.714 -20.287 0.191 1.00 78.12 574 SER A CA 1
ATOM 4280 C C . SER A 1 574 ? -1.044 -19.215 -0.694 1.00 78.12 574 SER A C 1
ATOM 4282 O O . SER A 1 574 ? -0.353 -18.345 -0.159 1.00 78.12 574 SER A O 1
ATOM 4284 N N . PRO A 1 575 ? -1.283 -19.204 -2.023 1.00 83.56 575 PRO A N 1
ATOM 4285 C CA . PRO A 1 575 ? -0.789 -18.152 -2.923 1.00 83.56 575 PRO A CA 1
ATOM 4286 C C . PRO A 1 575 ? -1.159 -16.722 -2.489 1.00 83.56 575 PRO A C 1
ATOM 4288 O O . PRO A 1 575 ? -0.444 -15.772 -2.790 1.00 83.56 575 PRO A O 1
ATOM 4291 N N . PHE A 1 576 ? -2.244 -16.564 -1.730 1.00 86.44 576 PHE A N 1
ATOM 4292 C CA . PHE A 1 576 ? -2.674 -15.280 -1.175 1.00 86.44 576 PHE A CA 1
ATOM 4293 C C . PHE A 1 576 ? -1.741 -14.757 -0.076 1.00 86.44 576 PHE A C 1
ATOM 4295 O O . PHE A 1 576 ? -1.612 -13.551 0.119 1.00 86.44 576 PHE A O 1
ATOM 4302 N N . VAL A 1 577 ? -1.056 -15.657 0.637 1.00 86.19 577 VAL A N 1
ATOM 4303 C CA . VAL A 1 577 ? -0.034 -15.272 1.618 1.00 86.19 577 VAL A CA 1
ATOM 4304 C C . VAL A 1 577 ? 1.187 -14.692 0.908 1.00 86.19 577 VAL A C 1
ATOM 4306 O O . VAL A 1 577 ? 1.757 -13.710 1.379 1.00 86.19 577 VAL A O 1
ATOM 4309 N N . ASP A 1 578 ? 1.567 -15.247 -0.244 1.00 91.00 578 ASP A N 1
ATOM 4310 C CA . ASP A 1 578 ? 2.633 -14.668 -1.065 1.00 91.00 578 ASP A CA 1
ATOM 4311 C C . ASP A 1 578 ? 2.239 -13.300 -1.621 1.00 91.00 578 ASP A C 1
ATOM 4313 O O . ASP A 1 578 ? 3.056 -12.380 -1.597 1.00 91.00 578 ASP A O 1
ATOM 4317 N N . ASP A 1 579 ? 0.988 -13.130 -2.054 1.00 91.62 579 ASP A N 1
ATOM 4318 C CA . ASP A 1 579 ? 0.505 -11.819 -2.488 1.00 91.62 579 ASP A CA 1
ATOM 4319 C C . ASP A 1 579 ? 0.507 -10.793 -1.345 1.00 91.62 579 ASP A C 1
ATOM 4321 O O . ASP A 1 579 ? 1.008 -9.682 -1.504 1.00 91.62 579 ASP A O 1
ATOM 4325 N N . MET A 1 580 ? 0.067 -11.184 -0.147 1.00 93.56 580 MET A N 1
ATOM 4326 C CA . MET A 1 580 ? 0.169 -10.357 1.058 1.00 93.56 580 MET A CA 1
ATOM 4327 C C . MET A 1 580 ? 1.618 -9.935 1.348 1.00 93.56 580 MET A C 1
ATOM 4329 O O . MET A 1 580 ? 1.872 -8.752 1.596 1.00 93.56 580 MET A O 1
ATOM 4333 N N . ARG A 1 581 ? 2.588 -10.863 1.261 1.00 95.06 581 ARG A N 1
ATOM 4334 C CA . ARG A 1 581 ? 4.020 -10.538 1.406 1.00 95.06 581 ARG A CA 1
ATOM 4335 C C . ARG A 1 581 ? 4.448 -9.495 0.380 1.00 95.06 581 ARG A C 1
ATOM 4337 O O . ARG A 1 581 ? 5.172 -8.563 0.727 1.00 95.06 581 ARG A O 1
ATOM 4344 N N . TRP A 1 582 ? 4.009 -9.638 -0.870 1.00 95.50 582 TRP A N 1
ATOM 4345 C CA . TRP A 1 582 ? 4.288 -8.663 -1.922 1.00 95.50 582 TRP A CA 1
ATOM 4346 C C . TRP A 1 582 ? 3.667 -7.303 -1.634 1.00 95.50 582 TRP A C 1
ATOM 4348 O O . TRP A 1 582 ? 4.368 -6.302 -1.729 1.00 95.50 582 TRP A O 1
ATOM 4358 N N . ARG A 1 583 ? 2.421 -7.244 -1.166 1.00 95.25 583 ARG A N 1
ATOM 4359 C CA . ARG A 1 583 ? 1.786 -5.980 -0.773 1.00 95.25 583 ARG A CA 1
ATOM 4360 C C . ARG A 1 583 ? 2.531 -5.290 0.371 1.00 95.25 583 ARG A C 1
ATOM 4362 O O . ARG A 1 583 ? 2.756 -4.089 0.302 1.00 95.25 583 ARG A O 1
ATOM 4369 N N . LEU A 1 584 ? 3.029 -6.025 1.368 1.00 96.94 584 LEU A N 1
ATOM 4370 C CA . LEU A 1 584 ? 3.916 -5.440 2.386 1.00 96.94 584 LEU A CA 1
ATOM 4371 C C . LEU A 1 584 ? 5.255 -4.958 1.798 1.00 96.94 584 LEU A C 1
ATOM 4373 O O . LEU A 1 584 ? 5.795 -3.935 2.225 1.00 96.94 584 LEU A O 1
ATOM 4377 N N . ARG A 1 585 ? 5.817 -5.663 0.807 1.00 97.19 585 ARG A N 1
ATOM 4378 C CA . ARG A 1 585 ? 7.034 -5.223 0.100 1.00 97.19 585 ARG A CA 1
ATOM 4379 C C . ARG A 1 585 ? 6.791 -3.948 -0.702 1.00 97.19 585 ARG A C 1
ATOM 4381 O O . ARG A 1 585 ? 7.675 -3.109 -0.722 1.00 97.19 585 ARG A O 1
ATOM 4388 N N . GLU A 1 586 ? 5.611 -3.764 -1.279 1.00 96.81 586 GLU A N 1
ATOM 4389 C CA . GLU A 1 586 ? 5.263 -2.576 -2.065 1.00 96.81 586 GLU A CA 1
ATOM 4390 C C . GLU A 1 586 ? 5.157 -1.286 -1.223 1.00 96.81 586 GLU A C 1
ATOM 4392 O O . GLU A 1 586 ? 5.276 -0.207 -1.793 1.00 96.81 586 GLU A O 1
ATOM 4397 N N . ILE A 1 587 ? 4.982 -1.359 0.107 1.00 97.06 587 ILE A N 1
ATOM 4398 C CA . ILE A 1 587 ? 4.944 -0.166 0.978 1.00 97.06 587 ILE A CA 1
ATOM 4399 C C . ILE A 1 587 ? 6.346 0.471 1.070 1.00 97.06 587 ILE A C 1
ATOM 4401 O O . ILE A 1 587 ? 7.255 -0.177 1.615 1.00 97.06 587 ILE A O 1
ATOM 4405 N N . PRO A 1 588 ? 6.546 1.722 0.605 1.00 96.62 588 PRO A N 1
ATOM 4406 C CA . PRO A 1 588 ? 7.833 2.408 0.695 1.00 96.62 588 PRO A CA 1
ATOM 4407 C C . PRO A 1 588 ? 8.108 2.937 2.107 1.00 96.62 588 PRO A C 1
ATOM 4409 O O . PRO A 1 588 ? 7.192 3.379 2.800 1.00 96.62 588 PRO A O 1
ATOM 4412 N N . TYR A 1 589 ? 9.381 2.928 2.521 1.00 95.44 589 TYR A N 1
ATOM 4413 C CA . TYR A 1 589 ? 9.852 3.692 3.681 1.00 95.44 589 TYR A CA 1
ATOM 4414 C C . TYR A 1 589 ? 10.888 4.759 3.264 1.00 95.44 589 TYR A C 1
ATOM 4416 O O . TYR A 1 589 ? 11.897 4.401 2.648 1.00 95.44 589 TYR A O 1
ATOM 4424 N N . PRO A 1 590 ? 10.720 6.034 3.663 1.00 93.00 590 PRO A N 1
ATOM 4425 C CA . PRO A 1 590 ? 9.525 6.587 4.310 1.00 93.00 590 PRO A CA 1
ATOM 4426 C C . PRO A 1 590 ? 8.294 6.542 3.388 1.00 93.00 590 PRO A C 1
ATOM 4428 O O . PRO A 1 590 ? 8.424 6.426 2.167 1.00 93.00 590 PRO A O 1
ATOM 4431 N N . LYS A 1 591 ? 7.099 6.644 3.983 1.00 90.75 591 LYS A N 1
ATOM 4432 C CA . LYS A 1 591 ? 5.874 6.971 3.246 1.00 90.75 591 LYS A CA 1
ATOM 4433 C C . LYS A 1 591 ? 5.930 8.457 2.898 1.00 90.75 591 LYS A C 1
ATOM 4435 O O . LYS A 1 591 ? 5.650 9.300 3.747 1.00 90.75 591 LYS A O 1
ATOM 4440 N N . THR A 1 592 ? 6.359 8.783 1.690 1.00 72.94 592 THR A N 1
ATOM 4441 C CA . THR A 1 592 ? 6.441 10.174 1.238 1.00 72.94 592 THR A CA 1
ATOM 4442 C C . THR A 1 592 ? 5.453 10.390 0.113 1.00 72.94 592 THR A C 1
ATOM 4444 O O . THR A 1 592 ? 5.457 9.642 -0.865 1.00 72.94 592 THR A O 1
ATOM 4447 N N . SER A 1 593 ? 4.638 11.432 0.243 1.00 78.81 593 SER A N 1
ATOM 4448 C CA . SER A 1 593 ? 3.703 11.819 -0.799 1.00 78.81 593 SER A CA 1
ATOM 4449 C C . SER A 1 593 ? 4.408 12.649 -1.866 1.00 78.81 593 SER A C 1
ATOM 4451 O O . SER A 1 593 ? 5.012 13.688 -1.584 1.00 78.81 593 SER A O 1
ATOM 4453 N N . TYR A 1 594 ? 4.299 12.190 -3.105 1.00 89.75 594 TYR A N 1
ATOM 4454 C CA . TYR A 1 594 ? 4.547 12.991 -4.294 1.00 89.75 594 TYR A CA 1
ATOM 4455 C C . TYR A 1 594 ? 3.203 13.283 -4.969 1.00 89.75 594 TYR A C 1
ATOM 4457 O O . TYR A 1 594 ? 2.260 12.521 -4.762 1.00 89.75 594 TYR A O 1
ATOM 4465 N N . PRO A 1 595 ? 3.091 14.346 -5.783 1.00 93.56 595 PRO A N 1
ATOM 4466 C CA . PRO A 1 595 ? 1.922 14.542 -6.630 1.00 93.56 595 PRO A CA 1
ATOM 4467 C C . PRO A 1 595 ? 1.801 13.380 -7.620 1.00 93.56 595 PRO A C 1
ATOM 4469 O O . PRO A 1 595 ? 2.653 13.227 -8.505 1.00 93.56 595 PRO A O 1
ATOM 4472 N N . ILE A 1 596 ? 0.763 12.566 -7.453 1.00 94.12 596 ILE A N 1
ATOM 4473 C CA . ILE A 1 596 ? 0.474 11.401 -8.285 1.00 94.12 596 ILE A CA 1
ATOM 4474 C C . ILE A 1 596 ? -0.735 11.713 -9.159 1.00 94.12 596 ILE A C 1
ATOM 4476 O O . ILE A 1 596 ? -1.740 12.238 -8.689 1.00 94.12 596 ILE A O 1
ATOM 4480 N N . ASP A 1 597 ? -0.622 11.392 -10.442 1.00 96.44 597 ASP A N 1
ATOM 4481 C CA . ASP A 1 597 ? -1.730 11.352 -11.385 1.00 96.44 597 ASP A CA 1
ATOM 4482 C C . ASP A 1 597 ? -1.377 10.401 -12.530 1.00 96.44 597 ASP A C 1
ATOM 4484 O O . ASP A 1 597 ? -0.614 10.735 -13.438 1.00 96.44 597 ASP A O 1
ATOM 4488 N N . HIS A 1 598 ? -1.958 9.206 -12.510 1.00 97.06 598 HIS A N 1
ATOM 4489 C CA . HIS A 1 598 ? -1.759 8.202 -13.551 1.00 97.06 598 HIS A CA 1
ATOM 4490 C C . HIS A 1 598 ? -2.332 8.629 -14.907 1.00 97.06 598 HIS A C 1
ATOM 4492 O O . HIS A 1 598 ? -1.956 8.038 -15.915 1.00 97.06 598 HIS A O 1
ATOM 4498 N N . ARG A 1 599 ? -3.166 9.680 -14.995 1.00 96.38 599 ARG A N 1
ATOM 4499 C CA . ARG A 1 599 ? -3.674 10.196 -16.284 1.00 96.38 599 ARG A CA 1
ATOM 4500 C C . ARG A 1 599 ? -2.570 10.727 -17.197 1.00 96.38 599 ARG A C 1
ATOM 4502 O O . ARG A 1 599 ? -2.812 10.885 -18.391 1.00 96.38 599 ARG A O 1
ATOM 4509 N N . ILE A 1 600 ? -1.371 11.003 -16.674 1.00 96.19 600 ILE A N 1
ATOM 4510 C CA . ILE A 1 600 ? -0.213 11.359 -17.512 1.00 96.19 600 ILE A CA 1
ATOM 4511 C C . ILE A 1 600 ? 0.294 10.178 -18.345 1.00 96.19 600 ILE A C 1
ATOM 4513 O O . ILE A 1 600 ? 0.991 10.378 -19.336 1.00 96.19 600 ILE A O 1
ATOM 4517 N N . ASN A 1 601 ? -0.051 8.949 -17.959 1.00 95.31 601 ASN A N 1
ATOM 4518 C CA . ASN A 1 601 ? 0.308 7.754 -18.697 1.00 95.31 601 ASN A CA 1
ATOM 4519 C C . ASN A 1 601 ? -0.698 7.516 -19.836 1.00 95.31 601 ASN A C 1
ATOM 4521 O O . ASN A 1 601 ? -1.889 7.359 -19.564 1.00 95.31 601 ASN A O 1
ATOM 4525 N N . PRO A 1 602 ? -0.261 7.407 -21.104 1.00 92.56 602 PRO A N 1
ATOM 4526 C CA . PRO A 1 602 ? -1.169 7.118 -22.219 1.00 92.56 602 PRO A CA 1
ATOM 4527 C C . PRO A 1 602 ? -1.906 5.773 -22.077 1.00 92.56 602 PRO A C 1
ATOM 4529 O O . PRO A 1 602 ? -2.993 5.594 -22.637 1.00 92.56 602 PRO A O 1
ATOM 4532 N N . ASP A 1 603 ? -1.358 4.837 -21.299 1.00 94.00 603 ASP A N 1
ATOM 4533 C CA . ASP A 1 603 ? -1.972 3.535 -21.034 1.00 94.00 603 ASP A CA 1
ATOM 4534 C C . ASP A 1 603 ? -3.082 3.608 -19.965 1.00 94.00 603 ASP A C 1
ATOM 4536 O O . ASP A 1 603 ? -3.824 2.643 -19.783 1.00 94.00 603 ASP A O 1
ATOM 4540 N N . PHE A 1 604 ? -3.241 4.741 -19.268 1.00 97.00 604 PHE A N 1
ATOM 4541 C CA . PHE A 1 604 ? -4.280 4.915 -18.254 1.00 97.00 604 PHE A CA 1
ATOM 4542 C C . PHE A 1 604 ? -5.688 4.877 -18.856 1.00 97.00 604 PHE A C 1
ATOM 4544 O O . PHE A 1 604 ? -5.985 5.491 -19.886 1.00 97.00 604 PHE A O 1
ATOM 4551 N N . CYS A 1 605 ? -6.595 4.198 -18.158 1.00 98.06 605 CYS A N 1
ATOM 4552 C CA . CYS A 1 605 ? -8.011 4.192 -18.476 1.00 98.06 605 CYS A CA 1
ATOM 4553 C C . CYS A 1 605 ? -8.833 4.383 -17.203 1.00 98.06 605 CYS A C 1
ATOM 4555 O O . CYS A 1 605 ? -8.621 3.695 -16.204 1.00 98.06 605 CYS A O 1
ATOM 4557 N N . MET A 1 606 ? -9.810 5.287 -17.266 1.00 97.88 606 MET A N 1
ATOM 4558 C CA . MET A 1 606 ? -10.806 5.453 -16.211 1.00 97.88 606 MET A CA 1
ATOM 4559 C C . MET A 1 606 ? -11.736 4.236 -16.143 1.00 97.88 606 MET A C 1
ATOM 4561 O O . MET A 1 606 ? -12.019 3.610 -17.167 1.00 97.88 606 MET A O 1
ATOM 4565 N N . SER A 1 607 ? -12.254 3.927 -14.956 1.00 97.56 607 SER A N 1
ATOM 4566 C CA . SER A 1 607 ? -13.332 2.954 -14.788 1.00 97.56 607 SER A CA 1
ATOM 4567 C C . SER A 1 607 ? -14.621 3.434 -15.472 1.00 97.56 607 SER A C 1
ATOM 4569 O O . SER A 1 607 ? -14.934 4.630 -15.434 1.00 97.56 607 SER A O 1
ATOM 4571 N N . PRO A 1 608 ? -15.423 2.523 -16.056 1.00 97.44 608 PRO A N 1
ATOM 4572 C CA . PRO A 1 608 ? -16.761 2.852 -16.533 1.00 97.44 608 PRO A CA 1
ATOM 4573 C C . PRO A 1 608 ? -17.787 3.074 -15.415 1.00 97.44 608 PRO A C 1
ATOM 4575 O O . PRO A 1 608 ? -18.921 3.457 -15.721 1.00 97.44 608 PRO A O 1
ATOM 4578 N N . TYR A 1 609 ? -17.422 2.839 -14.149 1.00 96.00 609 TYR A N 1
ATOM 4579 C CA . TYR A 1 609 ? -18.329 2.877 -13.003 1.00 96.00 609 TYR A CA 1
ATOM 4580 C C . TYR A 1 609 ? -17.835 3.846 -11.922 1.00 96.00 609 TYR A C 1
ATOM 4582 O O . TYR A 1 609 ? -16.631 3.890 -11.652 1.00 96.00 609 TYR A O 1
ATOM 4590 N N . PRO A 1 610 ? -18.742 4.597 -11.269 1.00 94.31 610 PRO A N 1
ATOM 4591 C CA . PRO A 1 610 ? -18.358 5.453 -10.157 1.00 94.31 610 PRO A CA 1
ATOM 4592 C C . PRO A 1 610 ? -17.907 4.618 -8.954 1.00 94.31 610 PRO A C 1
ATOM 4594 O O . PRO A 1 610 ? -18.453 3.548 -8.681 1.00 94.31 610 PRO A O 1
ATOM 4597 N N . ALA A 1 611 ? -16.972 5.156 -8.178 1.00 90.38 611 ALA A N 1
ATOM 4598 C CA . ALA A 1 611 ? -16.720 4.706 -6.821 1.00 90.38 611 ALA A CA 1
ATOM 4599 C C . ALA A 1 611 ? -17.976 4.941 -5.959 1.00 90.38 611 ALA A C 1
ATOM 4601 O O . ALA A 1 611 ? -18.607 5.995 -6.038 1.00 90.38 611 ALA A O 1
ATOM 4602 N N . LEU A 1 612 ? -18.330 3.972 -5.111 1.00 89.81 612 LEU A N 1
ATOM 4603 C CA . LEU A 1 612 ? -19.467 4.054 -4.177 1.00 89.81 612 LEU A CA 1
ATOM 4604 C C . LEU A 1 612 ? -20.806 4.452 -4.856 1.00 89.81 612 LEU A C 1
ATOM 4606 O O . LEU A 1 612 ? -21.438 5.437 -4.458 1.00 89.81 612 LEU A O 1
ATOM 4610 N N . PRO A 1 613 ? -21.290 3.690 -5.859 1.00 91.62 613 PRO A N 1
ATOM 4611 C CA . PRO A 1 613 ? -22.462 4.041 -6.668 1.00 91.62 613 PRO A CA 1
ATOM 4612 C C . PRO A 1 613 ? -23.765 4.244 -5.873 1.00 91.62 613 PRO A C 1
ATOM 4614 O O . PRO A 1 613 ? -24.690 4.904 -6.340 1.00 91.62 613 PRO A O 1
ATOM 4617 N N . TRP A 1 614 ? -23.871 3.715 -4.656 1.00 89.75 614 TRP A N 1
ATOM 4618 C CA . TRP A 1 614 ? -25.037 3.929 -3.791 1.00 89.75 614 TRP A CA 1
ATOM 4619 C C . TRP A 1 614 ? -25.109 5.340 -3.191 1.00 89.75 614 TRP A C 1
ATOM 4621 O O . TRP A 1 614 ? -26.150 5.719 -2.662 1.00 89.75 614 TRP A O 1
ATOM 4631 N N . LYS A 1 615 ? -24.033 6.138 -3.252 1.00 88.00 615 LYS A N 1
ATOM 4632 C CA . LYS A 1 615 ? -24.057 7.531 -2.780 1.00 88.00 615 LYS A CA 1
ATOM 4633 C C . LYS A 1 615 ? -24.725 8.479 -3.773 1.00 88.00 615 LYS A C 1
ATOM 4635 O O . LYS A 1 615 ? -25.235 9.513 -3.357 1.00 88.00 615 LYS A O 1
ATOM 4640 N N . THR A 1 616 ? -24.789 8.119 -5.059 1.00 88.12 616 THR A N 1
ATOM 4641 C CA . THR A 1 616 ? -25.473 8.881 -6.133 1.00 88.12 616 THR A CA 1
ATOM 4642 C C . THR A 1 616 ? -24.999 10.324 -6.336 1.00 88.12 616 THR A C 1
ATOM 4644 O O . THR A 1 616 ? -25.578 11.081 -7.109 1.00 88.12 616 THR A O 1
ATOM 4647 N N . ASP A 1 617 ? -23.920 10.718 -5.671 1.00 87.75 617 ASP A N 1
ATOM 4648 C CA . ASP A 1 617 ? -23.487 12.102 -5.529 1.00 87.75 617 ASP A CA 1
ATOM 4649 C C . ASP A 1 617 ? -22.440 12.523 -6.571 1.00 87.75 617 ASP A C 1
ATOM 4651 O O . ASP A 1 617 ? -22.134 13.707 -6.657 1.00 87.75 617 ASP A O 1
ATOM 4655 N N . TRP A 1 618 ? -22.000 11.624 -7.466 1.00 87.12 618 TRP A N 1
ATOM 4656 C CA . TRP A 1 618 ? -21.185 11.988 -8.644 1.00 87.12 618 TRP A CA 1
ATOM 4657 C C . TRP A 1 618 ? -21.890 12.973 -9.583 1.00 87.12 618 TRP A C 1
ATOM 4659 O O . TRP A 1 618 ? -21.256 13.619 -10.415 1.00 87.12 618 TRP A O 1
ATOM 4669 N N . MET A 1 619 ? -23.216 13.076 -9.468 1.00 79.12 619 MET A N 1
ATOM 4670 C CA . MET A 1 619 ? -24.023 14.054 -10.192 1.00 79.12 619 MET A CA 1
ATOM 4671 C C . MET A 1 619 ? -23.890 15.473 -9.625 1.00 79.12 619 MET A C 1
ATOM 4673 O O . MET A 1 619 ? -24.188 16.432 -10.330 1.00 79.12 619 MET A O 1
ATOM 4677 N N . ASN A 1 620 ? -23.415 15.625 -8.385 1.00 80.94 620 ASN A N 1
ATOM 4678 C CA . ASN A 1 620 ? -23.289 16.911 -7.695 1.00 80.94 620 ASN A CA 1
ATOM 4679 C C . ASN A 1 620 ? -21.940 17.603 -7.986 1.00 80.94 620 ASN A C 1
ATOM 4681 O O . ASN A 1 620 ? -21.438 18.375 -7.169 1.00 80.94 620 ASN A O 1
ATOM 4685 N N . TYR A 1 621 ? -21.337 17.334 -9.152 1.00 60.34 621 TYR A N 1
ATOM 4686 C CA . TYR A 1 621 ? -20.065 17.925 -9.577 1.00 60.34 621 TYR A CA 1
ATOM 4687 C C . TYR A 1 621 ? -20.082 19.466 -9.418 1.00 60.34 621 TYR A C 1
ATOM 4689 O O . TYR A 1 621 ? -21.053 20.103 -9.839 1.00 60.34 621 TYR A O 1
ATOM 4697 N N . PRO A 1 622 ? -19.034 20.090 -8.836 1.00 57.78 622 PRO A N 1
ATOM 4698 C CA . PRO A 1 622 ? -17.675 19.565 -8.670 1.00 57.78 622 PRO A CA 1
ATOM 4699 C C . PRO A 1 622 ? -17.384 18.734 -7.414 1.00 57.78 622 PRO A C 1
ATOM 4701 O O . PRO A 1 622 ? -16.227 18.374 -7.232 1.00 57.78 622 PRO A O 1
ATOM 4704 N N . ASN A 1 623 ? -18.353 18.400 -6.551 1.00 65.19 623 ASN A N 1
ATOM 4705 C CA . ASN A 1 623 ? -18.052 17.516 -5.418 1.00 65.19 623 ASN A CA 1
ATOM 4706 C C . ASN A 1 623 ? -19.267 16.704 -4.932 1.00 65.19 623 ASN A C 1
ATOM 4708 O O . ASN A 1 623 ? -20.320 17.301 -4.688 1.00 65.19 623 ASN A O 1
ATOM 4712 N N . PRO A 1 624 ? -19.113 15.386 -4.678 1.00 69.44 624 PRO A N 1
ATOM 4713 C CA . PRO A 1 624 ? -17.864 14.609 -4.670 1.00 69.44 624 PRO A CA 1
ATOM 4714 C C . PRO A 1 624 ? -17.488 13.943 -6.003 1.00 69.44 624 PRO A C 1
ATOM 4716 O O . PRO A 1 624 ? -18.319 13.312 -6.658 1.00 69.44 624 PRO A O 1
ATOM 4719 N N . ASP A 1 625 ? -16.206 14.045 -6.369 1.00 79.81 625 ASP A N 1
ATOM 4720 C CA . ASP A 1 625 ? -15.602 13.224 -7.422 1.00 79.81 625 ASP A CA 1
ATOM 4721 C C . ASP A 1 625 ? -15.682 11.738 -7.023 1.00 79.81 625 ASP A C 1
ATOM 4723 O O . ASP A 1 625 ? -15.238 11.329 -5.949 1.00 79.81 625 ASP A O 1
ATOM 4727 N N . ARG A 1 626 ? -16.323 10.934 -7.875 1.00 91.00 626 ARG A N 1
ATOM 4728 C CA . ARG A 1 626 ? -16.448 9.475 -7.731 1.00 91.00 626 ARG A CA 1
ATOM 4729 C C . ARG A 1 626 ? -15.738 8.741 -8.861 1.00 91.00 626 ARG A C 1
ATOM 4731 O O . ARG A 1 626 ? -16.061 7.592 -9.143 1.00 91.00 626 ARG A O 1
ATOM 4738 N N . THR A 1 627 ? -14.834 9.400 -9.572 1.00 94.25 627 THR A N 1
ATOM 4739 C CA . THR A 1 627 ? -14.006 8.731 -10.569 1.00 94.25 627 THR A CA 1
ATOM 4740 C C . THR A 1 627 ? -13.008 7.791 -9.896 1.00 94.25 627 THR A C 1
ATOM 4742 O O . THR A 1 627 ? -12.623 7.977 -8.745 1.00 94.25 627 THR A O 1
ATOM 4745 N N . GLN A 1 628 ? -12.634 6.728 -10.601 1.00 95.81 628 GLN A N 1
ATOM 4746 C CA . GLN A 1 628 ? -11.640 5.757 -10.151 1.00 95.81 628 GLN A CA 1
ATOM 4747 C C . GLN A 1 628 ? -10.978 5.107 -11.368 1.00 95.81 628 GLN A C 1
ATOM 4749 O O . GLN A 1 628 ? -11.569 5.045 -12.450 1.00 95.81 628 GLN A O 1
ATOM 4754 N N . SER A 1 629 ? -9.762 4.603 -11.195 1.00 97.25 629 SER A N 1
ATOM 4755 C CA . SER A 1 629 ? -9.017 3.878 -12.220 1.00 97.25 629 SER A CA 1
ATOM 4756 C C . SER A 1 629 ? -9.729 2.597 -12.644 1.00 97.25 629 SER A C 1
ATOM 4758 O O . SER A 1 629 ? -10.387 1.941 -11.837 1.00 97.25 629 SER A O 1
ATOM 4760 N N . LEU A 1 630 ? -9.505 2.163 -13.884 1.00 97.81 630 LEU A N 1
ATOM 4761 C CA . LEU A 1 630 ? -9.807 0.789 -14.282 1.00 97.81 630 LEU A CA 1
ATOM 4762 C C . LEU A 1 630 ? -8.861 -0.217 -13.597 1.00 97.81 630 LEU A C 1
ATOM 4764 O O . LEU A 1 630 ? -9.232 -1.369 -13.381 1.00 97.81 630 LEU A O 1
ATOM 4768 N N . VAL A 1 631 ? -7.645 0.200 -13.230 1.00 96.81 631 VAL A N 1
ATOM 4769 C CA . VAL A 1 631 ? -6.642 -0.673 -12.604 1.00 96.81 631 VAL A CA 1
ATOM 4770 C C . VAL A 1 631 ? -6.111 -0.117 -11.288 1.00 96.81 631 VAL A C 1
ATOM 4772 O O . VAL A 1 631 ? -5.844 1.072 -11.153 1.00 96.81 631 VAL A O 1
ATOM 4775 N N . SER A 1 632 ? -5.905 -0.998 -10.317 1.00 95.44 632 SER A N 1
ATOM 4776 C CA . SER A 1 632 ? -5.178 -0.694 -9.088 1.00 95.44 632 SER A CA 1
ATOM 4777 C C . SER A 1 632 ? -3.675 -0.792 -9.331 1.00 95.44 632 SER A C 1
ATOM 4779 O O . SER A 1 632 ? -3.212 -1.746 -9.964 1.00 95.44 632 SER A O 1
ATOM 4781 N N . TYR A 1 633 ? -2.909 0.156 -8.803 1.00 96.00 633 TYR A N 1
ATOM 4782 C CA . TYR A 1 633 ? -1.457 0.225 -8.980 1.00 96.00 633 TYR A CA 1
ATOM 4783 C C . TYR A 1 633 ? -0.688 -0.364 -7.781 1.00 96.00 633 TYR A C 1
ATOM 4785 O O . TYR A 1 633 ? -1.277 -0.541 -6.707 1.00 96.00 633 TYR A O 1
ATOM 4793 N N . PRO A 1 634 ? 0.616 -0.687 -7.911 1.00 95.81 634 PRO A N 1
ATOM 4794 C CA . PRO A 1 634 ? 1.446 -1.055 -6.762 1.00 95.81 634 PRO A CA 1
ATOM 4795 C C . PRO A 1 634 ? 1.436 0.058 -5.706 1.00 95.81 634 PRO A C 1
ATOM 4797 O O . PRO A 1 634 ? 1.317 1.228 -6.058 1.00 95.81 634 PRO A O 1
ATOM 4800 N N . ILE A 1 635 ? 1.587 -0.276 -4.418 1.00 95.62 635 ILE A N 1
ATOM 4801 C CA . ILE A 1 635 ? 1.430 0.721 -3.333 1.00 95.62 635 ILE A CA 1
ATOM 4802 C C . ILE A 1 635 ? 2.367 1.928 -3.484 1.00 95.62 635 ILE A C 1
ATOM 4804 O O . ILE A 1 635 ? 1.955 3.055 -3.239 1.00 95.62 635 ILE A O 1
ATOM 4808 N N . PHE A 1 636 ? 3.608 1.724 -3.930 1.00 95.56 636 PHE A N 1
ATOM 4809 C CA . PHE A 1 636 ? 4.558 2.822 -4.148 1.00 95.56 636 PHE A CA 1
ATOM 4810 C C . PHE A 1 636 ? 4.195 3.756 -5.322 1.00 95.56 636 PHE A C 1
ATOM 4812 O O . PHE A 1 636 ? 4.889 4.749 -5.525 1.00 95.56 636 PHE A O 1
ATOM 4819 N N . GLU A 1 637 ? 3.149 3.446 -6.095 1.00 95.69 637 GLU A N 1
ATOM 4820 C CA . GLU A 1 637 ? 2.580 4.297 -7.153 1.00 95.69 637 GLU A CA 1
ATOM 4821 C C . GLU A 1 637 ? 1.216 4.892 -6.751 1.00 95.69 637 GLU A C 1
ATOM 4823 O O . GLU A 1 637 ? 0.523 5.458 -7.594 1.00 95.69 637 GLU A O 1
ATOM 4828 N N . GLN A 1 638 ? 0.796 4.731 -5.492 1.00 93.44 638 GLN A N 1
ATOM 4829 C CA . GLN A 1 638 ? -0.453 5.278 -4.955 1.00 93.44 638 GLN A CA 1
ATOM 4830 C C . GLN A 1 638 ? -0.180 6.473 -4.037 1.00 93.44 638 GLN A C 1
ATOM 4832 O O . GLN A 1 638 ? 0.924 6.635 -3.510 1.00 93.44 638 GLN A O 1
ATOM 4837 N N . GLU A 1 639 ? -1.196 7.313 -3.832 1.00 90.31 639 GLU A N 1
ATOM 4838 C CA . GLU A 1 639 ? -1.107 8.408 -2.867 1.00 90.31 639 GLU A CA 1
ATOM 4839 C C . GLU A 1 639 ? -0.840 7.886 -1.452 1.00 90.31 639 GLU A C 1
ATOM 4841 O O . GLU A 1 639 ? -1.326 6.826 -1.057 1.00 90.31 639 GLU A O 1
ATOM 4846 N N . THR A 1 640 ? -0.049 8.634 -0.684 1.00 87.56 640 THR A N 1
ATOM 4847 C CA . THR A 1 640 ? 0.246 8.261 0.698 1.00 87.56 640 THR A CA 1
ATOM 4848 C C . THR A 1 640 ? -0.989 8.438 1.573 1.00 87.56 640 THR A C 1
ATOM 4850 O O . THR A 1 640 ? -1.607 9.498 1.575 1.00 87.56 640 THR A O 1
ATOM 4853 N N . ASP A 1 641 ? -1.284 7.413 2.369 1.00 88.50 641 ASP A N 1
ATOM 4854 C CA . ASP A 1 641 ? -2.335 7.435 3.379 1.00 88.50 641 ASP A CA 1
ATOM 4855 C C . ASP A 1 641 ? -1.836 6.774 4.679 1.00 88.50 641 ASP A C 1
ATOM 4857 O O . ASP A 1 641 ? -0.885 5.975 4.694 1.00 88.50 641 ASP A O 1
ATOM 4861 N N . VAL A 1 642 ? -2.507 7.080 5.789 1.00 87.62 642 VAL A N 1
ATOM 4862 C CA . VAL A 1 642 ? -2.389 6.365 7.064 1.00 87.62 642 VAL A CA 1
ATOM 4863 C C . VAL A 1 642 ? -2.649 4.869 6.884 1.00 87.62 642 VAL A C 1
ATOM 4865 O O . VAL A 1 642 ? -1.995 4.055 7.538 1.00 87.62 642 VAL A O 1
ATOM 4868 N N . SER A 1 643 ? -3.573 4.506 5.987 1.00 90.12 643 SER A N 1
ATOM 4869 C CA . SER A 1 643 ? -3.871 3.114 5.648 1.00 90.12 643 SER A CA 1
ATOM 4870 C C . SER A 1 643 ? -3.966 2.905 4.143 1.00 90.12 643 SER A C 1
ATOM 4872 O O . SER A 1 643 ? -4.966 3.258 3.524 1.00 90.12 643 SER A O 1
ATOM 4874 N N . TYR A 1 644 ? -2.972 2.235 3.561 1.00 90.56 644 TYR A N 1
ATOM 4875 C CA . TYR A 1 644 ? -3.016 1.822 2.153 1.00 90.56 644 TYR A CA 1
ATOM 4876 C C . TYR A 1 644 ? -4.086 0.758 1.867 1.00 90.56 644 TYR A C 1
ATOM 4878 O O . TYR A 1 644 ? -4.394 0.465 0.716 1.00 90.56 644 TYR A O 1
ATOM 4886 N N . TRP A 1 645 ? -4.672 0.155 2.904 1.00 86.25 645 TRP A N 1
ATOM 4887 C CA . TRP A 1 645 ? -5.657 -0.917 2.756 1.00 86.25 645 TRP A CA 1
ATOM 4888 C C . TRP A 1 645 ? -7.080 -0.415 2.500 1.00 86.25 645 TRP A C 1
ATOM 4890 O O . TRP A 1 645 ? -7.945 -1.225 2.174 1.00 86.25 645 TRP A O 1
ATOM 4900 N N . LYS A 1 646 ? -7.333 0.892 2.660 1.00 81.31 646 LYS A N 1
ATOM 4901 C CA . LYS A 1 646 ? -8.655 1.504 2.437 1.00 81.31 646 LYS A CA 1
ATOM 4902 C C . LYS A 1 646 ? -8.809 2.146 1.050 1.00 81.31 646 LYS A C 1
ATOM 4904 O O . LYS A 1 646 ? -9.853 2.733 0.777 1.00 81.31 646 LYS A O 1
ATOM 4909 N N . VAL A 1 647 ? -7.787 2.052 0.196 1.00 76.12 647 VAL A N 1
ATOM 4910 C CA . VAL A 1 647 ? -7.761 2.619 -1.160 1.00 76.12 647 VAL A CA 1
ATOM 4911 C C . VAL A 1 647 ? -7.511 1.504 -2.178 1.00 76.12 647 VAL A C 1
ATOM 4913 O O . VAL A 1 647 ? -6.606 0.687 -2.021 1.00 76.12 647 VAL A O 1
ATOM 4916 N N . GLY A 1 648 ? -8.373 1.412 -3.193 1.00 76.62 648 GLY A N 1
ATOM 4917 C CA . GLY A 1 648 ? -8.335 0.326 -4.180 1.00 76.62 648 GLY A CA 1
ATOM 4918 C C . GLY A 1 648 ? -7.919 0.808 -5.564 1.00 76.62 648 GLY A C 1
ATOM 4919 O O . GLY A 1 648 ? -6.919 0.354 -6.116 1.00 76.62 648 GLY A O 1
ATOM 4920 N N . LEU A 1 649 ? -8.693 1.740 -6.118 1.00 89.50 649 LEU A N 1
ATOM 4921 C CA . LEU A 1 649 ? -8.616 2.173 -7.516 1.00 89.50 649 LEU A CA 1
ATOM 4922 C C . LEU A 1 649 ? -8.305 3.674 -7.650 1.00 89.50 649 LEU A C 1
ATOM 4924 O O . LEU A 1 649 ? -8.636 4.286 -8.665 1.00 89.50 649 LEU A O 1
ATOM 4928 N N . ASN A 1 650 ? -7.678 4.280 -6.639 1.00 91.94 650 ASN A N 1
ATOM 4929 C CA . ASN A 1 650 ? -7.231 5.671 -6.721 1.00 91.94 650 ASN A CA 1
ATOM 4930 C C . ASN A 1 650 ? -6.156 5.790 -7.813 1.00 91.94 650 ASN A C 1
ATOM 4932 O O . ASN A 1 650 ? -5.325 4.893 -7.983 1.00 91.94 650 ASN A O 1
ATOM 4936 N N . TYR A 1 651 ? -6.202 6.881 -8.572 1.00 94.19 651 TYR A N 1
ATOM 4937 C CA . TYR A 1 651 ? -5.299 7.129 -9.700 1.00 94.19 651 TYR A CA 1
ATOM 4938 C C . TYR A 1 651 ? -4.616 8.487 -9.627 1.00 94.19 651 TYR A C 1
ATOM 4940 O O . TYR A 1 651 ? -3.606 8.695 -10.291 1.00 94.19 651 TYR A O 1
ATOM 4948 N N . ASP A 1 652 ? -5.154 9.412 -8.851 1.00 93.06 652 ASP A N 1
ATOM 4949 C CA . ASP A 1 652 ? -4.524 10.674 -8.538 1.00 93.06 652 ASP A CA 1
ATOM 4950 C C . ASP A 1 652 ? -4.559 10.904 -7.030 1.00 93.06 652 ASP A C 1
ATOM 4952 O O . ASP A 1 652 ? -5.202 10.168 -6.278 1.00 93.06 652 ASP A O 1
ATOM 4956 N N . GLY A 1 653 ? -3.767 11.871 -6.590 1.00 89.31 653 GLY A N 1
ATOM 4957 C CA . GLY A 1 653 ? -3.671 12.226 -5.190 1.00 89.31 653 GLY A CA 1
ATOM 4958 C C . GLY A 1 653 ? -2.295 12.741 -4.815 1.00 89.31 653 GLY A C 1
ATOM 4959 O O . GLY A 1 653 ? -1.430 13.004 -5.653 1.00 89.31 653 GLY A O 1
ATOM 4960 N N . GLY A 1 654 ? -2.098 12.886 -3.514 1.00 74.75 654 GLY A N 1
ATOM 4961 C CA . GLY A 1 654 ? -0.846 13.371 -2.956 1.00 74.75 654 GLY A CA 1
ATOM 4962 C C . GLY A 1 654 ? -0.747 14.898 -2.892 1.00 74.75 654 GLY A C 1
ATOM 4963 O O . GLY A 1 654 ? -0.640 15.611 -3.889 1.00 74.75 654 GLY A O 1
ATOM 4964 N N . GLY A 1 655 ? -0.730 15.403 -1.659 1.00 68.88 655 GLY A N 1
ATOM 4965 C CA . GLY A 1 655 ? -0.241 16.738 -1.306 1.00 68.88 655 GLY A CA 1
ATOM 4966 C C . GLY A 1 655 ? 1.143 16.650 -0.653 1.00 68.88 655 GLY A C 1
ATOM 4967 O O . GLY A 1 655 ? 1.679 15.550 -0.517 1.00 68.88 655 GLY A O 1
ATOM 4968 N N . PRO A 1 656 ? 1.744 17.766 -0.214 1.00 71.62 656 PRO A N 1
ATOM 4969 C CA . PRO A 1 656 ? 2.977 17.749 0.564 1.00 71.62 656 PRO A CA 1
ATOM 4970 C C . PRO A 1 656 ? 2.664 17.289 1.995 1.00 71.62 656 PRO A C 1
ATOM 4972 O O . PRO A 1 656 ? 2.753 18.085 2.923 1.00 71.62 656 PRO A O 1
ATOM 4975 N N . TYR A 1 657 ? 2.263 16.031 2.170 1.00 79.56 657 TYR A N 1
ATOM 4976 C CA . TYR A 1 657 ? 1.964 15.435 3.467 1.00 79.56 657 TYR A CA 1
ATOM 4977 C C . TYR A 1 657 ? 2.669 14.090 3.615 1.00 79.56 657 TYR A C 1
ATOM 4979 O O . TYR A 1 657 ? 2.879 13.356 2.652 1.00 79.56 657 TYR A O 1
ATOM 4987 N N . GLU A 1 658 ? 3.042 13.768 4.839 1.00 86.25 658 GLU A N 1
ATOM 4988 C CA . GLU A 1 658 ? 3.510 12.450 5.238 1.00 86.25 658 GLU A CA 1
ATOM 4989 C C . GLU A 1 658 ? 2.462 11.792 6.134 1.00 86.25 658 GLU A C 1
ATOM 4991 O O . GLU A 1 658 ? 1.722 12.484 6.841 1.00 86.25 658 GLU A O 1
ATOM 4996 N N . SER A 1 659 ? 2.436 10.460 6.135 1.00 89.44 659 SER A N 1
ATOM 4997 C CA . SER A 1 659 ? 1.522 9.678 6.969 1.00 89.44 659 SER A CA 1
ATOM 4998 C C . SER A 1 659 ? 2.262 8.603 7.766 1.00 89.44 659 SER A C 1
ATOM 5000 O O . SER A 1 659 ? 3.265 8.055 7.291 1.00 89.44 659 SER A O 1
ATOM 5002 N N . PRO A 1 660 ? 1.752 8.240 8.956 1.00 92.56 660 PRO A N 1
ATOM 5003 C CA . PRO A 1 660 ? 2.307 7.167 9.769 1.00 92.56 660 PRO A CA 1
ATOM 5004 C C . PRO A 1 660 ? 2.282 5.798 9.074 1.00 92.56 660 PRO A C 1
ATOM 5006 O O . PRO A 1 660 ? 1.401 5.472 8.275 1.00 92.56 660 PRO A O 1
ATOM 5009 N N . GLY A 1 661 ? 3.228 4.940 9.459 1.00 94.88 661 GLY A N 1
ATOM 5010 C CA . GLY A 1 661 ? 3.309 3.534 9.039 1.00 94.88 661 GLY A CA 1
ATOM 5011 C C . GLY A 1 661 ? 2.509 2.558 9.904 1.00 94.88 661 GLY A C 1
ATOM 5012 O O . GLY A 1 661 ? 2.923 1.409 10.063 1.00 94.88 661 GLY A O 1
ATOM 5013 N N . VAL A 1 662 ? 1.417 3.011 10.529 1.00 95.88 662 VAL A N 1
ATOM 5014 C CA . VAL A 1 662 ? 0.642 2.200 11.485 1.00 95.88 662 VAL A CA 1
ATOM 5015 C C . VAL A 1 662 ? 0.027 0.956 10.840 1.00 95.88 662 VAL A C 1
ATOM 5017 O O . VAL A 1 662 ? 0.042 -0.118 11.437 1.00 95.88 662 VAL A O 1
ATOM 5020 N N . ASP A 1 663 ? -0.453 1.079 9.607 1.00 95.44 663 ASP A N 1
ATOM 5021 C CA . ASP A 1 663 ? -1.009 0.002 8.788 1.00 95.44 663 ASP A CA 1
ATOM 5022 C C . ASP A 1 663 ? 0.026 -1.083 8.444 1.00 95.44 663 ASP A C 1
ATOM 5024 O O . ASP A 1 663 ? -0.286 -2.274 8.506 1.00 95.44 663 ASP A O 1
ATOM 5028 N N . PHE A 1 664 ? 1.265 -0.685 8.136 1.00 97.75 664 PHE A N 1
ATOM 5029 C CA . PHE A 1 664 ? 2.386 -1.590 7.904 1.00 97.75 664 PHE A CA 1
ATOM 5030 C C . PHE A 1 664 ? 2.745 -2.330 9.191 1.00 97.75 664 PHE A C 1
ATOM 5032 O O . PHE A 1 664 ? 2.846 -3.556 9.184 1.00 97.75 664 PHE A O 1
ATOM 5039 N N . LEU A 1 665 ? 2.924 -1.604 10.303 1.00 98.50 665 LEU A N 1
ATOM 5040 C CA . LEU A 1 665 ? 3.280 -2.203 11.592 1.00 98.50 665 LEU A CA 1
ATOM 5041 C C . LEU A 1 665 ? 2.205 -3.174 12.075 1.00 98.50 665 LEU A C 1
ATOM 5043 O O . LEU A 1 665 ? 2.535 -4.260 12.550 1.00 98.50 665 LEU A O 1
ATOM 5047 N N . HIS A 1 666 ? 0.933 -2.803 11.930 1.00 98.12 666 HIS A N 1
ATOM 5048 C CA . HIS A 1 666 ? -0.188 -3.670 12.264 1.00 98.12 666 HIS A CA 1
ATOM 5049 C C . HIS A 1 666 ? -0.161 -4.954 11.445 1.00 98.12 666 HIS A C 1
ATOM 5051 O O . HIS A 1 666 ? -0.072 -6.033 12.028 1.00 98.12 666 HIS A O 1
ATOM 5057 N N . ALA A 1 667 ? -0.135 -4.847 10.116 1.00 97.81 667 ALA A N 1
ATOM 5058 C CA . ALA A 1 667 ? -0.124 -6.006 9.232 1.00 97.81 667 ALA A CA 1
ATOM 5059 C C . ALA A 1 667 ? 1.104 -6.907 9.465 1.00 97.81 667 ALA A C 1
ATOM 5061 O O . ALA A 1 667 ? 0.968 -8.129 9.544 1.00 97.81 667 ALA A O 1
ATOM 5062 N N . TYR A 1 668 ? 2.293 -6.323 9.648 1.00 98.50 668 TYR A N 1
ATOM 5063 C CA . TYR A 1 668 ? 3.527 -7.059 9.925 1.00 98.50 668 TYR A CA 1
ATOM 5064 C C . TYR A 1 668 ? 3.464 -7.822 11.257 1.00 98.50 668 TYR A C 1
ATOM 5066 O O . TYR A 1 668 ? 3.682 -9.036 11.285 1.00 98.50 668 TYR A O 1
ATOM 5074 N N . TRP A 1 669 ? 3.134 -7.151 12.368 1.00 98.62 669 TRP A N 1
ATOM 5075 C CA . TRP A 1 669 ? 3.098 -7.804 13.681 1.00 98.62 669 TRP A CA 1
ATOM 5076 C C . TRP A 1 669 ? 1.933 -8.785 13.819 1.00 98.62 669 TRP A C 1
ATOM 5078 O O . TRP A 1 669 ? 2.107 -9.836 14.437 1.00 98.62 669 TRP A O 1
ATOM 5088 N N . TYR A 1 670 ? 0.795 -8.508 13.180 1.00 98.12 670 TYR A N 1
ATOM 5089 C CA . TYR A 1 670 ? -0.303 -9.463 13.043 1.00 98.12 670 TYR A CA 1
ATOM 5090 C C . TYR A 1 670 ? 0.181 -10.738 12.339 1.00 98.12 670 TYR A C 1
ATOM 5092 O O . TYR A 1 670 ? 0.052 -11.843 12.869 1.00 98.12 670 TYR A O 1
ATOM 5100 N N . ALA A 1 671 ? 0.824 -10.601 11.176 1.00 97.62 671 ALA A N 1
ATOM 5101 C CA . ALA A 1 671 ? 1.331 -11.742 10.421 1.00 97.62 671 ALA A CA 1
ATOM 5102 C C . ALA A 1 671 ? 2.363 -12.559 11.217 1.00 97.62 671 ALA A C 1
ATOM 5104 O O . ALA A 1 671 ? 2.346 -13.792 11.184 1.00 97.62 671 ALA A O 1
ATOM 5105 N N . ARG A 1 672 ? 3.230 -11.889 11.983 1.00 97.94 672 ARG A N 1
ATOM 5106 C CA . ARG A 1 672 ? 4.193 -12.525 12.894 1.00 97.94 672 ARG A CA 1
ATOM 5107 C C . ARG A 1 672 ? 3.505 -13.278 14.034 1.00 97.94 672 ARG A C 1
ATOM 5109 O O . ARG A 1 672 ? 3.862 -14.425 14.294 1.00 97.94 672 ARG A O 1
ATOM 5116 N N . LYS A 1 673 ? 2.497 -12.677 14.678 1.00 97.50 673 LYS A N 1
ATOM 5117 C CA . LYS A 1 673 ? 1.727 -13.292 15.774 1.00 97.50 673 LYS A CA 1
ATOM 5118 C C . LYS A 1 673 ? 1.074 -14.604 15.351 1.00 97.50 673 LYS A C 1
ATOM 5120 O O . LYS A 1 673 ? 1.108 -15.573 16.106 1.00 97.50 673 LYS A O 1
ATOM 5125 N N . PHE A 1 674 ? 0.514 -14.652 14.145 1.00 95.94 674 PHE A N 1
ATOM 5126 C CA . PHE A 1 674 ? -0.165 -15.844 13.635 1.00 95.94 674 PHE A CA 1
ATOM 5127 C C . PHE A 1 674 ? 0.758 -16.803 12.865 1.00 95.94 674 PHE A C 1
ATOM 5129 O O . PHE A 1 674 ? 0.285 -17.813 12.338 1.00 95.94 674 PHE A O 1
ATOM 5136 N N . GLY A 1 675 ? 2.073 -16.553 12.836 1.00 95.44 675 GLY A N 1
ATOM 5137 C CA . GLY A 1 675 ? 3.058 -17.421 12.179 1.00 95.44 675 GLY A CA 1
ATOM 5138 C C . GLY A 1 675 ? 2.924 -17.461 10.654 1.00 95.44 675 GLY A C 1
ATOM 5139 O O . GLY A 1 675 ? 3.205 -18.486 10.040 1.00 95.44 675 GLY A O 1
ATOM 5140 N N . ILE A 1 676 ? 2.436 -16.372 10.059 1.00 95.12 676 ILE A N 1
ATOM 5141 C CA . ILE A 1 676 ? 2.327 -16.169 8.609 1.00 95.12 676 ILE A CA 1
ATOM 5142 C C . ILE A 1 676 ? 3.660 -15.635 8.055 1.00 95.12 676 ILE A C 1
ATOM 5144 O O . ILE A 1 676 ? 4.104 -16.046 6.981 1.00 95.12 676 ILE A O 1
ATOM 5148 N N . LEU A 1 677 ? 4.315 -14.751 8.816 1.00 96.25 677 LEU A N 1
ATOM 5149 C CA . LEU A 1 677 ? 5.700 -14.335 8.595 1.00 96.25 677 LEU A CA 1
ATOM 5150 C C . LEU A 1 677 ? 6.625 -15.012 9.608 1.00 96.25 677 LEU A C 1
ATOM 5152 O O . LEU A 1 677 ? 6.288 -15.151 10.787 1.00 96.25 677 LEU A O 1
ATOM 5156 N N . SER A 1 678 ? 7.804 -15.410 9.140 1.00 94.50 678 SER A N 1
ATOM 5157 C CA . SER A 1 678 ? 8.884 -15.943 9.970 1.00 94.50 678 SER A CA 1
ATOM 5158 C C . SER A 1 678 ? 9.613 -14.846 10.756 1.00 94.50 678 SER A C 1
ATOM 5160 O O . SER A 1 678 ? 9.342 -13.657 10.620 1.00 94.50 678 SER A O 1
ATOM 5162 N N . ALA A 1 679 ? 10.570 -15.241 11.602 1.00 91.44 679 ALA A N 1
ATOM 5163 C CA . ALA A 1 679 ? 11.370 -14.293 12.376 1.00 91.44 679 ALA A CA 1
ATOM 5164 C C . ALA A 1 679 ? 12.305 -13.415 11.521 1.00 91.44 679 ALA A C 1
ATOM 5166 O O . ALA A 1 679 ? 12.660 -12.313 11.947 1.00 91.44 679 ALA A O 1
ATOM 5167 N N . THR A 1 680 ? 12.713 -13.938 10.360 1.00 87.00 680 THR A N 1
ATOM 5168 C CA . THR A 1 680 ? 13.709 -13.361 9.445 1.00 87.00 680 THR A CA 1
ATOM 5169 C C . THR A 1 680 ? 13.103 -12.566 8.296 1.00 87.00 680 THR A C 1
ATOM 5171 O O . THR A 1 680 ? 13.816 -11.786 7.667 1.00 87.00 680 THR A O 1
ATOM 5174 N N . GLU A 1 681 ? 11.821 -12.794 8.009 1.00 88.50 681 GLU A N 1
ATOM 5175 C CA . GLU A 1 681 ? 11.014 -11.904 7.172 1.00 88.50 681 GLU A CA 1
ATOM 5176 C C . GLU A 1 681 ? 10.670 -10.652 7.969 1.00 88.50 681 GLU A C 1
ATOM 5178 O O . GLU A 1 681 ? 10.929 -9.563 7.408 1.00 88.50 681 GLU A O 1
#

pLDDT: mean 87.76, std 18.98, range [21.88, 98.81]

Foldseek 3Di:
DDPPLPCPVPCLVVVVPPDDDDDDDDDDDDDDDDDDDDDDDDDDDDDDDDDPDPLDQPPPPPVPPFDFDPADAFKWWKWKADPQGTKIDIKGWDADPNWIKIKDKIWHPCRADDPRFTEIEIWIFTWDDGSFKIKTKTWFFAAQWFQDDDPDGFDLVGGTKIKMWIWGAPDRQKIWTWIDTVSGTMTMIIGGGGHADPRHNFDFPKDKAFLDDFDDPSRLVVQCVLCVVVCVDPVNVVFCPPPLQSSLTFTAIDTCGCLSVLCVRVRHQYQYRHDDDRRSSLLSQLLSLLRNDALVRVLVQLVVCCVQAQQPQVQLWGFWWDFVPDSDTHRDLLRLLLLLLLLLLLLLVCLQPVDVVSVVSNVSSLNNLLCQCPQVVALQFGFSTKDFDPDADDDQWDQTDDVRNGMITGTDDALSSLLSSLSSLLSNCCRQPDPPHDDCVPSLVSSLVSLVSLQPRHNNCPDLNNLSSLLSNCQSVVDPVSLVVNLVSCVVVLVVLLVDAFADDSNEGQLQVLVSVLSVLVSQCSSCVRPVRPVCSLVSSQSSLQVNCVNCVSQLQLSSLLCCCQRHPDPLPDVSLVSSSSLLSLRGPPQFFGWTASSSPPPWHKRSHFYPVSVVCCVVPPPDGRIFTSYFYRLSRAGGDLAPSSDGGHRGDTDSTGTRPSNSSSSVSSCSSRVSDDPRD

Nearest PDB structures (foldseek):
  7ue2-assembly1_A  TM=3.359E-01  e=5.197E-01  synthetic construct
  5bp3-assembly2_B  TM=2.014E-01  e=7.110E-01  Mycolicibacterium smegmatis MC2 155
  2c0m-assembly4_F  TM=2.525E-01  e=3.408E+00  Homo sapiens
  3t24-assembly4_B  TM=3.044E-01  e=8.344E+00  Pseudomonas aeruginosa